Protein AF-A0A6D2KHW7-F1 (afdb_monomer_lite)

pLDDT: mean 84.46, std 19.42, range [21.06, 98.56]

Secondary structure (DSSP, 8-state):
------------------SS--HHHHHHHHT-SSPPPPPPHHHHHHHHHHHHH--TTTHHHHHHHHHHH--GGGHHHHHHHIIIIIITT-GGGHHHHHHHHHHHT-HHHHHHHHHHHHHHHHHHHT-GGGGT-HHHHHHHHHHHHHHHHHTGGGT----TTT--HHHHHHHHHHTT-HHHHHHHHHHHHGGGTT-TTTSTT-HHHHHHHHHHHHHHTSTTB-HHHHHHHHHHHHHHT--GGGSPP--SSTTPPPP-TT-SSB---------S-------------------------HHHHHHHHHHHHHHHHHHHHHHHHHHGGG---HHHHHHHHHHHHHTT---S--HHHHHHHHHHHHHHHHHT-TTT-GGGHHHHHHHHT-TTTHHHHHTSGGGTTHHHHHHHHHHHHHHHHHHTT-SS--HHHHHHHHHHHHHHHHHHHH-HHHHHHTHHHHHTTS-TT-HHHHHHHHT---TT--PPPTT-TT---TTPPPPP--S-TTHHHHHTT-HHHHHHHHH-SS--HHHHHHHHHHTBPPHHHHHHHTSSB-HHHHHHHHHHHHHHHHHHHHT--TTS--HHHHHHHHHHHHHHHS-HHHHHHHHHHHHTT--SSSHHHHHHHHHHHHHHHS---HHHHHHHHHHHHHHHHSSSP--HHHHHHHHHHHTSHHHHTSTTHHHHHHHHHHHHHTTS---GGGS--

Organism: NCBI:txid1685480

Radius of gyration: 33.62 Å; chains: 1; bounding box: 97×67×103 Å

Structure (mmCIF, N/CA/C/O backbone):
data_AF-A0A6D2KHW7-F1
#
_entry.id   AF-A0A6D2KHW7-F1
#
loop_
_atom_site.group_PDB
_atom_site.id
_atom_site.type_symbol
_atom_site.label_atom_id
_atom_site.label_alt_id
_atom_site.label_comp_id
_atom_site.label_asym_id
_atom_site.label_entity_id
_atom_site.label_seq_id
_atom_site.pdbx_PDB_ins_code
_atom_site.Cartn_x
_atom_site.Cartn_y
_atom_site.Cartn_z
_atom_site.occupancy
_atom_site.B_iso_or_equiv
_atom_site.auth_seq_id
_atom_site.auth_comp_id
_atom_site.auth_asym_id
_atom_site.auth_atom_id
_atom_site.pdbx_PDB_model_num
ATOM 1 N N . MET A 1 1 ? 56.264 17.112 45.726 1.00 37.53 1 MET A N 1
ATOM 2 C CA . MET A 1 1 ? 55.046 17.551 45.014 1.00 37.53 1 MET A CA 1
ATOM 3 C C . MET A 1 1 ? 55.480 18.412 43.842 1.00 37.53 1 MET A C 1
ATOM 5 O O . MET A 1 1 ? 55.872 19.549 44.049 1.00 37.53 1 MET A O 1
ATOM 9 N N . ILE A 1 2 ? 55.521 17.825 42.648 1.00 25.89 2 ILE A N 1
ATOM 10 C CA . ILE A 1 2 ? 55.872 18.470 41.374 1.00 25.89 2 ILE A CA 1
ATOM 11 C C . ILE A 1 2 ? 54.820 17.978 40.362 1.00 25.89 2 ILE A C 1
ATOM 13 O O . ILE A 1 2 ? 54.447 16.804 40.450 1.00 25.89 2 ILE A O 1
ATOM 17 N N . PRO A 1 3 ? 54.277 18.844 39.487 1.00 32.19 3 PRO A N 1
ATOM 18 C CA . PRO A 1 3 ? 53.073 18.551 38.730 1.00 32.19 3 PRO A CA 1
ATOM 19 C C . PRO A 1 3 ? 53.338 17.749 37.452 1.00 32.19 3 PRO A C 1
ATOM 21 O O . PRO A 1 3 ? 54.454 17.618 36.956 1.00 32.19 3 PRO A O 1
ATOM 24 N N . SER A 1 4 ? 52.238 17.190 36.969 1.00 25.86 4 SER A N 1
ATOM 25 C CA . SER A 1 4 ? 52.065 16.188 35.929 1.00 25.86 4 SER A CA 1
ATOM 26 C C . SER A 1 4 ? 52.421 16.694 34.524 1.00 25.86 4 SER A C 1
ATOM 28 O O . SER A 1 4 ? 51.697 17.504 33.950 1.00 25.86 4 SER A O 1
ATOM 30 N N . ASN A 1 5 ? 53.468 16.123 33.924 1.00 26.09 5 ASN A N 1
ATOM 31 C CA . ASN A 1 5 ? 53.701 16.156 32.480 1.00 26.09 5 ASN A CA 1
ATOM 32 C C . ASN A 1 5 ? 52.971 14.977 31.821 1.00 26.09 5 ASN A C 1
ATOM 34 O O . ASN A 1 5 ? 53.375 13.823 31.970 1.00 26.09 5 ASN A O 1
ATOM 38 N N . LYS A 1 6 ? 51.899 15.264 31.073 1.00 28.62 6 LYS A N 1
ATOM 39 C CA . LYS A 1 6 ? 51.367 14.341 30.062 1.00 28.62 6 LYS A CA 1
ATOM 40 C C . LYS A 1 6 ? 52.237 14.461 28.814 1.00 28.62 6 LYS A C 1
ATOM 42 O O . LYS A 1 6 ? 52.268 15.500 28.165 1.00 28.62 6 LYS A O 1
ATOM 47 N N . VAL A 1 7 ? 52.952 13.384 28.518 1.00 27.53 7 VAL A N 1
ATOM 48 C CA . VAL A 1 7 ? 53.737 13.197 27.299 1.00 27.53 7 VAL A CA 1
ATOM 49 C C . VAL A 1 7 ? 52.777 13.038 26.118 1.00 27.53 7 VAL A C 1
ATOM 51 O O . VAL A 1 7 ? 51.986 12.096 26.082 1.00 27.53 7 VAL A O 1
ATOM 54 N N . SER A 1 8 ? 52.851 13.961 25.157 1.00 24.69 8 SER A N 1
ATOM 55 C CA . SER A 1 8 ? 52.348 13.752 23.798 1.00 24.69 8 SER A CA 1
ATOM 56 C C . SER A 1 8 ? 53.168 12.653 23.134 1.00 24.69 8 SER A C 1
ATOM 58 O O . SER A 1 8 ? 54.376 12.804 22.964 1.00 24.69 8 SER A O 1
ATOM 60 N N . VAL A 1 9 ? 52.514 11.569 22.724 1.00 27.83 9 VAL A N 1
ATOM 61 C CA . VAL A 1 9 ? 53.089 10.597 21.793 1.00 27.83 9 VAL A CA 1
ATOM 62 C C . VAL A 1 9 ? 52.460 10.859 20.431 1.00 27.83 9 VAL A C 1
ATOM 64 O O . VAL A 1 9 ? 51.304 10.526 20.186 1.00 27.83 9 VAL A O 1
ATOM 67 N N . HIS A 1 10 ? 53.230 11.506 19.557 1.00 27.30 10 HIS A N 1
ATOM 68 C CA . HIS A 1 10 ? 53.025 11.442 18.117 1.00 27.30 10 HIS A CA 1
ATOM 69 C C . HIS A 1 10 ? 53.258 9.997 17.662 1.00 27.30 10 HIS A C 1
ATOM 71 O O . HIS A 1 10 ? 54.398 9.542 17.597 1.00 27.30 10 HIS A O 1
ATOM 77 N N . GLY A 1 11 ? 52.178 9.281 17.352 1.00 25.53 11 GLY A N 1
ATOM 78 C CA . GLY A 1 11 ? 52.232 8.118 16.475 1.00 25.53 11 GLY A CA 1
ATOM 79 C C . GLY A 1 11 ? 52.199 8.614 15.036 1.00 25.53 11 GLY A C 1
ATOM 80 O O . GLY A 1 11 ? 51.216 9.219 14.620 1.00 25.53 11 GLY A O 1
ATOM 81 N N . GLN A 1 12 ? 53.298 8.423 14.310 1.00 25.14 12 GLN A N 1
ATOM 82 C CA . GLN A 1 12 ? 53.399 8.695 12.881 1.00 25.14 12 GLN A CA 1
ATOM 83 C C . GLN A 1 12 ? 52.371 7.843 12.125 1.00 25.14 12 GLN A C 1
ATOM 85 O O . GLN A 1 12 ? 52.559 6.638 11.973 1.00 25.14 12 GLN A O 1
ATOM 90 N N . GLU A 1 13 ? 51.305 8.463 11.621 1.00 28.50 13 GLU A N 1
ATOM 91 C CA . GLU A 1 13 ? 50.563 7.906 10.493 1.00 28.50 13 GLU A CA 1
ATOM 92 C C . GLU A 1 13 ? 51.468 7.998 9.263 1.00 28.50 13 GLU A C 1
ATOM 94 O O . GLU A 1 13 ? 51.847 9.079 8.807 1.00 28.50 13 GLU A O 1
ATOM 99 N N . SER A 1 14 ? 51.867 6.844 8.739 1.00 25.27 14 SER A N 1
ATOM 100 C CA . SER A 1 14 ? 52.474 6.743 7.421 1.00 25.27 14 SER A CA 1
ATOM 101 C C . SER A 1 14 ? 51.485 7.282 6.384 1.00 25.27 14 SER A C 1
ATOM 103 O O . SER A 1 14 ? 50.491 6.626 6.075 1.00 25.27 14 SER A O 1
ATOM 105 N N . CYS A 1 15 ? 51.755 8.478 5.856 1.00 27.20 15 CYS A N 1
ATOM 106 C CA . CYS A 1 15 ? 51.072 9.041 4.694 1.00 27.20 15 CYS A CA 1
ATOM 107 C C . CYS A 1 15 ? 51.232 8.102 3.487 1.00 27.20 15 CYS A C 1
ATOM 109 O O . CYS A 1 15 ? 52.183 8.223 2.714 1.00 27.20 15 CYS A O 1
ATOM 111 N N . GLU A 1 16 ? 50.296 7.171 3.300 1.00 35.25 16 GLU A N 1
ATOM 112 C CA . GLU A 1 16 ? 50.058 6.567 1.992 1.00 35.25 16 GLU A CA 1
ATOM 113 C C . GLU A 1 16 ? 49.517 7.673 1.076 1.00 35.25 16 GLU A C 1
ATOM 115 O O . GLU A 1 16 ? 48.399 8.165 1.240 1.00 35.25 16 GLU A O 1
ATOM 120 N N . VAL A 1 17 ? 50.346 8.125 0.135 1.00 33.19 17 VAL A N 1
ATOM 121 C CA . VAL A 1 17 ? 49.978 9.147 -0.849 1.00 33.19 17 VAL A CA 1
ATOM 122 C C . VAL A 1 17 ? 48.967 8.536 -1.822 1.00 33.19 17 VAL A C 1
ATOM 124 O O . VAL A 1 17 ? 49.339 7.895 -2.805 1.00 33.19 17 VAL A O 1
ATOM 127 N N . PHE A 1 18 ? 47.673 8.716 -1.553 1.00 46.34 18 PHE A N 1
ATOM 128 C CA . PHE A 1 18 ? 46.632 8.403 -2.529 1.00 46.34 18 PHE A CA 1
ATOM 129 C C . PHE A 1 18 ? 46.702 9.418 -3.683 1.00 46.34 18 PHE A C 1
ATOM 131 O O . PHE A 1 18 ? 46.756 10.621 -3.434 1.00 46.34 18 PHE A O 1
ATOM 138 N N . PRO A 1 19 ? 46.660 8.980 -4.954 1.00 59.12 19 PRO A N 1
ATOM 139 C CA . PRO A 1 19 ? 46.759 9.885 -6.101 1.00 59.12 19 PRO A CA 1
ATOM 140 C C . PRO A 1 19 ? 45.530 10.801 -6.289 1.00 59.12 19 PRO A C 1
ATOM 142 O O . PRO A 1 19 ? 45.572 11.690 -7.134 1.00 59.12 19 PRO A O 1
ATOM 145 N N . LEU A 1 20 ? 44.437 10.589 -5.541 1.00 75.75 20 LEU A N 1
ATOM 146 C CA . LEU A 1 20 ? 43.213 11.404 -5.548 1.00 75.75 20 LEU A CA 1
ATOM 147 C C . LEU A 1 20 ? 42.688 11.583 -4.112 1.00 75.75 20 LEU A C 1
ATOM 149 O O . LEU A 1 20 ? 42.692 10.626 -3.335 1.00 75.75 20 LEU A O 1
ATOM 153 N N . ASN A 1 21 ? 42.199 12.782 -3.772 1.00 84.12 21 ASN A N 1
ATOM 154 C CA . ASN A 1 21 ? 41.659 13.092 -2.447 1.00 84.12 21 ASN A CA 1
ATOM 155 C C . ASN A 1 21 ? 40.271 12.459 -2.238 1.00 84.12 21 ASN A C 1
ATOM 157 O O . ASN A 1 21 ? 39.293 12.870 -2.857 1.00 84.12 21 ASN A O 1
ATOM 161 N N . ILE A 1 22 ? 40.177 11.481 -1.334 1.00 87.44 22 ILE A N 1
ATOM 162 C CA . ILE A 1 22 ? 38.930 10.770 -0.994 1.00 87.44 22 ILE A CA 1
ATOM 163 C C . ILE A 1 22 ? 38.166 11.381 0.197 1.00 87.44 22 ILE A C 1
ATOM 165 O O . ILE A 1 22 ? 37.262 10.739 0.733 1.00 87.44 22 ILE A O 1
ATOM 169 N N . GLY A 1 23 ? 38.502 12.603 0.624 1.00 86.56 23 GLY A N 1
ATOM 170 C CA . GLY A 1 23 ? 37.980 13.237 1.842 1.00 86.56 23 GLY A CA 1
ATOM 171 C C . GLY A 1 23 ? 36.452 13.268 1.937 1.00 86.56 23 GLY A C 1
ATOM 172 O O . GLY A 1 23 ? 35.899 12.946 2.984 1.00 86.56 23 GLY A O 1
ATOM 173 N N . THR A 1 24 ? 35.754 13.544 0.834 1.00 90.00 24 THR A N 1
ATOM 174 C CA . THR A 1 24 ? 34.279 13.552 0.787 1.00 90.00 24 THR A CA 1
ATOM 175 C C . THR A 1 24 ? 33.674 12.177 1.071 1.00 90.00 24 THR A C 1
ATOM 177 O O . THR A 1 24 ? 32.666 12.073 1.770 1.00 90.00 24 THR A O 1
ATOM 180 N N . LEU A 1 25 ? 34.307 11.103 0.585 1.00 90.38 25 LEU A N 1
ATOM 181 C CA . LEU A 1 25 ? 33.866 9.734 0.861 1.00 90.38 25 LEU A CA 1
ATOM 182 C C . LEU A 1 25 ? 34.140 9.346 2.319 1.00 90.38 25 LEU A C 1
ATOM 184 O O . LEU A 1 25 ? 33.278 8.749 2.961 1.00 90.38 25 LEU A O 1
ATOM 188 N N . VAL A 1 26 ? 35.306 9.723 2.852 1.00 89.88 26 VAL A N 1
ATOM 189 C CA . VAL A 1 26 ? 35.683 9.463 4.251 1.00 89.88 26 VAL A CA 1
ATOM 190 C C . VAL A 1 26 ? 34.732 10.184 5.209 1.00 89.88 26 VAL A C 1
ATOM 192 O O . VAL A 1 26 ? 34.124 9.541 6.063 1.00 89.88 26 VAL A O 1
ATOM 195 N N . ALA A 1 27 ? 34.493 11.479 4.991 1.00 87.69 27 ALA A N 1
ATOM 196 C CA . ALA A 1 27 ? 33.569 12.275 5.796 1.00 87.69 27 ALA A CA 1
ATOM 197 C C . ALA A 1 27 ? 32.135 11.715 5.767 1.00 87.69 27 ALA A C 1
ATOM 199 O O . ALA A 1 27 ? 31.413 11.780 6.761 1.00 87.69 27 ALA A O 1
ATOM 200 N N . ALA A 1 28 ? 31.701 11.139 4.641 1.00 87.88 28 ALA A N 1
ATOM 201 C CA . ALA A 1 28 ? 30.390 10.504 4.546 1.00 87.88 28 ALA A CA 1
ATOM 202 C C . ALA A 1 28 ? 30.291 9.200 5.356 1.00 87.88 28 ALA A C 1
ATOM 204 O O . ALA A 1 28 ? 29.215 8.884 5.864 1.00 87.88 28 ALA A O 1
ATOM 205 N N . VAL A 1 29 ? 31.387 8.446 5.496 1.00 85.81 29 VAL A N 1
ATOM 206 C CA . VAL A 1 29 ? 31.433 7.250 6.354 1.00 85.81 29 VAL A CA 1
ATOM 207 C C . VAL A 1 29 ? 31.380 7.639 7.830 1.00 85.81 29 VAL A C 1
ATOM 209 O O . VAL A 1 29 ? 30.630 7.022 8.581 1.00 85.81 29 VAL A O 1
ATOM 212 N N . GLU A 1 30 ? 32.110 8.682 8.229 1.00 84.19 30 GLU A N 1
ATOM 213 C CA . GLU A 1 30 ? 32.157 9.171 9.617 1.00 84.19 30 GLU A CA 1
ATOM 214 C C . GLU A 1 30 ? 30.809 9.717 10.112 1.00 84.19 30 GLU A C 1
ATOM 216 O O . GLU A 1 30 ? 30.501 9.631 11.298 1.00 84.19 30 GLU A O 1
ATOM 221 N N . ARG A 1 31 ? 29.970 10.236 9.207 1.00 81.19 31 ARG A N 1
ATOM 222 C CA . ARG A 1 31 ? 28.632 10.762 9.532 1.00 81.19 31 ARG A CA 1
ATOM 223 C C . ARG A 1 31 ? 27.541 9.688 9.662 1.00 81.19 31 ARG A C 1
ATOM 225 O O . ARG A 1 31 ? 26.402 10.036 9.967 1.00 81.19 31 ARG A O 1
ATOM 232 N N . LYS A 1 32 ? 27.824 8.405 9.399 1.00 79.12 32 LYS A N 1
ATOM 233 C CA . LYS A 1 32 ? 26.805 7.340 9.485 1.00 79.12 32 LYS A CA 1
ATOM 234 C C . LYS A 1 32 ? 26.452 7.032 10.948 1.00 79.12 32 LYS A C 1
ATOM 236 O O . LYS A 1 32 ? 27.313 6.621 11.714 1.00 79.12 32 LYS A O 1
ATOM 241 N N . GLU A 1 33 ? 25.163 7.120 11.296 1.00 67.06 33 GLU A N 1
ATOM 242 C CA . GLU A 1 33 ? 24.637 6.815 12.645 1.00 67.06 33 GLU A CA 1
ATOM 243 C C . GLU A 1 33 ? 24.894 5.364 13.096 1.00 67.06 33 GLU A C 1
ATOM 245 O O . GLU A 1 33 ? 25.035 5.101 14.286 1.00 67.06 33 GLU A O 1
ATOM 250 N N . ASN A 1 34 ? 24.984 4.424 12.149 1.00 74.88 34 ASN A N 1
ATOM 251 C CA . ASN A 1 34 ? 25.288 3.017 12.404 1.00 74.88 34 ASN A CA 1
ATOM 252 C C . ASN A 1 34 ? 26.633 2.647 11.756 1.00 74.88 34 ASN A C 1
ATOM 254 O O . ASN A 1 34 ? 26.670 2.420 10.538 1.00 74.88 34 ASN A O 1
ATOM 258 N N . PRO A 1 35 ? 27.736 2.591 12.523 1.00 79.50 35 PRO A N 1
ATOM 259 C CA . PRO A 1 35 ? 29.050 2.283 11.979 1.00 79.50 35 PRO A CA 1
ATOM 260 C C . PRO A 1 35 ? 29.132 0.821 11.533 1.00 79.50 35 PRO A C 1
ATOM 262 O O . PRO A 1 35 ? 28.607 -0.088 12.178 1.00 79.50 35 PRO A O 1
ATOM 265 N N . ILE A 1 36 ? 29.812 0.592 10.410 1.00 86.00 36 ILE A N 1
ATOM 266 C CA . ILE A 1 36 ? 30.049 -0.757 9.894 1.00 86.00 36 ILE A CA 1
ATOM 267 C C . ILE A 1 36 ? 31.040 -1.465 10.837 1.00 86.00 36 ILE A C 1
ATOM 269 O O . ILE A 1 36 ? 32.122 -0.920 11.063 1.00 86.00 36 ILE A O 1
ATOM 273 N N . PRO A 1 37 ? 30.725 -2.665 11.366 1.00 86.25 37 PRO A N 1
ATOM 274 C CA . PRO A 1 37 ? 31.637 -3.401 12.238 1.00 86.25 37 PRO A CA 1
ATOM 275 C C . PRO A 1 37 ? 32.977 -3.670 11.547 1.00 86.25 37 PRO A C 1
ATOM 277 O O . PRO A 1 37 ? 33.020 -4.330 10.508 1.00 86.25 37 PRO A O 1
ATOM 280 N N . ALA A 1 38 ? 34.067 -3.164 12.121 1.00 89.69 38 ALA A N 1
ATOM 281 C CA . ALA A 1 38 ? 35.414 -3.373 11.604 1.00 89.69 38 ALA A CA 1
ATOM 282 C C . ALA A 1 38 ? 36.047 -4.646 12.202 1.00 89.69 38 ALA A C 1
ATOM 284 O O . ALA A 1 38 ? 35.820 -4.940 13.381 1.00 89.69 38 ALA A O 1
ATOM 285 N N . PRO A 1 39 ? 36.835 -5.414 11.426 1.00 92.62 39 PRO A N 1
ATOM 286 C CA . PRO A 1 39 ? 37.603 -6.532 11.963 1.00 92.62 39 PRO A CA 1
ATOM 287 C C . PRO A 1 39 ? 38.794 -6.033 12.809 1.00 92.62 39 PRO A C 1
ATOM 289 O O . PRO A 1 39 ? 39.125 -4.845 12.756 1.00 92.62 39 PRO A O 1
ATOM 292 N N . PRO A 1 40 ? 39.460 -6.906 13.590 1.00 93.00 40 PRO A N 1
ATOM 293 C CA . PRO A 1 40 ? 40.666 -6.545 14.346 1.00 93.00 40 PRO A CA 1
ATOM 294 C C . PRO A 1 40 ? 41.752 -5.915 13.458 1.00 93.00 40 PRO A C 1
ATOM 296 O O . PRO A 1 40 ? 41.857 -6.281 12.287 1.00 93.00 40 PRO A O 1
ATOM 299 N N . SER A 1 41 ? 42.575 -5.007 14.002 1.00 91.75 41 SER A N 1
ATOM 300 C CA . SER A 1 41 ? 43.600 -4.273 13.226 1.00 91.75 41 SER A CA 1
ATOM 301 C C . SER A 1 41 ? 44.519 -5.207 12.436 1.00 91.75 41 SER A C 1
ATOM 303 O O . SER A 1 41 ? 44.738 -4.991 11.253 1.00 91.75 41 SER A O 1
ATOM 305 N N . GLU A 1 42 ? 44.944 -6.313 13.048 1.00 91.75 42 GLU A N 1
ATOM 306 C CA . GLU A 1 42 ? 45.779 -7.340 12.412 1.00 91.75 42 GLU A CA 1
ATOM 307 C C . GLU A 1 42 ? 45.139 -7.912 11.136 1.00 91.75 42 GLU A C 1
ATOM 309 O O . GLU A 1 42 ? 45.809 -8.141 10.129 1.00 91.75 42 GLU A O 1
ATOM 314 N N . VAL A 1 43 ? 43.816 -8.111 11.155 1.00 91.44 43 VAL A N 1
ATOM 315 C CA . VAL A 1 43 ? 43.054 -8.572 9.991 1.00 91.44 43 VAL A CA 1
ATOM 316 C C . VAL A 1 43 ? 42.946 -7.452 8.958 1.00 91.44 43 VAL A C 1
ATOM 318 O O . VAL A 1 43 ? 43.108 -7.717 7.771 1.00 91.44 43 VAL A O 1
ATOM 321 N N . GLN A 1 44 ? 42.722 -6.202 9.374 1.00 92.38 44 GLN A N 1
ATOM 322 C CA . GLN A 1 44 ? 42.691 -5.059 8.451 1.00 92.38 44 GLN A CA 1
ATOM 323 C C . GLN A 1 44 ? 44.024 -4.893 7.707 1.00 92.38 44 GLN A C 1
ATOM 325 O O . GLN A 1 44 ? 44.021 -4.751 6.481 1.00 92.38 44 GLN A O 1
ATOM 330 N N . ASP A 1 45 ? 45.146 -4.986 8.422 1.00 91.25 45 ASP A N 1
ATOM 331 C CA . ASP A 1 45 ? 46.498 -4.878 7.867 1.00 91.25 45 ASP A CA 1
ATOM 332 C C . ASP A 1 45 ? 46.790 -6.025 6.898 1.00 91.25 45 ASP A C 1
ATOM 334 O O . ASP A 1 45 ? 47.268 -5.801 5.782 1.00 91.25 45 ASP A O 1
ATOM 338 N N . LYS A 1 46 ? 46.407 -7.254 7.268 1.00 92.94 46 LYS A N 1
ATOM 339 C CA . LYS A 1 46 ? 46.540 -8.429 6.398 1.00 92.94 46 LYS A CA 1
ATOM 340 C C . LYS A 1 46 ? 45.715 -8.290 5.116 1.00 92.94 46 LYS A C 1
ATOM 342 O O . LYS A 1 46 ? 46.217 -8.564 4.027 1.00 92.94 46 LYS A O 1
ATOM 347 N N . ILE A 1 47 ? 44.476 -7.807 5.212 1.00 93.94 47 ILE A N 1
ATOM 348 C CA . ILE A 1 47 ? 43.624 -7.541 4.045 1.00 93.94 47 ILE A CA 1
ATOM 349 C C . ILE A 1 47 ? 44.202 -6.425 3.168 1.00 93.94 47 ILE A C 1
ATOM 351 O O . ILE A 1 47 ? 44.225 -6.563 1.942 1.00 93.94 47 ILE A O 1
ATOM 355 N N . SER A 1 48 ? 44.712 -5.348 3.768 1.00 90.69 48 SER A N 1
ATOM 356 C CA . SER A 1 48 ? 45.378 -4.272 3.027 1.00 90.69 48 SER A CA 1
ATOM 357 C C . SER A 1 48 ? 46.612 -4.795 2.284 1.00 90.69 48 SER A C 1
ATOM 359 O O . SER A 1 48 ? 46.794 -4.507 1.099 1.00 90.69 48 SER A O 1
ATOM 361 N N . PHE A 1 49 ? 47.410 -5.649 2.934 1.00 91.81 49 PHE A N 1
ATOM 362 C CA . PHE A 1 49 ? 48.567 -6.309 2.331 1.00 91.81 49 PHE A CA 1
ATOM 363 C C . PHE A 1 49 ? 48.179 -7.221 1.159 1.00 91.81 49 PHE A C 1
ATOM 365 O O . PHE A 1 49 ? 48.839 -7.191 0.118 1.00 91.81 49 PHE A O 1
ATOM 372 N N . ILE A 1 50 ? 47.097 -7.996 1.291 1.00 92.88 50 ILE A N 1
ATOM 373 C CA . ILE A 1 50 ? 46.567 -8.833 0.204 1.00 92.88 50 ILE A CA 1
ATOM 374 C C . ILE A 1 50 ? 46.182 -7.966 -0.996 1.00 92.88 50 ILE A C 1
ATOM 376 O O . ILE A 1 50 ? 46.635 -8.237 -2.107 1.00 92.88 50 ILE A O 1
ATOM 380 N N . MET A 1 51 ? 45.404 -6.903 -0.776 1.00 92.69 51 MET A N 1
ATOM 381 C CA . MET A 1 51 ? 44.937 -6.031 -1.858 1.00 92.69 51 MET A CA 1
ATOM 382 C C . MET A 1 51 ? 46.069 -5.230 -2.516 1.00 92.69 51 MET A C 1
ATOM 384 O O . MET A 1 51 ? 45.991 -4.964 -3.711 1.00 92.69 51 MET A O 1
ATOM 388 N N . ASN A 1 52 ? 47.129 -4.895 -1.775 1.00 90.38 52 ASN A N 1
ATOM 389 C CA . ASN A 1 52 ? 48.329 -4.244 -2.314 1.00 90.38 52 ASN A CA 1
ATOM 390 C C . ASN A 1 52 ? 49.181 -5.176 -3.191 1.00 90.38 52 ASN A C 1
ATOM 392 O O . ASN A 1 52 ? 49.810 -4.720 -4.141 1.00 90.38 52 ASN A O 1
ATOM 396 N N . ASN A 1 53 ? 49.222 -6.473 -2.872 1.00 91.44 53 ASN A N 1
ATOM 397 C CA . ASN A 1 53 ? 50.121 -7.437 -3.517 1.00 91.44 53 ASN A CA 1
ATOM 398 C C . ASN A 1 53 ? 49.413 -8.397 -4.480 1.00 91.44 53 ASN A C 1
ATOM 400 O O . ASN A 1 53 ? 50.046 -9.316 -5.012 1.00 91.44 53 ASN A O 1
ATOM 404 N N . VAL A 1 54 ? 48.106 -8.231 -4.694 1.00 92.94 54 VAL A N 1
ATOM 405 C CA . VAL A 1 54 ? 47.364 -9.052 -5.650 1.00 92.94 54 VAL A CA 1
ATOM 406 C C . VAL A 1 54 ? 47.839 -8.749 -7.072 1.00 92.94 54 VAL A C 1
ATOM 408 O O . VAL A 1 54 ? 48.011 -7.602 -7.474 1.00 92.94 54 VAL A O 1
ATOM 411 N N . SER A 1 55 ? 48.066 -9.802 -7.848 1.00 93.06 55 SER A N 1
ATOM 412 C CA . SER A 1 55 ? 48.471 -9.761 -9.251 1.00 93.06 55 SER A CA 1
ATOM 413 C C . SER A 1 55 ? 47.860 -10.952 -9.986 1.00 93.06 55 SER A C 1
ATOM 415 O O . SER A 1 55 ? 47.413 -11.914 -9.363 1.00 93.06 55 SER A O 1
ATOM 417 N N . ALA A 1 56 ? 47.867 -10.934 -11.320 1.00 89.75 56 ALA A N 1
ATOM 418 C CA . ALA A 1 56 ? 47.333 -12.049 -12.104 1.00 89.75 56 ALA A CA 1
ATOM 419 C C . ALA A 1 56 ? 48.047 -13.389 -11.816 1.00 89.75 56 ALA A C 1
ATOM 421 O O . ALA A 1 56 ? 47.423 -14.439 -11.925 1.00 89.75 56 ALA A O 1
ATOM 422 N N . ALA A 1 57 ? 49.325 -13.354 -11.417 1.00 90.88 57 ALA A N 1
ATOM 423 C CA . ALA A 1 57 ? 50.136 -14.546 -11.166 1.00 90.88 57 ALA A CA 1
ATOM 424 C C . ALA A 1 57 ? 49.894 -15.187 -9.789 1.00 90.88 57 ALA A C 1
ATOM 426 O O . ALA A 1 57 ? 50.117 -16.382 -9.626 1.00 90.88 57 ALA A O 1
ATOM 427 N N . ASN A 1 58 ? 49.453 -14.413 -8.792 1.00 94.25 58 ASN A N 1
ATOM 428 C CA . ASN A 1 58 ? 49.299 -14.888 -7.409 1.00 94.25 58 ASN A CA 1
ATOM 429 C C . ASN A 1 58 ? 47.848 -14.840 -6.899 1.00 94.25 58 ASN A C 1
ATOM 431 O O . ASN A 1 58 ? 47.609 -15.093 -5.717 1.00 94.25 58 ASN A O 1
ATOM 435 N N . ILE A 1 59 ? 46.887 -14.546 -7.780 1.00 94.50 59 ILE A N 1
ATOM 436 C CA . ILE A 1 59 ? 45.486 -14.303 -7.422 1.00 94.50 59 ILE A CA 1
ATOM 437 C C . ILE A 1 59 ? 44.841 -15.480 -6.683 1.00 94.50 59 ILE A C 1
ATOM 439 O O . ILE A 1 59 ? 44.097 -15.263 -5.737 1.00 94.50 59 ILE A O 1
ATOM 443 N N . GLU A 1 60 ? 45.171 -16.719 -7.058 1.00 92.56 60 GLU A N 1
ATOM 444 C CA . GLU A 1 60 ? 44.606 -17.929 -6.443 1.00 92.56 60 GLU A CA 1
ATOM 445 C C . GLU A 1 60 ? 45.156 -18.181 -5.037 1.00 92.56 60 GLU A C 1
ATOM 447 O O . GLU A 1 60 ? 44.441 -18.654 -4.162 1.00 92.56 60 GLU A O 1
ATOM 452 N N . SER A 1 61 ? 46.422 -17.836 -4.796 1.00 94.00 61 SER A N 1
ATOM 453 C CA . SER A 1 61 ? 47.011 -17.907 -3.456 1.00 94.00 61 SER A CA 1
ATOM 454 C C . SER A 1 61 ? 46.422 -16.822 -2.549 1.00 94.00 61 SER A C 1
ATOM 456 O O . SER A 1 61 ? 46.025 -17.088 -1.415 1.00 94.00 61 SER A O 1
ATOM 458 N N . LYS A 1 62 ? 46.289 -15.600 -3.081 1.00 92.56 62 LYS A N 1
ATOM 459 C CA . LYS A 1 62 ? 45.756 -14.444 -2.351 1.00 92.56 62 LYS A CA 1
ATOM 460 C C . LYS A 1 62 ? 44.263 -14.548 -2.051 1.00 92.56 62 LYS A C 1
ATOM 462 O O . LYS A 1 62 ? 43.823 -14.044 -1.023 1.00 92.56 62 LYS A O 1
ATOM 467 N N . GLU A 1 63 ? 43.499 -15.210 -2.914 1.00 93.94 63 GLU A N 1
ATOM 468 C CA . GLU A 1 63 ? 42.094 -15.536 -2.666 1.00 93.94 63 GLU A CA 1
ATOM 469 C C . GLU A 1 63 ? 41.939 -16.472 -1.462 1.00 93.94 63 GLU A C 1
ATOM 471 O O . GLU A 1 63 ? 41.170 -16.159 -0.557 1.00 93.94 63 GLU A O 1
ATOM 476 N N . LYS A 1 64 ? 42.722 -17.556 -1.384 1.00 92.75 64 LYS A N 1
ATOM 477 C CA . LYS A 1 64 ? 42.683 -18.472 -0.231 1.00 92.75 64 LYS A CA 1
ATOM 478 C C . LYS A 1 64 ? 43.044 -17.764 1.070 1.00 92.75 64 LYS A C 1
ATOM 480 O O . LYS A 1 64 ? 42.314 -17.866 2.053 1.00 92.75 64 LYS A O 1
ATOM 485 N N . GLU A 1 65 ? 44.125 -16.980 1.048 1.00 93.69 65 GLU A N 1
ATOM 486 C CA . GLU A 1 65 ? 44.559 -16.185 2.202 1.00 93.69 65 GLU A CA 1
ATOM 487 C C . GLU A 1 65 ? 43.459 -15.212 2.663 1.00 93.69 65 GLU A C 1
ATOM 489 O O . GLU A 1 65 ? 43.247 -15.025 3.863 1.00 93.69 65 GLU A O 1
ATOM 494 N N . PHE A 1 66 ? 42.727 -14.615 1.718 1.00 95.12 66 PHE A N 1
ATOM 495 C CA . PHE A 1 66 ? 41.590 -13.741 1.995 1.00 95.12 66 PHE A CA 1
ATOM 496 C C . PHE A 1 66 ? 40.421 -14.498 2.636 1.00 95.12 66 PHE A C 1
ATOM 498 O O . PHE A 1 66 ? 39.916 -14.067 3.675 1.00 95.12 66 PHE A O 1
ATOM 505 N N . THR A 1 67 ? 40.017 -15.626 2.047 1.00 92.19 67 THR A N 1
ATOM 506 C CA . THR A 1 67 ? 38.876 -16.435 2.500 1.00 92.19 67 THR A CA 1
ATOM 507 C C . THR A 1 67 ? 39.108 -17.020 3.899 1.00 92.19 67 THR A C 1
ATOM 509 O O . THR A 1 67 ? 38.170 -17.105 4.690 1.00 92.19 67 THR A O 1
ATOM 512 N N . GLU A 1 68 ? 40.356 -17.348 4.248 1.00 92.75 68 GLU A N 1
ATOM 513 C CA . GLU A 1 68 ? 40.742 -17.786 5.598 1.00 92.75 68 GLU A CA 1
ATOM 514 C C . GLU A 1 68 ? 40.781 -16.637 6.619 1.00 92.75 68 GLU A C 1
ATOM 516 O O . GLU A 1 68 ? 40.539 -16.854 7.806 1.00 92.75 68 GLU A O 1
ATOM 521 N N . SER A 1 69 ? 41.090 -15.413 6.177 1.00 90.44 69 SER A N 1
ATOM 522 C CA . SER A 1 69 ? 41.325 -14.276 7.079 1.00 90.44 69 SER A CA 1
ATOM 523 C C . SER A 1 69 ? 40.074 -13.446 7.371 1.00 90.44 69 SER A C 1
ATOM 525 O O . SER A 1 69 ? 39.966 -12.876 8.457 1.00 90.44 69 SER A O 1
ATOM 527 N N . LEU A 1 70 ? 39.135 -13.340 6.422 1.00 92.88 70 LEU A N 1
ATOM 528 C CA . LEU A 1 70 ? 37.955 -12.483 6.554 1.00 92.88 70 LEU A CA 1
ATOM 529 C C . LEU A 1 70 ? 36.666 -13.296 6.679 1.00 92.88 70 LEU A C 1
ATOM 531 O O . LEU A 1 70 ? 36.173 -13.884 5.716 1.00 92.88 70 LEU A O 1
ATOM 535 N N . SER A 1 71 ? 36.050 -13.245 7.858 1.00 91.62 71 SER A N 1
ATOM 536 C CA . SER A 1 71 ? 34.743 -13.860 8.074 1.00 91.62 71 SER A CA 1
ATOM 537 C C . SER A 1 71 ? 33.606 -13.064 7.418 1.00 91.62 71 SER A C 1
ATOM 539 O O . SER A 1 71 ? 33.674 -11.846 7.237 1.00 91.62 71 SER A O 1
ATOM 541 N N . ILE A 1 72 ? 32.515 -13.767 7.094 1.00 90.44 72 ILE A N 1
ATOM 542 C CA . ILE A 1 72 ? 31.355 -13.233 6.353 1.00 90.44 72 ILE A CA 1
ATOM 543 C C . ILE A 1 72 ? 30.760 -11.977 7.015 1.00 90.44 72 ILE A C 1
ATOM 545 O O . ILE A 1 72 ? 30.306 -11.070 6.319 1.00 90.44 72 ILE A O 1
ATOM 549 N N . GLN A 1 73 ? 30.795 -11.883 8.350 1.00 92.38 73 GLN A N 1
ATOM 550 C CA . GLN A 1 73 ? 30.270 -10.731 9.097 1.00 92.38 73 GLN A CA 1
ATOM 551 C C . GLN A 1 73 ? 30.996 -9.408 8.788 1.00 92.38 73 GLN A C 1
ATOM 553 O O . GLN A 1 73 ? 30.420 -8.341 8.982 1.00 92.38 73 GLN A O 1
ATOM 558 N N . TYR A 1 74 ? 32.231 -9.468 8.277 1.00 95.19 74 TYR A N 1
ATOM 559 C CA . TYR A 1 74 ? 33.048 -8.299 7.937 1.00 95.19 74 TYR A CA 1
ATOM 560 C C . TYR A 1 74 ? 33.054 -7.967 6.436 1.00 95.19 74 TYR A C 1
ATOM 562 O O . TYR A 1 74 ? 33.746 -7.041 6.009 1.00 95.19 74 TYR A O 1
ATOM 570 N N . TYR A 1 75 ? 32.264 -8.667 5.614 1.00 96.12 75 TYR A N 1
ATOM 571 C CA . TYR A 1 75 ? 32.122 -8.339 4.190 1.00 96.12 75 TYR A CA 1
ATOM 572 C C . TYR A 1 75 ? 31.639 -6.906 3.922 1.00 96.12 75 TYR A C 1
ATOM 574 O O . TYR A 1 75 ? 32.193 -6.288 3.011 1.00 96.12 75 TYR A O 1
ATOM 582 N N . PRO A 1 76 ? 30.698 -6.326 4.698 1.00 95.75 76 PRO A N 1
ATOM 583 C CA . PRO A 1 76 ? 30.321 -4.925 4.517 1.00 95.75 76 PRO A CA 1
ATOM 584 C C . PRO A 1 76 ? 31.499 -3.960 4.728 1.00 95.75 76 PRO A C 1
ATOM 586 O O . PRO A 1 76 ? 31.650 -2.995 3.979 1.00 95.75 76 PRO A O 1
ATOM 589 N N . TRP A 1 77 ? 32.372 -4.236 5.708 1.00 95.75 77 TRP A N 1
ATOM 590 C CA . TRP A 1 77 ? 33.566 -3.422 5.971 1.00 95.75 77 TRP A CA 1
ATOM 591 C C . TRP A 1 77 ? 34.556 -3.504 4.812 1.00 95.75 77 TRP A C 1
ATOM 593 O O . TRP A 1 77 ? 35.002 -2.476 4.302 1.00 95.75 77 TRP A O 1
ATOM 603 N N . PHE A 1 78 ? 34.849 -4.719 4.344 1.00 96.75 78 PHE A N 1
ATOM 604 C CA . PHE A 1 78 ? 35.760 -4.915 3.220 1.00 96.75 78 PHE A CA 1
ATOM 605 C C . PHE A 1 78 ? 35.223 -4.286 1.934 1.00 96.75 78 PHE A C 1
ATOM 607 O O . PHE A 1 78 ? 35.977 -3.643 1.205 1.00 96.75 78 PHE A O 1
ATOM 614 N N . ALA A 1 79 ? 33.920 -4.424 1.672 1.00 96.88 79 ALA A N 1
ATOM 615 C CA . ALA A 1 79 ? 33.281 -3.804 0.522 1.00 96.88 79 ALA A CA 1
ATOM 616 C C . ALA A 1 79 ? 33.423 -2.279 0.557 1.00 96.88 79 ALA A C 1
ATOM 618 O O . ALA A 1 79 ? 33.816 -1.683 -0.447 1.00 96.88 79 ALA A O 1
ATOM 619 N N . GLN A 1 80 ? 33.189 -1.657 1.717 1.00 95.25 80 GLN A N 1
ATOM 620 C CA . GLN A 1 80 ? 33.411 -0.224 1.889 1.00 95.25 80 GLN A CA 1
ATOM 621 C C . GLN A 1 80 ? 34.889 0.148 1.697 1.00 95.25 80 GLN A C 1
ATOM 623 O O . GLN A 1 80 ? 35.175 1.089 0.963 1.00 95.25 80 GLN A O 1
ATOM 628 N N . TYR A 1 81 ? 35.827 -0.594 2.294 1.00 94.50 81 TYR A N 1
ATOM 629 C CA . TYR A 1 81 ? 37.269 -0.354 2.158 1.00 94.50 81 TYR A CA 1
ATOM 630 C C . TYR A 1 81 ? 37.732 -0.422 0.696 1.00 94.50 81 TYR A C 1
ATOM 632 O O . TYR A 1 81 ? 38.322 0.536 0.193 1.00 94.50 81 TYR A O 1
ATOM 640 N N . VAL A 1 82 ? 37.440 -1.521 -0.008 1.00 95.88 82 VAL A N 1
ATOM 641 C CA . VAL A 1 82 ? 37.892 -1.720 -1.392 1.00 95.88 82 VAL A CA 1
ATOM 642 C C . VAL A 1 82 ? 37.241 -0.712 -2.324 1.00 95.88 82 VAL A C 1
ATOM 644 O O . VAL A 1 82 ? 37.939 -0.101 -3.131 1.00 95.88 82 VAL A O 1
ATOM 647 N N . VAL A 1 83 ? 35.929 -0.489 -2.220 1.00 96.81 83 VAL A N 1
ATOM 648 C CA . VAL A 1 83 ? 35.248 0.454 -3.115 1.00 96.81 83 VAL A CA 1
ATOM 649 C C . VAL A 1 83 ? 35.746 1.886 -2.884 1.00 96.81 83 VAL A C 1
ATOM 651 O O . VAL A 1 83 ? 36.061 2.599 -3.839 1.00 96.81 83 VAL A O 1
ATOM 654 N N . MET A 1 84 ? 35.857 2.299 -1.621 1.00 94.19 84 MET A N 1
ATOM 655 C CA . MET A 1 84 ? 36.206 3.671 -1.263 1.00 94.19 84 MET A CA 1
ATOM 656 C C . MET A 1 84 ? 37.688 3.983 -1.466 1.00 94.19 84 MET A C 1
ATOM 658 O O . MET A 1 84 ? 37.992 5.030 -2.025 1.00 94.19 84 MET A O 1
ATOM 662 N N . LYS A 1 85 ? 38.610 3.117 -1.020 1.00 90.75 85 LYS A N 1
ATOM 663 C CA . LYS A 1 85 ? 40.057 3.411 -1.035 1.00 90.75 85 LYS A CA 1
ATOM 664 C C . LYS A 1 85 ? 40.774 2.919 -2.288 1.00 90.75 85 LYS A C 1
ATOM 666 O O . LYS A 1 85 ? 41.763 3.530 -2.677 1.00 90.75 85 LYS A O 1
ATOM 671 N N . ARG A 1 86 ? 40.294 1.833 -2.907 1.00 93.62 86 ARG A N 1
ATOM 672 C CA . ARG A 1 86 ? 40.946 1.198 -4.066 1.00 93.62 86 ARG A CA 1
ATOM 673 C C . ARG A 1 86 ? 40.215 1.507 -5.357 1.00 93.62 86 ARG A C 1
ATOM 675 O O . ARG A 1 86 ? 40.740 2.175 -6.230 1.00 93.62 86 ARG A O 1
ATOM 682 N N . VAL A 1 87 ? 38.966 1.080 -5.495 1.00 95.88 87 VAL A N 1
ATOM 683 C CA . VAL A 1 87 ? 38.216 1.212 -6.754 1.00 95.88 87 VAL A CA 1
ATOM 684 C C . VAL A 1 87 ? 38.079 2.670 -7.194 1.00 95.88 87 VAL A C 1
ATOM 686 O O . VAL A 1 87 ? 38.193 2.955 -8.390 1.00 95.88 87 VAL A O 1
ATOM 689 N N . SER A 1 88 ? 37.834 3.585 -6.256 1.00 94.56 88 SER A N 1
ATOM 690 C CA . SER A 1 88 ? 37.660 5.008 -6.560 1.00 94.56 88 SER A CA 1
ATOM 691 C C . SER A 1 88 ? 38.953 5.678 -7.060 1.00 94.56 88 SER A C 1
ATOM 693 O O . SER A 1 88 ? 38.874 6.618 -7.849 1.00 94.56 88 SER A O 1
ATOM 695 N N . THR A 1 89 ? 40.135 5.173 -6.689 1.00 92.69 89 THR A N 1
ATOM 696 C CA . THR A 1 89 ? 41.452 5.776 -6.975 1.00 92.69 89 THR A CA 1
ATOM 697 C C . THR A 1 89 ? 42.235 5.015 -8.057 1.00 92.69 89 THR A C 1
ATOM 699 O O . THR A 1 89 ? 42.885 5.614 -8.914 1.00 92.69 89 THR A O 1
ATOM 702 N N . GLU A 1 90 ? 42.117 3.689 -8.091 1.00 91.69 90 GLU A N 1
ATOM 703 C CA . GLU A 1 90 ? 42.960 2.750 -8.834 1.00 91.69 90 GLU A CA 1
ATOM 704 C C . GLU A 1 90 ? 42.252 2.160 -10.077 1.00 91.69 90 GLU A C 1
ATOM 706 O O . GLU A 1 90 ? 42.127 0.945 -10.252 1.00 91.69 90 GLU A O 1
ATOM 711 N N . ARG A 1 91 ? 41.797 3.014 -11.010 1.00 91.19 91 ARG A N 1
ATOM 712 C CA . ARG A 1 91 ? 41.020 2.581 -12.202 1.00 91.19 91 ARG A CA 1
ATOM 713 C C . ARG A 1 91 ? 41.666 1.450 -13.012 1.00 91.19 91 ARG A C 1
ATOM 715 O O . ARG A 1 91 ? 40.968 0.577 -13.532 1.00 91.19 91 ARG A O 1
ATOM 722 N N . LYS A 1 92 ? 42.996 1.467 -13.150 1.00 91.75 92 LYS A N 1
ATOM 723 C CA . LYS A 1 92 ? 43.753 0.479 -13.942 1.00 91.75 92 LYS A CA 1
ATOM 724 C C . LYS A 1 92 ? 43.615 -0.945 -13.387 1.00 91.75 92 LYS A C 1
ATOM 726 O O . LYS A 1 92 ? 43.643 -1.895 -14.162 1.00 91.75 92 LYS A O 1
ATOM 731 N N . PHE A 1 93 ? 43.392 -1.088 -12.081 1.00 93.19 93 PHE A N 1
ATOM 732 C CA . PHE A 1 93 ? 43.309 -2.378 -11.399 1.00 93.19 93 PHE A CA 1
ATOM 733 C C . PHE A 1 93 ? 41.884 -2.944 -11.314 1.00 93.19 93 PHE A C 1
ATOM 735 O O . PHE A 1 93 ? 41.697 -4.057 -10.833 1.00 93.19 93 PHE A O 1
ATOM 742 N N . HIS A 1 94 ? 40.867 -2.262 -11.860 1.00 95.31 94 HIS A N 1
ATOM 743 C CA . HIS A 1 94 ? 39.483 -2.763 -11.843 1.00 95.31 94 HIS A CA 1
ATOM 744 C C . HIS A 1 94 ? 39.343 -4.175 -12.424 1.00 95.31 94 HIS A C 1
ATOM 746 O O . HIS A 1 94 ? 38.651 -5.002 -11.851 1.00 95.31 94 HIS A O 1
ATOM 752 N N . ALA A 1 95 ? 39.995 -4.479 -13.551 1.00 93.88 95 ALA A N 1
ATOM 753 C CA . ALA A 1 95 ? 39.915 -5.824 -14.133 1.00 93.88 95 ALA A CA 1
ATOM 754 C C . ALA A 1 95 ? 40.516 -6.893 -13.200 1.00 93.88 95 ALA A C 1
ATOM 756 O O . ALA A 1 95 ? 39.974 -7.990 -13.086 1.00 93.88 95 ALA A O 1
ATOM 757 N N . LEU A 1 96 ? 41.594 -6.547 -12.491 1.00 94.88 96 LEU A N 1
ATOM 758 C CA . LEU A 1 96 ? 42.246 -7.424 -11.527 1.00 94.88 96 LEU A CA 1
ATOM 759 C C . LEU A 1 96 ? 41.361 -7.671 -10.299 1.00 94.88 96 LEU A C 1
ATOM 761 O O . LEU A 1 96 ? 41.176 -8.821 -9.913 1.00 94.88 96 LEU A O 1
ATOM 765 N N . TYR A 1 97 ? 40.758 -6.623 -9.729 1.00 96.38 97 TYR A N 1
ATOM 766 C CA . TYR A 1 97 ? 39.846 -6.767 -8.588 1.00 96.38 97 TYR A CA 1
ATOM 767 C C . TYR A 1 97 ? 38.594 -7.572 -8.941 1.00 96.38 97 TYR A C 1
ATOM 769 O O . TYR A 1 97 ? 38.096 -8.335 -8.122 1.00 96.38 97 TYR A O 1
ATOM 777 N N . LEU A 1 98 ? 38.090 -7.432 -10.167 1.00 94.81 98 LEU A N 1
ATOM 778 C CA . LEU A 1 98 ? 36.970 -8.234 -10.654 1.00 94.81 98 LEU A CA 1
ATOM 779 C C . LEU A 1 98 ? 37.328 -9.714 -10.752 1.00 94.81 98 LEU A C 1
ATOM 781 O O . LEU A 1 98 ? 36.571 -10.546 -10.262 1.00 94.81 98 LEU A O 1
ATOM 785 N N . ASN A 1 99 ? 38.495 -10.028 -11.319 1.00 94.81 99 ASN A N 1
ATOM 786 C CA . ASN A 1 99 ? 39.001 -11.397 -11.370 1.00 94.81 99 ASN A CA 1
ATOM 787 C C . ASN A 1 99 ? 39.211 -11.964 -9.953 1.00 94.81 99 ASN A C 1
ATOM 789 O O . ASN A 1 99 ? 38.871 -13.110 -9.685 1.00 94.81 99 ASN A O 1
ATOM 793 N N . PHE A 1 100 ? 39.688 -11.140 -9.015 1.00 96.06 100 PHE A N 1
ATOM 794 C CA . PHE A 1 100 ? 39.833 -11.536 -7.614 1.00 96.06 100 PHE A CA 1
ATOM 795 C C . PHE A 1 100 ? 38.476 -11.896 -6.991 1.00 96.06 100 PHE A C 1
ATOM 797 O O . PHE A 1 100 ? 38.335 -12.967 -6.410 1.00 96.06 100 PHE A O 1
ATOM 804 N N . LEU A 1 101 ? 37.448 -11.059 -7.179 1.00 95.44 101 LEU A N 1
ATOM 805 C CA . LEU A 1 101 ? 36.089 -11.343 -6.700 1.00 95.44 101 LEU A CA 1
ATOM 806 C C . LEU A 1 101 ? 35.475 -12.591 -7.357 1.00 95.44 101 LEU A C 1
ATOM 808 O O . LEU A 1 101 ? 34.771 -13.343 -6.683 1.00 95.44 101 LEU A O 1
ATOM 812 N N . ASP A 1 102 ? 35.749 -12.823 -8.645 1.00 93.75 102 ASP A N 1
ATOM 813 C CA . ASP A 1 102 ? 35.291 -14.020 -9.361 1.00 93.75 102 ASP A CA 1
ATOM 814 C C . ASP A 1 102 ? 35.951 -15.293 -8.804 1.00 93.75 102 ASP A C 1
ATOM 816 O O . ASP A 1 102 ? 35.289 -16.324 -8.701 1.00 93.75 102 ASP A O 1
ATOM 820 N N . LYS A 1 103 ? 37.224 -15.215 -8.387 1.00 93.62 103 LYS A N 1
ATOM 821 C CA . LYS A 1 103 ? 37.940 -16.320 -7.728 1.00 93.62 103 LYS A CA 1
ATOM 822 C C . LYS A 1 103 ? 37.423 -16.589 -6.312 1.00 93.62 103 LYS A C 1
ATOM 824 O O . LYS A 1 103 ? 37.214 -17.750 -5.983 1.00 93.62 103 LYS A O 1
ATOM 829 N N . VAL A 1 104 ? 37.141 -15.545 -5.522 1.00 94.12 104 VAL A N 1
ATOM 830 C CA . VAL A 1 104 ? 36.521 -15.682 -4.183 1.00 94.12 104 VAL A CA 1
ATOM 831 C C . VAL A 1 104 ? 35.122 -16.314 -4.281 1.00 94.12 104 VAL A C 1
ATOM 833 O O . VAL A 1 104 ? 34.678 -17.008 -3.370 1.00 94.12 104 VAL A O 1
ATOM 836 N N . ASN A 1 105 ? 34.400 -16.065 -5.382 1.00 92.56 105 ASN A N 1
ATOM 837 C CA . ASN A 1 105 ? 33.121 -16.702 -5.722 1.00 92.56 105 ASN A CA 1
ATOM 838 C C . ASN A 1 105 ? 32.060 -16.665 -4.594 1.00 92.56 105 ASN A C 1
ATOM 840 O O . ASN A 1 105 ? 31.296 -17.608 -4.373 1.00 92.56 105 ASN A O 1
ATOM 844 N N . SER A 1 106 ? 31.989 -15.546 -3.867 1.00 94.00 106 SER A N 1
ATOM 845 C CA . SER A 1 106 ? 31.077 -15.366 -2.732 1.00 94.00 106 SER A CA 1
ATOM 846 C C . SER A 1 106 ? 29.918 -14.431 -3.085 1.00 94.00 106 SER A C 1
ATOM 848 O O . SER A 1 106 ? 30.088 -13.223 -3.266 1.00 94.00 106 SER A O 1
ATOM 850 N N . ARG A 1 107 ? 28.694 -14.978 -3.160 1.00 92.75 107 ARG A N 1
ATOM 851 C CA . ARG A 1 107 ? 27.474 -14.193 -3.452 1.00 92.75 107 ARG A CA 1
ATOM 852 C C . ARG A 1 107 ? 27.179 -13.107 -2.404 1.00 92.75 107 ARG A C 1
ATOM 854 O O . ARG A 1 107 ? 26.831 -11.999 -2.820 1.00 92.75 107 ARG A O 1
ATOM 861 N N . PRO A 1 108 ? 27.289 -13.366 -1.080 1.00 93.88 108 PRO A N 1
ATOM 862 C CA . PRO A 1 108 ? 27.105 -12.325 -0.069 1.00 93.88 108 PRO A CA 1
ATOM 863 C C . PRO A 1 108 ? 28.101 -11.177 -0.241 1.00 93.88 108 PRO A C 1
ATOM 865 O O . PRO A 1 108 ? 27.692 -10.022 -0.254 1.00 93.88 108 PRO A O 1
ATOM 868 N N . LEU A 1 109 ? 29.379 -11.491 -0.477 1.00 95.75 109 LEU A N 1
ATOM 869 C CA . LEU A 1 109 ? 30.415 -10.488 -0.714 1.00 95.75 109 LEU A CA 1
ATOM 870 C C . LEU A 1 109 ? 30.101 -9.625 -1.940 1.00 95.75 109 LEU A C 1
ATOM 872 O O . LEU A 1 109 ? 30.170 -8.401 -1.876 1.00 95.75 109 LEU A O 1
ATOM 876 N N . TYR A 1 110 ? 29.702 -10.254 -3.048 1.00 95.81 110 TYR A N 1
ATOM 877 C CA . TYR A 1 110 ? 29.357 -9.536 -4.274 1.00 95.81 110 TYR A CA 1
ATOM 878 C C . TYR A 1 110 ? 28.199 -8.553 -4.063 1.00 95.81 110 TYR A C 1
ATOM 880 O O . TYR A 1 110 ? 28.227 -7.424 -4.556 1.00 95.81 110 TYR A O 1
ATOM 888 N N . LYS A 1 111 ? 27.188 -8.960 -3.286 1.00 95.12 111 LYS A N 1
ATOM 889 C CA . LYS A 1 111 ? 26.062 -8.096 -2.918 1.00 95.12 111 LYS A CA 1
ATOM 890 C C . LYS A 1 111 ? 26.530 -6.867 -2.131 1.00 95.12 111 LYS A C 1
ATOM 892 O O . LYS A 1 111 ? 26.081 -5.767 -2.451 1.00 95.12 111 LYS A O 1
ATOM 897 N N . GLU A 1 112 ? 27.427 -7.046 -1.160 1.00 97.12 112 GLU A N 1
ATOM 898 C CA . GLU A 1 112 ? 28.002 -5.938 -0.383 1.00 97.12 112 GLU A CA 1
ATOM 899 C C . GLU A 1 112 ? 28.856 -5.008 -1.260 1.00 97.12 112 GLU A C 1
ATOM 901 O O . GLU A 1 112 ? 28.714 -3.792 -1.175 1.00 97.12 112 GLU A O 1
ATOM 906 N N . ILE A 1 113 ? 29.666 -5.547 -2.183 1.00 97.81 113 ILE A N 1
ATOM 907 C CA . ILE A 1 113 ? 30.467 -4.754 -3.138 1.00 97.81 113 ILE A CA 1
ATOM 908 C C . ILE A 1 113 ? 29.580 -3.872 -4.020 1.00 97.81 113 ILE A C 1
ATOM 910 O O . ILE A 1 113 ? 29.859 -2.682 -4.198 1.00 97.81 113 ILE A O 1
ATOM 914 N N . VAL A 1 114 ? 28.497 -4.430 -4.569 1.00 97.06 114 VAL A N 1
ATOM 915 C CA . VAL A 1 114 ? 27.550 -3.668 -5.398 1.00 97.06 114 VAL A CA 1
ATOM 916 C C . VAL A 1 114 ? 26.853 -2.589 -4.567 1.00 97.06 114 VAL A C 1
ATOM 918 O O . VAL A 1 114 ? 26.719 -1.459 -5.037 1.00 97.06 114 VAL A O 1
ATOM 921 N N . GLN A 1 115 ? 26.445 -2.896 -3.331 1.00 96.12 115 GLN A N 1
ATOM 922 C CA . GLN A 1 115 ? 25.808 -1.914 -2.451 1.00 96.12 115 GLN A CA 1
ATOM 923 C C . GLN A 1 115 ? 26.766 -0.775 -2.081 1.00 96.12 115 GLN A C 1
ATOM 925 O O . GLN A 1 115 ? 26.422 0.389 -2.275 1.00 96.12 115 GLN A O 1
ATOM 930 N N . ALA A 1 116 ? 27.988 -1.094 -1.646 1.00 96.38 116 ALA A N 1
ATOM 931 C CA . ALA A 1 116 ? 29.013 -0.099 -1.344 1.00 96.38 116 ALA A CA 1
ATOM 932 C C . ALA A 1 116 ? 29.336 0.770 -2.571 1.00 96.38 116 ALA A C 1
ATOM 934 O O . ALA A 1 116 ? 29.519 1.979 -2.443 1.00 96.38 116 ALA A O 1
ATOM 935 N N . THR A 1 117 ? 29.344 0.190 -3.777 1.00 98.00 117 THR A N 1
ATOM 936 C CA . THR A 1 117 ? 29.522 0.948 -5.029 1.00 98.00 117 THR A CA 1
ATOM 937 C C . THR A 1 117 ? 28.418 1.984 -5.222 1.00 98.00 117 THR A C 1
ATOM 939 O O . THR A 1 117 ? 28.719 3.147 -5.485 1.00 98.00 117 THR A O 1
ATOM 942 N N . TYR A 1 118 ? 27.148 1.598 -5.057 1.00 97.62 118 TYR A N 1
ATOM 943 C CA . TYR A 1 118 ? 26.031 2.541 -5.151 1.00 97.62 118 TYR A CA 1
ATOM 944 C C . TYR A 1 118 ? 26.116 3.649 -4.103 1.00 97.62 118 TYR A C 1
ATOM 946 O O . TYR A 1 118 ? 25.933 4.817 -4.447 1.00 97.62 118 TYR A O 1
ATOM 954 N N . ASP A 1 119 ? 26.418 3.298 -2.855 1.00 95.25 119 ASP A N 1
ATOM 955 C CA . ASP A 1 119 ? 26.511 4.257 -1.757 1.00 95.25 119 ASP A CA 1
ATOM 956 C C . ASP A 1 119 ? 27.609 5.302 -2.021 1.00 95.25 119 ASP A C 1
ATOM 958 O O . ASP A 1 119 ? 27.350 6.500 -1.929 1.00 95.25 119 ASP A O 1
ATOM 962 N N . ASN A 1 120 ? 28.809 4.873 -2.435 1.00 96.31 120 ASN A N 1
ATOM 963 C CA . ASN A 1 120 ? 29.916 5.789 -2.741 1.00 96.31 120 ASN A CA 1
ATOM 964 C C . ASN A 1 120 ? 29.615 6.671 -3.969 1.00 96.31 120 ASN A C 1
ATOM 966 O O . ASN A 1 120 ? 29.931 7.861 -3.957 1.00 96.31 120 ASN A O 1
ATOM 970 N N . CYS A 1 121 ? 28.953 6.135 -5.004 1.00 97.62 121 CYS A N 1
ATOM 971 C CA . CYS A 1 121 ? 28.471 6.954 -6.123 1.00 97.62 121 CYS A CA 1
ATOM 972 C C . CYS A 1 121 ? 27.502 8.042 -5.640 1.00 97.62 121 CYS A C 1
ATOM 974 O O . CYS A 1 121 ? 27.657 9.201 -6.010 1.00 97.62 121 CYS A O 1
ATOM 976 N N . LYS A 1 122 ? 26.518 7.689 -4.801 1.00 96.38 122 LYS A N 1
ATOM 977 C CA . LYS A 1 122 ? 25.513 8.633 -4.284 1.00 96.38 122 LYS A CA 1
ATOM 978 C C . LYS A 1 122 ? 26.131 9.748 -3.444 1.00 96.38 122 LYS A C 1
ATOM 980 O O . LYS A 1 122 ? 25.689 10.885 -3.562 1.00 96.38 122 LYS A O 1
ATOM 985 N N . VAL A 1 123 ? 27.158 9.438 -2.649 1.00 95.25 123 VAL A N 1
ATOM 986 C CA . VAL A 1 123 ? 27.900 10.446 -1.874 1.00 95.25 123 VAL A CA 1
ATOM 987 C C . VAL A 1 123 ? 28.498 11.512 -2.795 1.00 95.25 123 VAL A C 1
ATOM 989 O O . VAL A 1 123 ? 28.282 12.696 -2.563 1.00 95.25 123 VAL A O 1
ATOM 992 N N . LEU A 1 124 ? 29.190 11.113 -3.867 1.00 95.38 124 LEU A N 1
ATOM 993 C CA . LEU A 1 124 ? 29.786 12.074 -4.805 1.00 95.38 124 LEU A CA 1
ATOM 994 C C . LEU A 1 124 ? 28.740 12.789 -5.668 1.00 95.38 124 LEU A C 1
ATOM 996 O O . LEU A 1 124 ? 28.890 13.972 -5.948 1.00 95.38 124 LEU A O 1
ATOM 1000 N N . LEU A 1 125 ? 27.664 12.102 -6.065 1.00 94.31 125 LEU A N 1
ATOM 1001 C CA . LEU A 1 125 ? 26.558 12.712 -6.814 1.00 94.31 125 LEU A CA 1
ATOM 1002 C C . LEU A 1 125 ? 25.807 13.779 -5.999 1.00 94.31 125 LEU A C 1
ATOM 1004 O O . LEU A 1 125 ? 25.221 14.682 -6.589 1.00 94.31 125 LEU A O 1
ATOM 1008 N N . GLY A 1 126 ? 25.815 13.670 -4.668 1.00 92.06 126 GLY A N 1
ATOM 1009 C CA . GLY A 1 126 ? 25.240 14.653 -3.748 1.00 92.06 126 GLY A CA 1
ATOM 1010 C C . GLY A 1 126 ? 26.232 15.696 -3.225 1.00 92.06 126 GLY A C 1
ATOM 1011 O O . GLY A 1 126 ? 25.838 16.524 -2.409 1.00 92.06 126 GLY A O 1
ATOM 1012 N N . SER A 1 127 ? 27.502 15.654 -3.643 1.00 92.94 127 SER A N 1
ATOM 1013 C CA . SER A 1 127 ? 28.527 16.595 -3.182 1.00 92.94 127 SER A CA 1
ATOM 1014 C C . SER A 1 127 ? 28.360 17.963 -3.840 1.00 92.94 127 SER A C 1
ATOM 1016 O O . SER A 1 127 ? 28.252 18.067 -5.060 1.00 92.94 127 SER A O 1
ATOM 1018 N N . GLU A 1 128 ? 28.424 19.035 -3.053 1.00 88.62 128 GLU A N 1
ATOM 1019 C CA . GLU A 1 128 ? 28.427 20.413 -3.568 1.00 88.62 128 GLU A CA 1
ATOM 1020 C C . GLU A 1 128 ? 29.698 20.727 -4.376 1.00 88.62 128 GLU A C 1
ATOM 1022 O O . GLU A 1 128 ? 29.693 21.576 -5.270 1.00 88.62 128 GLU A O 1
ATOM 1027 N N . LEU A 1 129 ? 30.788 19.999 -4.109 1.00 90.38 129 LEU A N 1
ATOM 1028 C CA . LEU A 1 129 ? 32.069 20.167 -4.789 1.00 90.38 129 LEU A CA 1
ATOM 1029 C C . LEU A 1 129 ? 32.092 19.513 -6.177 1.00 90.38 129 LEU A C 1
ATOM 1031 O O . LEU A 1 129 ? 32.998 19.802 -6.959 1.00 90.38 129 LEU A O 1
ATOM 1035 N N . ILE A 1 130 ? 31.097 18.692 -6.538 1.00 91.56 130 ILE A N 1
ATOM 1036 C CA . ILE A 1 130 ? 31.109 17.932 -7.798 1.00 91.56 130 ILE A CA 1
ATOM 1037 C C . ILE A 1 130 ? 31.091 18.834 -9.045 1.00 91.56 130 ILE A C 1
ATOM 1039 O O . ILE A 1 130 ? 31.571 18.442 -10.113 1.00 91.56 130 ILE A O 1
ATOM 1043 N N . LYS A 1 131 ? 30.572 20.065 -8.907 1.00 88.50 131 LYS A N 1
ATOM 1044 C CA . LYS A 1 131 ? 30.513 21.086 -9.969 1.00 88.50 131 LYS A CA 1
ATOM 1045 C C . LYS A 1 131 ? 31.889 21.716 -10.236 1.00 88.50 131 LYS A C 1
ATOM 1047 O O . LYS A 1 131 ? 32.207 22.020 -11.384 1.00 88.50 131 LYS A O 1
ATOM 1052 N N . SER A 1 132 ? 32.721 21.886 -9.204 1.00 88.25 132 SER A N 1
ATOM 1053 C CA . SER A 1 132 ? 33.999 22.616 -9.271 1.00 88.25 132 SER A CA 1
ATOM 1054 C C . SER A 1 132 ? 35.231 21.700 -9.243 1.00 88.25 132 SER A C 1
ATOM 1056 O O . SER A 1 132 ? 36.178 21.909 -10.005 1.00 88.25 132 SER A O 1
ATOM 1058 N N . SER A 1 133 ? 35.215 20.639 -8.437 1.00 92.69 133 SER A N 1
ATOM 1059 C CA . SER A 1 133 ? 36.349 19.735 -8.226 1.00 92.69 133 SER A CA 1
ATOM 1060 C C . SER A 1 133 ? 36.541 18.766 -9.396 1.00 92.69 133 SER A C 1
ATOM 1062 O O . SER A 1 133 ? 35.667 17.969 -9.745 1.00 92.69 133 SER A O 1
ATOM 1064 N N . SER A 1 134 ? 37.703 18.816 -10.050 1.00 90.69 134 SER A N 1
ATOM 1065 C CA . SER A 1 134 ? 38.104 17.817 -11.057 1.00 90.69 134 SER A CA 1
ATOM 1066 C C . SER A 1 134 ? 38.462 16.464 -10.431 1.00 90.69 134 SER A C 1
ATOM 1068 O O . SER A 1 134 ? 38.296 15.423 -11.077 1.00 90.69 134 SER A O 1
ATOM 1070 N N . GLU A 1 135 ? 38.912 16.465 -9.176 1.00 91.25 135 GLU A N 1
ATOM 1071 C CA . GLU A 1 135 ? 39.270 15.265 -8.418 1.00 91.25 135 GLU A CA 1
ATOM 1072 C C . GLU A 1 135 ? 38.025 14.438 -8.083 1.00 91.25 135 GLU A C 1
ATOM 1074 O O . GLU A 1 135 ? 37.981 13.253 -8.414 1.00 91.25 135 GLU A O 1
ATOM 1079 N N . GLU A 1 136 ? 36.964 15.060 -7.551 1.00 93.56 136 GLU A N 1
ATOM 1080 C CA . GLU A 1 136 ? 35.703 14.355 -7.260 1.00 93.56 136 GLU A CA 1
ATOM 1081 C C . GLU A 1 136 ? 35.055 13.791 -8.524 1.00 93.56 136 GLU A C 1
ATOM 1083 O O . GLU A 1 136 ? 34.589 12.650 -8.537 1.00 93.56 136 GLU A O 1
ATOM 1088 N N . ARG A 1 137 ? 35.093 14.547 -9.627 1.00 95.06 137 ARG A N 1
ATOM 1089 C CA . ARG A 1 137 ? 34.627 14.058 -10.932 1.00 95.06 137 ARG A CA 1
ATOM 1090 C C . ARG A 1 137 ? 35.443 12.861 -11.417 1.00 95.06 137 ARG A C 1
ATOM 1092 O O . ARG A 1 137 ? 34.892 11.951 -12.035 1.00 95.06 137 ARG A O 1
ATOM 1099 N N . SER A 1 138 ? 36.742 12.824 -11.118 1.00 95.19 138 SER A N 1
ATOM 1100 C CA . SER A 1 138 ? 37.606 11.687 -11.451 1.00 95.19 138 SER A CA 1
ATOM 1101 C C . SER A 1 138 ? 37.285 10.454 -10.603 1.00 95.19 138 SER A C 1
ATOM 1103 O O . SER A 1 138 ? 37.167 9.362 -11.166 1.00 95.19 138 SER A O 1
ATOM 1105 N N . LEU A 1 139 ? 37.056 10.623 -9.296 1.00 96.12 139 LEU A N 1
ATOM 1106 C CA . LEU A 1 139 ? 36.586 9.551 -8.409 1.00 96.12 139 LEU A CA 1
ATOM 1107 C C . LEU A 1 139 ? 35.235 8.994 -8.876 1.00 96.12 139 LEU A C 1
ATOM 1109 O O . LEU A 1 139 ? 35.080 7.781 -9.027 1.00 96.12 139 LEU A O 1
ATOM 1113 N N . LEU A 1 140 ? 34.277 9.877 -9.179 1.00 97.50 140 LEU A N 1
ATOM 1114 C CA . LEU A 1 140 ? 32.951 9.494 -9.659 1.00 97.50 140 LEU A CA 1
ATOM 1115 C C . LEU A 1 140 ? 33.051 8.726 -10.983 1.00 97.50 140 LEU A C 1
ATOM 1117 O O . LEU A 1 140 ? 32.435 7.675 -11.137 1.00 97.50 140 LEU A O 1
ATOM 1121 N N . LYS A 1 141 ? 33.891 9.183 -11.919 1.00 96.62 141 LYS A N 1
ATOM 1122 C CA . LYS A 1 141 ? 34.148 8.488 -13.189 1.00 96.62 141 LYS A CA 1
ATOM 1123 C C . LYS A 1 141 ? 34.744 7.089 -12.979 1.00 96.62 141 LYS A C 1
ATOM 1125 O O . LYS A 1 141 ? 34.360 6.145 -13.677 1.00 96.62 141 LYS A O 1
ATOM 1130 N N . ASN A 1 142 ? 35.661 6.938 -12.022 1.00 97.38 142 ASN A N 1
ATOM 1131 C CA . ASN A 1 142 ? 36.232 5.639 -11.661 1.00 97.38 142 ASN A CA 1
ATOM 1132 C C . ASN A 1 142 ? 35.151 4.712 -11.085 1.00 97.38 142 ASN A C 1
ATOM 1134 O O . ASN A 1 142 ? 35.001 3.583 -11.557 1.00 97.38 142 ASN A O 1
ATOM 1138 N N . LEU A 1 143 ? 34.335 5.203 -10.152 1.00 97.94 143 LEU A N 1
ATOM 1139 C CA . LEU A 1 143 ? 33.217 4.442 -9.592 1.00 97.94 143 LEU A CA 1
ATOM 1140 C C . LEU A 1 143 ? 32.158 4.085 -10.645 1.00 97.94 143 LEU A C 1
ATOM 1142 O O . LEU A 1 143 ? 31.645 2.972 -10.623 1.00 97.94 143 LEU A O 1
ATOM 1146 N N . GLY A 1 144 ? 31.882 4.961 -11.615 1.00 97.50 144 GLY A N 1
ATOM 1147 C CA . GLY A 1 144 ? 30.976 4.675 -12.733 1.00 97.50 144 GLY A CA 1
ATOM 1148 C C . GLY A 1 144 ? 31.472 3.527 -13.612 1.00 97.50 144 GLY A C 1
ATOM 1149 O O . GLY A 1 144 ? 30.734 2.578 -13.876 1.00 97.50 144 GLY A O 1
ATOM 1150 N N . SER A 1 145 ? 32.756 3.555 -13.983 1.00 96.94 145 SER A N 1
ATOM 1151 C CA . SER A 1 145 ? 33.413 2.457 -14.710 1.00 96.94 145 SER A CA 1
ATOM 1152 C C . SER A 1 145 ? 33.323 1.138 -13.937 1.00 96.94 145 SER A C 1
ATOM 1154 O O . SER A 1 145 ? 33.052 0.088 -14.519 1.00 96.94 145 SER A O 1
ATOM 1156 N N . TRP A 1 146 ? 33.541 1.174 -12.622 1.00 98.00 146 TRP A N 1
ATOM 1157 C CA . TRP A 1 146 ? 33.412 -0.010 -11.778 1.00 98.00 146 TRP A CA 1
ATOM 1158 C C . TRP A 1 146 ? 31.972 -0.516 -11.711 1.00 98.00 146 TRP A C 1
ATOM 1160 O O . TRP A 1 146 ? 31.740 -1.694 -11.973 1.00 98.00 146 TRP A O 1
ATOM 1170 N N . LEU A 1 147 ? 31.013 0.375 -11.440 1.00 98.00 147 LEU A N 1
ATOM 1171 C CA . LEU A 1 147 ? 29.587 0.071 -11.349 1.00 98.00 147 LEU A CA 1
ATOM 1172 C C . LEU A 1 147 ? 29.085 -0.626 -12.612 1.00 98.00 147 LEU A C 1
ATOM 1174 O O . LEU A 1 147 ? 28.414 -1.651 -12.507 1.00 98.00 147 LEU A O 1
ATOM 1178 N N . GLY A 1 148 ? 29.455 -0.118 -13.792 1.00 96.62 148 GLY A N 1
ATOM 1179 C CA . GLY A 1 148 ? 29.153 -0.764 -15.069 1.00 96.62 148 GLY A CA 1
ATOM 1180 C C . GLY A 1 148 ? 29.668 -2.204 -15.125 1.00 96.62 148 GLY A C 1
ATOM 1181 O O . GLY A 1 148 ? 28.908 -3.122 -15.438 1.00 96.62 148 GLY A O 1
ATOM 1182 N N . LYS A 1 149 ? 30.927 -2.435 -14.734 1.00 96.06 149 LYS A N 1
ATOM 1183 C CA . LYS A 1 149 ? 31.559 -3.764 -14.782 1.00 96.06 149 LYS A CA 1
ATOM 1184 C C . LYS A 1 149 ? 31.018 -4.753 -13.739 1.00 96.06 149 LYS A C 1
ATOM 1186 O O . LYS A 1 149 ? 30.949 -5.950 -14.025 1.00 96.06 149 LYS A O 1
ATOM 1191 N N . VAL A 1 150 ? 30.638 -4.291 -12.542 1.00 96.00 150 VAL A N 1
ATOM 1192 C CA . VAL A 1 150 ? 30.003 -5.134 -11.501 1.00 96.00 150 VAL A CA 1
ATOM 1193 C C . VAL A 1 150 ? 28.486 -5.274 -11.670 1.00 96.00 150 VAL A C 1
ATOM 1195 O O . VAL A 1 150 ? 27.832 -5.943 -10.879 1.00 96.00 150 VAL A O 1
ATOM 1198 N N . THR A 1 151 ? 27.887 -4.644 -12.681 1.00 95.31 151 THR A N 1
ATOM 1199 C CA . THR A 1 151 ? 26.456 -4.810 -12.971 1.00 95.31 151 THR A CA 1
ATOM 1200 C C . THR A 1 151 ? 26.250 -5.245 -14.417 1.00 95.31 151 THR A C 1
ATOM 1202 O O . THR A 1 151 ? 26.270 -6.442 -14.711 1.00 95.31 151 THR A O 1
ATOM 1205 N N . ILE A 1 152 ? 26.125 -4.281 -15.325 1.00 94.56 152 ILE A N 1
ATOM 1206 C CA . ILE A 1 152 ? 25.836 -4.457 -16.751 1.00 94.56 152 ILE A CA 1
ATOM 1207 C C . ILE A 1 152 ? 26.819 -5.436 -17.405 1.00 94.56 152 ILE A C 1
ATOM 1209 O O . ILE A 1 152 ? 26.394 -6.363 -18.093 1.00 94.56 152 ILE A O 1
ATOM 1213 N N . GLY A 1 153 ? 28.119 -5.285 -17.135 1.00 92.50 153 GLY A N 1
ATOM 1214 C CA . GLY A 1 153 ? 29.177 -6.120 -17.712 1.00 92.50 153 GLY A CA 1
ATOM 1215 C C . GLY A 1 153 ? 29.114 -7.592 -17.295 1.00 92.50 153 GLY A C 1
ATOM 1216 O O . GLY A 1 153 ? 29.636 -8.445 -18.004 1.00 92.50 153 GLY A O 1
ATOM 1217 N N . ARG A 1 154 ? 28.428 -7.908 -16.188 1.00 90.00 154 ARG A N 1
ATOM 1218 C CA . ARG A 1 154 ? 28.119 -9.282 -15.755 1.00 90.00 154 ARG A CA 1
ATOM 1219 C C . ARG A 1 154 ? 26.659 -9.671 -15.991 1.00 90.00 154 ARG A C 1
ATOM 1221 O O . ARG A 1 154 ? 26.171 -10.634 -15.409 1.00 90.00 154 ARG A O 1
ATOM 1228 N N . ASN A 1 155 ? 25.953 -8.938 -16.852 1.00 88.50 155 ASN A N 1
ATOM 1229 C CA . ASN A 1 155 ? 24.537 -9.152 -17.165 1.00 88.50 155 ASN A CA 1
ATOM 1230 C C . ASN A 1 155 ? 23.617 -9.076 -15.933 1.00 88.50 155 ASN A C 1
ATOM 1232 O O . ASN A 1 155 ? 22.545 -9.683 -15.898 1.00 88.50 155 ASN A O 1
ATOM 1236 N N . HIS A 1 156 ? 24.015 -8.302 -14.923 1.00 88.94 156 HIS A N 1
ATOM 1237 C CA . HIS A 1 156 ? 23.158 -7.940 -13.804 1.00 88.94 156 HIS A CA 1
ATOM 1238 C C . HIS A 1 156 ? 22.474 -6.599 -14.061 1.00 88.94 156 HIS A C 1
ATOM 1240 O O . HIS A 1 156 ? 23.042 -5.680 -14.650 1.00 88.94 156 HIS A O 1
ATOM 1246 N N . VAL A 1 157 ? 21.234 -6.489 -13.588 1.00 86.88 157 VAL A N 1
ATOM 1247 C CA . VAL A 1 157 ? 20.414 -5.294 -13.781 1.00 86.88 157 VAL A CA 1
ATOM 1248 C C . VAL A 1 157 ? 21.000 -4.114 -13.009 1.00 86.88 157 VAL A C 1
ATOM 1250 O O . VAL A 1 157 ? 21.154 -4.186 -11.786 1.00 86.88 157 VAL A O 1
ATOM 1253 N N . LEU A 1 158 ? 21.247 -3.002 -13.707 1.00 92.56 158 LEU A N 1
ATOM 1254 C CA . LEU A 1 158 ? 21.485 -1.712 -13.065 1.00 92.56 158 LEU A CA 1
ATOM 1255 C C . LEU A 1 158 ? 20.179 -1.253 -12.398 1.00 92.56 158 LEU A C 1
ATOM 1257 O O . LEU A 1 158 ? 19.167 -1.021 -13.061 1.00 92.56 158 LEU A O 1
ATOM 1261 N N . ARG A 1 159 ? 20.169 -1.160 -11.068 1.00 90.44 159 ARG A N 1
ATOM 1262 C CA . ARG A 1 159 ? 18.961 -0.850 -10.294 1.00 90.44 159 ARG A CA 1
ATOM 1263 C C . ARG A 1 159 ? 18.588 0.628 -10.442 1.00 90.44 159 ARG A C 1
ATOM 1265 O O . ARG A 1 159 ? 19.171 1.470 -9.767 1.00 90.44 159 ARG A O 1
ATOM 1272 N N . ALA A 1 160 ? 17.551 0.921 -11.230 1.00 85.12 160 ALA A N 1
ATOM 1273 C CA . ALA A 1 160 ? 17.049 2.287 -11.450 1.00 85.12 160 ALA A CA 1
ATOM 1274 C C . ALA A 1 160 ? 16.675 3.030 -10.150 1.00 85.12 160 ALA A C 1
ATOM 1276 O O . ALA A 1 160 ? 16.865 4.234 -10.050 1.00 85.12 160 ALA A O 1
ATOM 1277 N N . ARG A 1 161 ? 16.209 2.306 -9.119 1.00 87.56 161 ARG A N 1
ATOM 1278 C CA . ARG A 1 161 ? 15.933 2.875 -7.784 1.00 87.56 161 ARG A CA 1
ATOM 1279 C C . ARG A 1 161 ? 17.178 3.426 -7.074 1.00 87.56 161 ARG A C 1
ATOM 1281 O O . ARG A 1 161 ? 17.045 4.199 -6.135 1.00 87.56 161 ARG A O 1
ATOM 1288 N N . GLU A 1 162 ? 18.363 2.936 -7.438 1.00 91.88 162 GLU A N 1
ATOM 1289 C CA . GLU A 1 162 ? 19.630 3.385 -6.866 1.00 91.88 162 GLU A CA 1
ATOM 1290 C C . GLU A 1 162 ? 20.216 4.498 -7.733 1.00 91.88 162 GLU A C 1
ATOM 1292 O O . GLU A 1 162 ? 20.515 5.570 -7.215 1.00 91.88 162 GLU A O 1
ATOM 1297 N N . ILE A 1 163 ? 20.371 4.232 -9.037 1.00 93.69 163 ILE A N 1
ATOM 1298 C CA . ILE A 1 163 ? 20.871 5.168 -10.051 1.00 93.69 163 ILE A CA 1
ATOM 1299 C C . ILE A 1 163 ? 20.154 4.862 -11.373 1.00 93.69 163 ILE A C 1
ATOM 1301 O O . ILE A 1 163 ? 20.358 3.795 -11.955 1.00 93.69 163 ILE A O 1
ATOM 1305 N N . ASP A 1 164 ? 19.340 5.803 -11.856 1.00 94.50 164 ASP A N 1
ATOM 1306 C CA . ASP A 1 164 ? 18.758 5.793 -13.203 1.00 94.50 164 ASP A CA 1
ATOM 1307 C C . ASP A 1 164 ? 19.524 6.787 -14.094 1.00 94.50 164 ASP A C 1
ATOM 1309 O O . ASP A 1 164 ? 19.354 7.997 -13.924 1.00 94.50 164 ASP A O 1
ATOM 1313 N N . PRO A 1 165 ? 20.360 6.318 -15.045 1.00 95.88 165 PRO A N 1
ATOM 1314 C CA . PRO A 1 165 ? 21.141 7.196 -15.912 1.00 95.88 165 PRO A CA 1
ATOM 1315 C C . PRO A 1 165 ? 20.292 8.216 -16.673 1.00 95.88 165 PRO A C 1
ATOM 1317 O O . PRO A 1 165 ? 20.732 9.345 -16.863 1.00 95.88 165 PRO A O 1
ATOM 1320 N N . LYS A 1 166 ? 19.073 7.847 -17.091 1.00 94.75 166 LYS A N 1
ATOM 1321 C CA . LYS A 1 166 ? 18.216 8.735 -17.881 1.00 94.75 166 LYS A CA 1
ATOM 1322 C C . LYS A 1 166 ? 17.717 9.901 -17.035 1.00 94.75 166 LYS A C 1
ATOM 1324 O O . LYS A 1 166 ? 17.903 11.049 -17.425 1.00 94.75 166 LYS A O 1
ATOM 1329 N N . SER A 1 167 ? 17.118 9.612 -15.880 1.00 94.88 167 SER A N 1
ATOM 1330 C CA . SER A 1 167 ? 16.688 10.650 -14.935 1.00 94.88 167 SER A CA 1
ATOM 1331 C C . SER A 1 167 ? 17.861 11.499 -14.457 1.00 94.88 167 SER A C 1
ATOM 1333 O O . SER A 1 167 ? 17.749 12.718 -14.436 1.00 94.88 167 SER A O 1
ATOM 1335 N N . LEU A 1 168 ? 19.009 10.876 -14.174 1.00 96.38 168 LEU A N 1
ATOM 1336 C CA . LEU A 1 168 ? 20.197 11.587 -13.710 1.00 96.38 168 LEU A CA 1
ATOM 1337 C C . LEU A 1 168 ? 20.702 12.608 -14.742 1.00 96.38 168 LEU A C 1
ATOM 1339 O O . LEU A 1 168 ? 21.055 13.718 -14.364 1.00 96.38 168 LEU A O 1
ATOM 1343 N N . ILE A 1 169 ? 20.707 12.265 -16.036 1.00 97.75 169 ILE A N 1
ATOM 1344 C CA . ILE A 1 169 ? 21.099 13.190 -17.114 1.00 97.75 169 ILE A CA 1
ATOM 1345 C C . ILE A 1 169 ? 20.097 14.348 -17.253 1.00 97.75 169 ILE A C 1
ATOM 1347 O O . ILE A 1 169 ? 20.514 15.489 -17.445 1.00 97.75 169 ILE A O 1
ATOM 1351 N N . LEU A 1 170 ? 18.792 14.073 -17.145 1.00 95.94 170 LEU A N 1
ATOM 1352 C CA . LEU A 1 170 ? 17.754 15.109 -17.225 1.00 95.94 170 LEU A CA 1
ATOM 1353 C C . LEU A 1 170 ? 17.874 16.115 -16.071 1.00 95.94 170 LEU A C 1
ATOM 1355 O O . LEU A 1 170 ? 17.884 17.319 -16.316 1.00 95.94 170 LEU A O 1
ATOM 1359 N N . ASP A 1 171 ? 18.041 15.627 -14.842 1.00 93.38 171 ASP A N 1
ATOM 1360 C CA . ASP A 1 171 ? 18.207 16.478 -13.659 1.00 93.38 171 ASP A CA 1
ATOM 1361 C C . ASP A 1 171 ? 19.524 17.273 -13.723 1.00 93.38 171 ASP A C 1
ATOM 1363 O O . ASP A 1 171 ? 19.593 18.429 -13.302 1.00 93.38 171 ASP A O 1
ATOM 1367 N N . ALA A 1 172 ? 20.582 16.667 -14.271 1.00 95.50 172 ALA A N 1
ATOM 1368 C CA . ALA A 1 172 ? 21.874 17.320 -14.450 1.00 95.50 172 ALA A CA 1
ATOM 1369 C C . ALA A 1 172 ? 21.827 18.463 -15.464 1.00 95.50 172 ALA A C 1
ATOM 1371 O O . ALA A 1 172 ? 22.499 19.472 -15.265 1.00 95.50 172 ALA A O 1
ATOM 1372 N N . TYR A 1 173 ? 21.032 18.318 -16.528 1.00 95.81 173 TYR A N 1
ATOM 1373 C CA . TYR A 1 173 ? 20.812 19.384 -17.501 1.00 95.81 173 TYR A CA 1
ATOM 1374 C C . TYR A 1 173 ? 20.161 20.611 -16.850 1.00 95.81 173 TYR A C 1
ATOM 1376 O O . TYR A 1 173 ? 20.600 21.735 -17.084 1.00 95.81 173 TYR A O 1
ATOM 1384 N N . GLU A 1 174 ? 19.153 20.404 -15.999 1.00 93.62 174 GLU A N 1
ATOM 1385 C CA . GLU A 1 174 ? 18.450 21.501 -15.322 1.00 93.62 174 GLU A CA 1
ATOM 1386 C C . GLU A 1 174 ? 19.355 22.235 -14.320 1.00 93.62 174 GLU A C 1
ATOM 1388 O O . GLU A 1 174 ? 19.305 23.460 -14.242 1.00 93.62 174 GLU A O 1
ATOM 1393 N N . LYS A 1 175 ? 20.227 21.501 -13.615 1.00 91.56 175 LYS A N 1
ATOM 1394 C CA . LYS A 1 175 ? 21.090 22.014 -12.529 1.00 91.56 175 LYS A CA 1
ATOM 1395 C C . LYS A 1 175 ? 22.512 22.418 -12.955 1.00 91.56 175 LYS A C 1
ATOM 1397 O O . LYS A 1 175 ? 23.353 22.713 -12.108 1.00 91.56 175 LYS A O 1
ATOM 1402 N N . GLY A 1 176 ? 22.837 22.341 -14.247 1.00 93.25 176 GLY A N 1
ATOM 1403 C CA . GLY A 1 176 ? 24.191 22.628 -14.741 1.00 93.25 176 GLY A CA 1
ATOM 1404 C C . GLY A 1 176 ? 25.269 21.691 -14.170 1.00 93.25 176 GLY A C 1
ATOM 1405 O O . GLY A 1 176 ? 26.323 22.149 -13.722 1.00 93.25 176 GLY A O 1
ATOM 1406 N N . LEU A 1 177 ? 24.975 20.387 -14.107 1.00 95.31 177 LEU A N 1
ATOM 1407 C CA . LEU A 1 177 ? 25.863 19.339 -13.583 1.00 95.31 177 LEU A CA 1
ATOM 1408 C C . LEU A 1 177 ? 26.315 18.337 -14.661 1.00 95.31 177 LEU A C 1
ATOM 1410 O O . LEU A 1 177 ? 26.902 17.298 -14.334 1.00 95.31 177 LEU A O 1
ATOM 1414 N N . LEU A 1 178 ? 26.066 18.601 -15.949 1.00 96.31 178 LEU A N 1
ATOM 1415 C CA . LEU A 1 178 ? 26.406 17.660 -17.024 1.00 96.31 178 LEU A CA 1
ATOM 1416 C C . LEU A 1 178 ? 27.905 17.350 -17.065 1.00 96.31 178 LEU A C 1
ATOM 1418 O O . LEU A 1 178 ? 28.277 16.212 -17.353 1.00 96.31 178 LEU A O 1
ATOM 1422 N N . ILE A 1 179 ? 28.755 18.309 -16.684 1.00 94.75 179 ILE A N 1
ATOM 1423 C CA . ILE A 1 179 ? 30.214 18.180 -16.598 1.00 94.75 179 ILE A CA 1
ATOM 1424 C C . ILE A 1 179 ? 30.685 17.036 -15.689 1.00 94.75 179 ILE A C 1
ATOM 1426 O O . ILE A 1 179 ? 31.799 16.538 -15.858 1.00 94.75 179 ILE A O 1
ATOM 1430 N N . ALA A 1 180 ? 29.861 16.616 -14.729 1.00 95.75 180 ALA A N 1
ATOM 1431 C CA . ALA A 1 180 ? 30.114 15.450 -13.887 1.00 95.75 180 ALA A CA 1
ATOM 1432 C C . ALA A 1 180 ? 29.307 14.228 -14.350 1.00 95.75 180 ALA A C 1
ATOM 1434 O O . ALA A 1 180 ? 29.821 13.106 -14.384 1.00 95.75 180 ALA A O 1
ATOM 1435 N N . ILE A 1 181 ? 28.048 14.445 -14.734 1.00 97.62 181 ILE A N 1
ATOM 1436 C CA . ILE A 1 181 ? 27.081 13.370 -14.964 1.00 97.62 181 ILE A CA 1
ATOM 1437 C C . ILE A 1 181 ? 27.257 12.678 -16.316 1.00 97.62 181 ILE A C 1
ATOM 1439 O O . ILE A 1 181 ? 27.129 11.454 -16.378 1.00 97.62 181 ILE A O 1
ATOM 1443 N N . ILE A 1 182 ? 27.600 13.397 -17.387 1.00 97.56 182 ILE A N 1
ATOM 1444 C CA . ILE A 1 182 ? 27.866 12.773 -18.693 1.00 97.56 182 ILE A CA 1
ATOM 1445 C C . ILE A 1 182 ? 29.092 11.847 -18.608 1.00 97.56 182 ILE A C 1
ATOM 1447 O O . ILE A 1 182 ? 28.953 10.665 -18.936 1.00 97.56 182 ILE A O 1
ATOM 1451 N N . PRO A 1 183 ? 30.263 12.280 -18.091 1.00 96.88 183 PRO A N 1
ATOM 1452 C CA . PRO A 1 183 ? 31.408 11.380 -17.932 1.00 96.88 183 PRO A CA 1
ATOM 1453 C C . PRO A 1 183 ? 31.110 10.178 -17.029 1.00 96.88 183 PRO A C 1
ATOM 1455 O O . PRO A 1 183 ? 31.572 9.070 -17.289 1.00 96.88 183 PRO A O 1
ATOM 1458 N N . PHE A 1 184 ? 30.325 10.366 -15.966 1.00 98.00 184 PHE A N 1
ATOM 1459 C CA . PHE A 1 184 ? 29.924 9.274 -15.081 1.00 98.00 184 PHE A CA 1
ATOM 1460 C C . PHE A 1 184 ? 29.030 8.246 -15.789 1.00 98.00 184 PHE A C 1
ATOM 1462 O O . PHE A 1 184 ? 29.341 7.054 -15.806 1.00 98.00 184 PHE A O 1
ATOM 1469 N N . THR A 1 185 ? 27.926 8.701 -16.384 1.00 97.50 185 THR A N 1
ATOM 1470 C CA . THR A 1 185 ? 26.923 7.824 -17.007 1.00 97.50 185 THR A CA 1
ATOM 1471 C C . THR A 1 185 ? 27.483 7.092 -18.217 1.00 97.50 185 THR A C 1
ATOM 1473 O O . THR A 1 185 ? 27.275 5.886 -18.338 1.00 97.50 185 THR A O 1
ATOM 1476 N N . THR A 1 186 ? 28.276 7.763 -19.054 1.00 97.06 186 THR A N 1
ATOM 1477 C CA . THR A 1 186 ? 28.987 7.114 -20.167 1.00 97.06 186 THR A CA 1
ATOM 1478 C C . THR A 1 186 ? 29.909 5.997 -19.670 1.00 97.06 186 THR A C 1
ATOM 1480 O O . THR A 1 186 ? 29.865 4.897 -20.214 1.00 97.06 186 THR A O 1
ATOM 1483 N N . LYS A 1 187 ? 30.662 6.196 -18.574 1.00 96.69 187 LYS A N 1
ATOM 1484 C CA . LYS A 1 187 ? 31.491 5.127 -17.982 1.00 96.69 187 LYS A CA 1
ATOM 1485 C C . LYS A 1 187 ? 30.705 3.956 -17.408 1.00 96.69 187 LYS A C 1
ATOM 1487 O O . LYS A 1 187 ? 31.177 2.826 -17.523 1.00 96.69 187 LYS A O 1
ATOM 1492 N N . VAL A 1 188 ? 29.527 4.185 -16.829 1.00 97.12 188 VAL A N 1
ATOM 1493 C CA . VAL A 1 188 ? 28.638 3.084 -16.414 1.00 97.12 188 VAL A CA 1
ATOM 1494 C C . VAL A 1 188 ? 28.196 2.273 -17.635 1.00 97.12 188 VAL A C 1
ATOM 1496 O O . VAL A 1 188 ? 28.230 1.041 -17.620 1.00 97.12 188 VAL A O 1
ATOM 1499 N N . LEU A 1 189 ? 27.817 2.967 -18.707 1.00 96.31 189 LEU A N 1
ATOM 1500 C CA . LEU A 1 189 ? 27.232 2.371 -19.905 1.00 96.31 189 LEU A CA 1
ATOM 1501 C C . LEU A 1 189 ? 28.264 1.768 -20.869 1.00 96.31 189 LEU A C 1
ATOM 1503 O O . LEU A 1 189 ? 27.878 1.002 -21.743 1.00 96.31 189 LEU A O 1
ATOM 1507 N N . GLU A 1 190 ? 29.568 2.025 -20.714 1.00 94.62 190 GLU A N 1
ATOM 1508 C CA . GLU A 1 190 ? 30.615 1.359 -21.519 1.00 94.62 190 GLU A CA 1
ATOM 1509 C C . GLU A 1 190 ? 30.507 -0.173 -21.444 1.00 94.62 190 GLU A C 1
ATOM 1511 O O . GLU A 1 190 ? 30.740 -0.873 -22.427 1.00 94.62 190 GLU A O 1
ATOM 1516 N N . SER A 1 191 ? 30.066 -0.705 -20.299 1.00 94.31 191 SER A N 1
ATOM 1517 C CA . SER A 1 191 ? 29.870 -2.149 -20.112 1.00 94.31 191 SER A CA 1
ATOM 1518 C C . SER A 1 191 ? 28.678 -2.721 -20.896 1.00 94.31 191 SER A C 1
ATOM 1520 O O . SER A 1 191 ? 28.518 -3.939 -20.948 1.00 94.31 191 SER A O 1
ATOM 1522 N N . CYS A 1 192 ? 27.852 -1.881 -21.535 1.00 93.12 192 CYS A N 1
ATOM 1523 C CA . CYS A 1 192 ? 26.798 -2.336 -22.444 1.00 93.12 192 CYS A CA 1
ATOM 1524 C C . CYS A 1 192 ? 27.372 -3.065 -23.664 1.00 93.12 192 CYS A C 1
ATOM 1526 O O . CYS A 1 192 ? 26.712 -3.968 -24.167 1.00 93.12 192 CYS A O 1
ATOM 1528 N N . GLN A 1 193 ? 28.590 -2.727 -24.108 1.00 91.31 193 GLN A N 1
ATOM 1529 C CA . GLN A 1 193 ? 29.229 -3.381 -25.257 1.00 91.31 193 GLN A CA 1
ATOM 1530 C C . GLN A 1 193 ? 29.450 -4.883 -25.026 1.00 91.31 193 GLN A C 1
ATOM 1532 O O . GLN A 1 193 ? 29.290 -5.675 -25.947 1.00 91.31 193 GLN A O 1
ATOM 1537 N N . SER A 1 194 ? 29.807 -5.276 -23.801 1.00 86.69 194 SER A N 1
ATOM 1538 C CA . SER A 1 194 ? 30.046 -6.676 -23.431 1.00 86.69 194 SER A CA 1
ATOM 1539 C C . SER A 1 194 ? 28.809 -7.367 -22.846 1.00 86.69 194 SER A C 1
ATOM 1541 O O . SER A 1 194 ? 28.895 -8.519 -22.424 1.00 86.69 194 SER A O 1
ATOM 1543 N N . SER A 1 195 ? 27.672 -6.670 -22.756 1.00 90.50 195 SER A N 1
ATOM 1544 C CA . SER A 1 195 ? 26.446 -7.215 -22.178 1.00 90.50 195 SER A CA 1
ATOM 1545 C C . SER A 1 195 ? 25.572 -7.869 -23.238 1.00 90.50 195 SER A C 1
ATOM 1547 O O . SER A 1 195 ? 25.254 -7.266 -24.253 1.00 90.50 195 SER A O 1
ATOM 1549 N N . ILE A 1 196 ? 25.066 -9.061 -22.935 1.00 86.50 196 ILE A N 1
ATOM 1550 C CA . ILE A 1 196 ? 24.130 -9.794 -23.797 1.00 86.50 196 ILE A CA 1
ATOM 1551 C C . ILE A 1 196 ? 22.778 -9.067 -23.877 1.00 86.50 196 ILE A C 1
ATOM 1553 O O . ILE A 1 196 ? 22.080 -9.129 -24.883 1.00 86.50 196 ILE A O 1
ATOM 1557 N N . VAL A 1 197 ? 22.386 -8.388 -22.794 1.00 81.56 197 VAL A N 1
ATOM 1558 C CA . VAL A 1 197 ? 21.050 -7.789 -22.654 1.00 81.56 197 VAL A CA 1
ATOM 1559 C C . VAL A 1 197 ? 21.046 -6.318 -23.054 1.00 81.56 197 VAL A C 1
ATOM 1561 O O . VAL A 1 197 ? 20.069 -5.852 -23.637 1.00 81.56 197 VAL A O 1
ATOM 1564 N N . TYR A 1 198 ? 22.108 -5.580 -22.725 1.00 89.12 198 TYR A N 1
ATOM 1565 C CA . TYR A 1 198 ? 22.134 -4.117 -22.816 1.00 89.12 198 TYR A CA 1
ATOM 1566 C C . TYR A 1 198 ? 22.871 -3.568 -24.046 1.00 89.12 198 TYR A C 1
ATOM 1568 O O . TYR A 1 198 ? 22.943 -2.349 -24.210 1.00 89.12 198 TYR A O 1
ATOM 1576 N N . GLN A 1 199 ? 23.400 -4.419 -24.922 1.00 90.56 199 GLN A N 1
ATOM 1577 C CA . GLN A 1 199 ? 24.041 -3.968 -26.155 1.00 90.56 199 GLN A CA 1
ATOM 1578 C C . GLN A 1 199 ? 23.025 -3.286 -27.100 1.00 90.56 199 GLN A C 1
ATOM 1580 O O . GLN A 1 199 ? 21.877 -3.736 -27.199 1.00 90.56 199 GLN A O 1
ATOM 1585 N N . PRO A 1 200 ? 23.390 -2.194 -27.801 1.00 89.06 200 PRO A N 1
ATOM 1586 C CA . PRO A 1 200 ? 22.563 -1.637 -28.873 1.00 89.06 200 PRO A CA 1
ATOM 1587 C C . PRO A 1 200 ? 22.186 -2.706 -29.921 1.00 89.06 200 PRO A C 1
ATOM 1589 O O . PRO A 1 200 ? 23.026 -3.547 -30.241 1.00 89.06 200 PRO A O 1
ATOM 1592 N N . PRO A 1 201 ? 20.954 -2.696 -30.470 1.00 90.38 201 PRO A N 1
ATOM 1593 C CA . PRO A 1 201 ? 19.919 -1.665 -30.351 1.00 90.38 201 PRO A CA 1
ATOM 1594 C C . PRO A 1 201 ? 18.910 -1.898 -29.200 1.00 90.38 201 PRO A C 1
ATOM 1596 O O . PRO A 1 201 ? 17.710 -1.685 -29.375 1.00 90.38 201 PRO A O 1
ATOM 1599 N N . ASN A 1 202 ? 19.353 -2.324 -28.008 1.00 89.25 202 ASN A N 1
ATOM 1600 C CA . ASN A 1 202 ? 18.476 -2.452 -26.836 1.00 89.25 202 ASN A CA 1
ATOM 1601 C C . ASN A 1 202 ? 17.685 -1.146 -26.548 1.00 89.25 202 ASN A C 1
ATOM 1603 O O . ASN A 1 202 ? 18.311 -0.094 -26.419 1.00 89.25 202 ASN A O 1
ATOM 1607 N N . PRO A 1 203 ? 16.346 -1.181 -26.361 1.00 88.38 203 PRO A N 1
ATOM 1608 C CA . PRO A 1 203 ? 15.530 0.026 -26.178 1.00 88.38 203 PRO A CA 1
ATOM 1609 C C . PRO A 1 203 ? 15.911 0.914 -24.986 1.00 88.38 203 PRO A C 1
ATOM 1611 O O . PRO A 1 203 ? 15.825 2.138 -25.083 1.00 88.38 203 PRO A O 1
ATOM 1614 N N . TRP A 1 204 ? 16.338 0.324 -23.864 1.00 92.50 204 TRP A N 1
ATOM 1615 C CA . TRP A 1 204 ? 16.791 1.085 -22.695 1.00 92.50 204 TRP A CA 1
ATOM 1616 C C . TRP A 1 204 ? 18.080 1.844 -23.021 1.00 92.50 204 TRP A C 1
ATOM 1618 O O . TRP A 1 204 ? 18.152 3.053 -22.804 1.00 92.50 204 TRP A O 1
ATOM 1628 N N . THR A 1 205 ? 19.044 1.165 -23.646 1.00 93.50 205 THR A N 1
ATOM 1629 C CA . THR A 1 205 ? 20.306 1.769 -24.096 1.00 93.50 205 THR A CA 1
ATOM 1630 C C . THR A 1 205 ? 20.061 2.825 -25.173 1.00 93.50 205 THR A C 1
ATOM 1632 O O . THR A 1 205 ? 20.544 3.948 -25.053 1.00 93.50 205 THR A O 1
ATOM 1635 N N . MET A 1 206 ? 19.238 2.521 -26.180 1.00 94.81 206 MET A N 1
ATOM 1636 C CA . MET A 1 206 ? 18.900 3.446 -27.267 1.00 94.81 206 MET A CA 1
ATOM 1637 C C . MET A 1 206 ? 18.156 4.687 -26.769 1.00 94.81 206 MET A C 1
ATOM 1639 O O . MET A 1 206 ? 18.401 5.775 -27.281 1.00 94.81 206 MET A O 1
ATOM 1643 N N . SER A 1 207 ? 17.302 4.572 -25.744 1.00 93.06 207 SER A N 1
ATOM 1644 C CA . SER A 1 207 ? 16.664 5.747 -25.138 1.00 93.06 207 SER A CA 1
ATOM 1645 C C . SER A 1 207 ? 17.676 6.684 -24.475 1.00 93.06 207 SER A C 1
ATOM 1647 O O . SER A 1 207 ? 17.409 7.884 -24.426 1.00 93.06 207 SER A O 1
ATOM 1649 N N . ILE A 1 208 ? 18.774 6.162 -23.922 1.00 96.25 208 ILE A N 1
ATOM 1650 C CA . ILE A 1 208 ? 19.830 6.983 -23.316 1.00 96.25 208 ILE A CA 1
ATOM 1651 C C . ILE A 1 208 ? 20.733 7.563 -24.409 1.00 96.25 208 ILE A C 1
ATOM 1653 O O . ILE A 1 208 ? 21.056 8.745 -24.359 1.00 96.25 208 ILE A O 1
ATOM 1657 N N . LEU A 1 209 ? 21.072 6.779 -25.438 1.00 97.06 209 LEU A N 1
ATOM 1658 C CA . LEU A 1 209 ? 21.823 7.269 -26.599 1.00 97.06 209 LEU A CA 1
ATOM 1659 C C . LEU A 1 209 ? 21.078 8.392 -27.325 1.00 97.06 209 LEU A C 1
ATOM 1661 O O . LEU A 1 209 ? 21.681 9.409 -27.640 1.00 97.06 209 LEU A O 1
ATOM 1665 N N . GLY A 1 210 ? 19.764 8.265 -27.520 1.00 96.62 210 GLY A N 1
ATOM 1666 C CA . GLY A 1 210 ? 18.948 9.331 -28.106 1.00 96.62 210 GLY A CA 1
ATOM 1667 C C . GLY A 1 210 ? 18.947 10.621 -27.276 1.00 96.62 210 GLY A C 1
ATOM 1668 O O . GLY A 1 210 ? 18.989 11.707 -27.851 1.00 96.62 210 GLY A O 1
ATOM 1669 N N . LEU A 1 211 ? 18.980 10.512 -25.941 1.00 97.56 211 LEU A N 1
ATOM 1670 C CA . LEU A 1 211 ? 19.115 11.663 -25.039 1.00 97.56 211 LEU A CA 1
ATOM 1671 C C . LEU A 1 211 ? 20.505 12.301 -25.121 1.00 97.56 211 LEU A C 1
ATOM 1673 O O . LEU A 1 211 ? 20.620 13.521 -25.174 1.00 97.56 211 LEU A O 1
ATOM 1677 N N . LEU A 1 212 ? 21.566 11.497 -25.181 1.00 97.62 212 LEU A N 1
ATOM 1678 C CA . LEU A 1 212 ? 22.922 12.013 -25.378 1.00 97.62 212 LEU A CA 1
ATOM 1679 C C . LEU A 1 212 ? 23.083 12.673 -26.756 1.00 97.62 212 LEU A C 1
ATOM 1681 O O . LEU A 1 212 ? 23.745 13.700 -26.849 1.00 97.62 212 LEU A O 1
ATOM 1685 N N . ALA A 1 213 ? 22.436 12.148 -27.801 1.00 97.12 213 ALA A N 1
ATOM 1686 C CA . ALA A 1 213 ? 22.402 12.767 -29.127 1.00 97.12 213 ALA A CA 1
ATOM 1687 C C . ALA A 1 213 ? 21.613 14.095 -29.137 1.00 97.12 213 ALA A C 1
ATOM 1689 O O . ALA A 1 213 ? 22.018 15.047 -29.806 1.00 97.12 213 ALA A O 1
ATOM 1690 N N . GLU A 1 214 ? 20.523 14.190 -28.363 1.00 96.69 214 GLU A N 1
ATOM 1691 C CA . GLU A 1 214 ? 19.784 15.445 -28.137 1.00 96.69 214 GLU A CA 1
ATOM 1692 C C . GLU A 1 214 ? 20.679 16.496 -27.467 1.00 96.69 214 GLU A C 1
ATOM 1694 O O . GLU A 1 214 ? 20.761 17.619 -27.959 1.00 96.69 214 GLU A O 1
ATOM 1699 N N . ILE A 1 215 ? 21.415 16.120 -26.413 1.00 96.25 215 ILE A N 1
ATOM 1700 C CA . ILE A 1 215 ? 22.368 17.008 -25.723 1.00 96.25 215 ILE A CA 1
ATOM 1701 C C . ILE A 1 215 ? 23.515 17.420 -26.647 1.00 96.25 215 ILE A C 1
ATOM 1703 O O . ILE A 1 215 ? 23.837 18.601 -26.728 1.00 96.25 215 ILE A O 1
ATOM 1707 N N . TYR A 1 216 ? 24.114 16.468 -27.365 1.00 96.19 216 TYR A N 1
ATOM 1708 C CA . TYR A 1 216 ? 25.224 16.714 -28.289 1.00 96.19 216 TYR A CA 1
ATOM 1709 C C . TYR A 1 216 ? 24.865 17.736 -29.378 1.00 96.19 216 TYR A C 1
ATOM 1711 O O . TYR A 1 216 ? 25.712 18.517 -29.801 1.00 96.19 216 TYR A O 1
ATOM 1719 N N . SER A 1 217 ? 23.596 17.762 -29.794 1.00 93.38 217 SER A N 1
ATOM 1720 C CA . SER A 1 217 ? 23.087 18.685 -30.815 1.00 93.38 217 SER A CA 1
ATOM 1721 C C . SER A 1 217 ? 22.798 20.096 -30.282 1.00 93.38 217 SER A C 1
ATOM 1723 O O . SER A 1 217 ? 22.377 20.964 -31.048 1.00 93.38 217 SER A O 1
ATOM 1725 N N . MET A 1 218 ? 22.979 20.348 -28.980 1.00 92.00 218 MET A N 1
ATOM 1726 C CA . MET A 1 218 ? 22.666 21.645 -28.384 1.00 92.00 218 MET A CA 1
ATOM 1727 C C . MET A 1 218 ? 23.716 22.711 -28.710 1.00 92.00 218 MET A C 1
ATOM 1729 O O . MET A 1 218 ? 24.921 22.458 -28.606 1.00 92.00 218 MET A O 1
ATOM 1733 N N . PRO A 1 219 ? 23.286 23.950 -29.010 1.00 88.62 219 PRO A N 1
ATOM 1734 C CA . PRO A 1 219 ? 24.217 25.039 -29.244 1.00 88.62 219 PRO A CA 1
ATOM 1735 C C . PRO A 1 219 ? 25.026 25.339 -27.977 1.00 88.62 219 PRO A C 1
ATOM 1737 O O . PRO A 1 219 ? 24.508 25.315 -26.857 1.00 88.62 219 PRO A O 1
ATOM 1740 N N . GLN A 1 220 ? 26.302 25.675 -28.183 1.00 89.00 220 GLN A N 1
ATOM 1741 C CA . GLN A 1 220 ? 27.243 26.118 -27.147 1.00 89.00 220 GLN A CA 1
ATOM 1742 C C . GLN A 1 220 ? 27.605 25.066 -26.082 1.00 89.00 220 GLN A C 1
ATOM 1744 O O . GLN A 1 220 ? 28.223 25.434 -25.079 1.00 89.00 220 GLN A O 1
ATOM 1749 N N . LEU A 1 221 ? 27.268 23.781 -26.265 1.00 94.62 221 LEU A N 1
ATOM 1750 C CA . LEU A 1 221 ? 27.754 22.712 -25.385 1.00 94.62 221 LEU A CA 1
ATOM 1751 C C . LEU A 1 221 ? 29.291 22.703 -25.394 1.00 94.62 221 LEU A C 1
ATOM 1753 O O . LEU A 1 221 ? 29.912 22.806 -26.454 1.00 94.62 221 LEU A O 1
ATOM 1757 N N . LYS A 1 222 ? 29.932 22.624 -24.223 1.00 92.81 222 LYS A N 1
ATOM 1758 C CA . LYS A 1 222 ? 31.399 22.648 -24.168 1.00 92.81 222 LYS A CA 1
ATOM 1759 C C . LYS A 1 222 ? 32.013 21.406 -24.815 1.00 92.81 222 LYS A C 1
ATOM 1761 O O . LYS A 1 222 ? 31.527 20.286 -24.659 1.00 92.81 222 LYS A O 1
ATOM 1766 N N . MET A 1 223 ? 33.155 21.610 -25.476 1.00 90.56 223 MET A N 1
ATOM 1767 C CA . MET A 1 223 ? 33.833 20.570 -26.259 1.00 90.56 223 MET A CA 1
ATOM 1768 C C . MET A 1 223 ? 34.218 19.328 -25.451 1.00 90.56 223 MET A C 1
ATOM 1770 O O . MET A 1 223 ? 34.207 18.233 -25.997 1.00 90.56 223 MET A O 1
ATOM 1774 N N . ASN A 1 224 ? 34.535 19.461 -24.160 1.00 91.25 224 ASN A N 1
ATOM 1775 C CA . ASN A 1 224 ? 34.848 18.304 -23.319 1.00 91.25 224 ASN A CA 1
ATOM 1776 C C . ASN A 1 224 ? 33.650 17.347 -23.195 1.00 91.25 224 ASN A C 1
ATOM 1778 O O . ASN A 1 224 ? 33.832 16.138 -23.286 1.00 91.25 224 ASN A O 1
ATOM 1782 N N . LEU A 1 225 ? 32.432 17.883 -23.058 1.00 95.44 225 LEU A N 1
ATOM 1783 C CA . LEU A 1 225 ? 31.209 17.082 -22.993 1.00 95.44 225 LEU A CA 1
ATOM 1784 C C . LEU A 1 225 ? 30.870 16.450 -24.343 1.00 95.44 225 LEU A C 1
ATOM 1786 O O . LEU A 1 225 ? 30.504 15.279 -24.393 1.00 95.44 225 LEU A O 1
ATOM 1790 N N . MET A 1 226 ? 31.039 17.204 -25.433 1.00 93.69 226 MET A N 1
ATOM 1791 C CA . MET A 1 226 ? 30.879 16.671 -26.790 1.00 93.69 226 MET A CA 1
ATOM 1792 C C . MET A 1 226 ? 31.839 15.506 -27.045 1.00 93.69 226 MET A C 1
ATOM 1794 O O . MET A 1 226 ? 31.412 14.447 -27.498 1.00 93.69 226 MET A O 1
ATOM 1798 N N . PHE A 1 227 ? 33.112 15.674 -26.681 1.00 93.94 227 PHE A N 1
ATOM 1799 C CA . PHE A 1 227 ? 34.141 14.651 -26.836 1.00 93.94 227 PHE A CA 1
ATOM 1800 C C . PHE A 1 227 ? 33.838 13.392 -26.014 1.00 93.94 227 PHE A C 1
ATOM 1802 O O . PHE A 1 227 ? 33.955 12.283 -26.531 1.00 93.94 227 PHE A O 1
ATOM 1809 N N . ASP A 1 228 ? 33.405 13.538 -24.756 1.00 93.25 228 ASP A N 1
ATOM 1810 C CA . ASP A 1 228 ? 33.024 12.391 -23.923 1.00 93.25 228 ASP A CA 1
ATOM 1811 C C . ASP A 1 228 ? 31.849 11.601 -24.536 1.00 93.25 228 ASP A C 1
ATOM 1813 O O . ASP A 1 228 ? 31.872 10.366 -24.530 1.00 93.25 228 ASP A O 1
ATOM 1817 N N . ILE A 1 229 ? 30.855 12.288 -25.119 1.00 97.00 229 ILE A N 1
ATOM 1818 C CA . ILE A 1 229 ? 29.742 11.643 -25.837 1.00 97.00 229 ILE A CA 1
ATOM 1819 C C . ILE A 1 229 ? 30.251 10.924 -27.095 1.00 97.00 229 ILE A C 1
ATOM 1821 O O . ILE A 1 229 ? 29.942 9.749 -27.289 1.00 97.00 229 ILE A O 1
ATOM 1825 N N . GLU A 1 230 ? 31.051 11.581 -27.936 1.00 94.75 230 GLU A N 1
ATOM 1826 C CA . GLU A 1 230 ? 31.580 10.986 -29.173 1.00 94.75 230 GLU A CA 1
ATOM 1827 C C . GLU A 1 230 ? 32.415 9.732 -28.905 1.00 94.75 230 GLU A C 1
ATOM 1829 O O . GLU A 1 230 ? 32.218 8.691 -29.540 1.00 94.75 230 GLU A O 1
ATOM 1834 N N . VAL A 1 231 ? 33.329 9.809 -27.932 1.00 93.94 231 VAL A N 1
ATOM 1835 C CA . VAL A 1 231 ? 34.166 8.673 -27.530 1.00 93.94 231 VAL A CA 1
ATOM 1836 C C . VAL A 1 231 ? 33.299 7.526 -27.022 1.00 93.94 231 VAL A C 1
ATOM 1838 O O . VAL A 1 231 ? 33.558 6.372 -27.357 1.00 93.94 231 VAL A O 1
ATOM 1841 N N . PHE A 1 232 ? 32.248 7.818 -26.256 1.00 96.12 232 PHE A N 1
ATOM 1842 C CA . PHE A 1 232 ? 31.326 6.797 -25.772 1.00 96.12 232 PHE A CA 1
ATOM 1843 C C . PHE A 1 232 ? 30.560 6.098 -26.907 1.00 96.12 232 PHE A C 1
ATOM 1845 O O . PHE A 1 232 ? 30.510 4.867 -26.938 1.00 96.12 232 PHE A O 1
ATOM 1852 N N . PHE A 1 233 ? 30.025 6.852 -27.871 1.00 96.19 233 PHE A N 1
ATOM 1853 C CA . PHE A 1 233 ? 29.352 6.288 -29.048 1.00 96.19 233 PHE A CA 1
ATOM 1854 C C . PHE A 1 233 ? 30.294 5.396 -29.862 1.00 96.19 233 PHE A C 1
ATOM 1856 O O . PHE A 1 233 ? 29.941 4.264 -30.209 1.00 96.19 233 PHE A O 1
ATOM 1863 N N . LYS A 1 234 ? 31.537 5.853 -30.063 1.00 93.81 234 LYS A N 1
ATOM 1864 C CA . LYS A 1 234 ? 32.590 5.065 -30.713 1.00 93.81 234 LYS A CA 1
ATOM 1865 C C . LYS A 1 234 ? 32.901 3.778 -29.945 1.00 93.81 234 LYS A C 1
ATOM 1867 O O . LYS A 1 234 ? 33.010 2.724 -30.567 1.00 93.81 234 LYS A O 1
ATOM 1872 N N . ASN A 1 235 ? 32.994 3.839 -28.614 1.00 91.62 235 ASN A N 1
ATOM 1873 C CA . ASN A 1 235 ? 33.239 2.664 -27.771 1.00 91.62 235 ASN A CA 1
ATOM 1874 C C . ASN A 1 235 ? 32.103 1.635 -27.862 1.00 91.62 235 ASN A C 1
ATOM 1876 O O . ASN A 1 235 ? 32.366 0.440 -27.793 1.00 91.62 235 ASN A O 1
ATOM 1880 N N . LEU A 1 236 ? 30.856 2.069 -28.063 1.00 91.31 236 LEU A N 1
ATOM 1881 C CA . LEU A 1 236 ? 29.715 1.170 -28.271 1.00 91.31 236 LEU A CA 1
ATOM 1882 C C . LEU A 1 236 ? 29.563 0.664 -29.714 1.00 91.31 236 LEU A C 1
ATOM 1884 O O . LEU A 1 236 ? 28.707 -0.183 -29.962 1.00 91.31 236 LEU A O 1
ATOM 1888 N N . GLY A 1 237 ? 30.367 1.161 -30.659 1.00 90.81 237 GLY A N 1
ATOM 1889 C CA . GLY A 1 237 ? 30.236 0.830 -32.079 1.00 90.81 237 GLY A CA 1
ATOM 1890 C C . GLY A 1 237 ? 28.982 1.423 -32.732 1.00 90.81 237 GLY A C 1
ATOM 1891 O O . GLY A 1 237 ? 28.460 0.843 -33.681 1.00 90.81 237 GLY A O 1
ATOM 1892 N N . VAL A 1 238 ? 28.478 2.552 -32.220 1.00 92.38 238 VAL A N 1
ATOM 1893 C CA . VAL A 1 238 ? 27.284 3.237 -32.736 1.00 92.38 238 VAL A CA 1
ATOM 1894 C C . VAL A 1 238 ? 27.686 4.578 -33.343 1.00 92.38 238 VAL A C 1
ATOM 1896 O O . VAL A 1 238 ? 28.345 5.382 -32.690 1.00 92.38 238 VAL A O 1
ATOM 1899 N N . ASP A 1 239 ? 27.260 4.848 -34.577 1.00 91.44 239 ASP A N 1
ATOM 1900 C CA . ASP A 1 239 ? 27.422 6.173 -35.183 1.00 91.44 239 ASP A CA 1
ATOM 1901 C C . ASP A 1 239 ? 26.362 7.136 -34.632 1.00 91.44 239 ASP A C 1
ATOM 1903 O O . ASP A 1 239 ? 25.158 6.899 -34.772 1.00 91.44 239 ASP A O 1
ATOM 1907 N N . ILE A 1 240 ? 26.809 8.236 -34.020 1.00 92.75 240 ILE A N 1
ATOM 1908 C CA . ILE A 1 240 ? 25.936 9.269 -33.451 1.00 92.75 240 ILE A CA 1
ATOM 1909 C C . ILE A 1 240 ? 24.993 9.875 -34.493 1.00 92.75 240 ILE A C 1
ATOM 1911 O O . ILE A 1 240 ? 23.854 10.195 -34.166 1.00 92.75 240 ILE A O 1
ATOM 1915 N N . LYS A 1 241 ? 25.415 9.952 -35.762 1.00 90.38 241 LYS A N 1
ATOM 1916 C CA . LYS A 1 241 ? 24.603 10.505 -36.858 1.00 90.38 241 LYS A CA 1
ATOM 1917 C C . LYS A 1 241 ? 23.394 9.634 -37.195 1.00 90.38 241 LYS A C 1
ATOM 1919 O O . LYS A 1 241 ? 22.400 10.140 -37.708 1.00 90.38 241 LYS A O 1
ATOM 1924 N N . HIS A 1 242 ? 23.468 8.333 -36.913 1.00 89.69 242 HIS A N 1
ATOM 1925 C CA . HIS A 1 242 ? 22.379 7.387 -37.162 1.00 89.69 242 HIS A CA 1
ATOM 1926 C C . HIS A 1 242 ? 21.405 7.269 -35.984 1.00 89.69 242 HIS A C 1
ATOM 1928 O O . HIS A 1 242 ? 20.343 6.659 -36.119 1.00 89.69 242 HIS A O 1
ATOM 1934 N N . VAL A 1 243 ? 21.733 7.851 -34.828 1.00 92.44 243 VAL A N 1
ATOM 1935 C CA . VAL A 1 243 ? 20.845 7.856 -33.666 1.00 92.44 243 VAL A CA 1
ATOM 1936 C C . VAL A 1 243 ? 19.944 9.080 -33.727 1.00 92.44 243 VAL A C 1
ATOM 1938 O O . VAL A 1 243 ? 20.401 10.215 -33.640 1.00 92.44 243 VAL A O 1
ATOM 1941 N N . LYS A 1 244 ? 18.632 8.848 -33.841 1.00 91.19 244 LYS A N 1
ATOM 1942 C CA . LYS A 1 244 ? 17.637 9.921 -33.799 1.00 91.19 244 LYS A CA 1
ATOM 1943 C C . LYS A 1 244 ? 17.634 10.580 -32.406 1.00 91.19 244 LYS A C 1
ATOM 1945 O O . LYS A 1 244 ? 17.371 9.870 -31.429 1.00 91.19 244 LYS A O 1
ATOM 1950 N N . PRO A 1 245 ? 17.858 11.905 -32.303 1.00 93.94 245 PRO A N 1
ATOM 1951 C CA . PRO A 1 245 ? 17.743 12.624 -31.039 1.00 93.94 245 PRO A CA 1
ATOM 1952 C C . PRO A 1 245 ? 16.351 12.481 -30.422 1.00 93.94 245 PRO A C 1
ATOM 1954 O O . PRO A 1 245 ? 15.338 12.438 -31.131 1.00 93.94 245 PRO A O 1
ATOM 1957 N N . THR A 1 246 ? 16.295 12.410 -29.095 1.00 94.25 246 THR A N 1
ATOM 1958 C CA . THR A 1 246 ? 15.024 12.456 -28.363 1.00 94.25 246 THR A CA 1
ATOM 1959 C C . THR A 1 246 ? 14.476 13.883 -28.301 1.00 94.25 246 THR A C 1
ATOM 1961 O O . THR A 1 246 ? 15.052 14.818 -28.852 1.00 94.25 246 THR A O 1
ATOM 1964 N N . SER A 1 247 ? 13.322 14.044 -27.655 1.00 92.56 247 SER A N 1
ATOM 1965 C CA . SER A 1 247 ? 12.719 15.345 -27.351 1.00 92.56 247 SER A CA 1
ATOM 1966 C C . SER A 1 247 ? 12.459 15.499 -25.848 1.00 92.56 247 SER A C 1
ATOM 1968 O O . SER A 1 247 ? 11.441 16.069 -25.452 1.00 92.56 247 SER A O 1
ATOM 1970 N N . PHE A 1 248 ? 13.303 14.898 -25.003 1.00 89.56 248 PHE A N 1
ATOM 1971 C CA . PHE A 1 248 ? 13.093 14.858 -23.550 1.00 89.56 248 PHE A CA 1
ATOM 1972 C C . PHE A 1 248 ? 13.496 16.160 -22.849 1.00 89.56 248 PHE A C 1
ATOM 1974 O O . PHE A 1 248 ? 13.044 16.400 -21.726 1.00 89.56 248 PHE A O 1
ATOM 1981 N N . LEU A 1 249 ? 14.321 16.988 -23.497 1.00 90.62 249 LEU A N 1
ATOM 1982 C CA . LEU A 1 249 ? 14.753 18.290 -22.985 1.00 90.62 249 LEU A CA 1
ATOM 1983 C C . LEU A 1 249 ? 13.833 19.428 -23.445 1.00 90.62 249 LEU A C 1
ATOM 1985 O O . LEU A 1 249 ? 13.907 20.538 -22.919 1.00 90.62 249 LEU A O 1
ATOM 1989 N N . LYS A 1 250 ? 12.911 19.159 -24.380 1.00 87.62 250 LYS A N 1
ATOM 1990 C CA . LYS A 1 250 ? 11.913 20.135 -24.832 1.00 87.62 250 LYS A CA 1
ATOM 1991 C C . LYS A 1 250 ? 11.040 20.595 -23.656 1.00 87.62 250 LYS A C 1
ATOM 1993 O O . LYS A 1 250 ? 10.360 19.789 -23.030 1.00 87.62 250 LYS A O 1
ATOM 1998 N N . GLY A 1 251 ? 11.040 21.902 -23.392 1.00 81.75 251 GLY A N 1
ATOM 1999 C CA . GLY A 1 251 ? 10.278 22.521 -22.300 1.00 81.75 251 GLY A CA 1
ATOM 2000 C C . GLY A 1 251 ? 10.990 22.548 -20.942 1.00 81.75 251 GLY A C 1
ATOM 2001 O O . GLY A 1 251 ? 10.420 23.074 -19.993 1.00 81.75 251 GLY A O 1
ATOM 2002 N N . ARG A 1 252 ? 12.224 22.030 -20.838 1.00 88.75 252 ARG A N 1
ATOM 2003 C CA . ARG A 1 252 ? 13.046 22.126 -19.621 1.00 88.75 252 ARG A CA 1
ATOM 2004 C C . ARG A 1 252 ? 13.970 23.337 -19.677 1.00 88.75 252 ARG A C 1
ATOM 2006 O O . ARG A 1 252 ? 14.648 23.567 -20.680 1.00 88.75 252 ARG A O 1
ATOM 2013 N N . THR A 1 253 ? 14.030 24.085 -18.582 1.00 87.25 253 THR A N 1
ATOM 2014 C CA . THR A 1 253 ? 14.912 25.247 -18.423 1.00 87.25 253 THR A CA 1
ATOM 2015 C C . THR A 1 253 ? 16.184 24.849 -17.687 1.00 87.25 253 THR A C 1
ATOM 2017 O O . THR A 1 253 ? 16.110 24.285 -16.599 1.00 87.25 253 THR A O 1
ATOM 2020 N N . ARG A 1 254 ? 17.346 25.159 -18.271 1.00 89.31 254 ARG A N 1
ATOM 2021 C CA . ARG A 1 254 ? 18.653 24.951 -17.633 1.00 89.31 254 ARG A CA 1
ATOM 2022 C C . ARG A 1 254 ? 19.078 26.168 -16.818 1.00 89.31 254 ARG A C 1
ATOM 2024 O O . ARG A 1 254 ? 18.803 27.297 -17.224 1.00 89.31 254 ARG A O 1
ATOM 2031 N N . GLU A 1 255 ? 19.807 25.939 -15.732 1.00 86.12 255 GLU A N 1
ATOM 2032 C CA . GLU A 1 255 ? 20.550 26.979 -15.015 1.00 86.12 255 GLU A CA 1
ATOM 2033 C C . GLU A 1 255 ? 21.552 27.652 -15.968 1.00 86.12 255 GLU A C 1
ATOM 2035 O O . GLU A 1 255 ? 22.291 26.969 -16.678 1.00 86.12 255 GLU A O 1
ATOM 2040 N N . VAL A 1 256 ? 21.553 28.985 -16.036 1.00 83.06 256 VAL A N 1
ATOM 2041 C CA . VAL A 1 256 ? 22.445 29.754 -16.926 1.00 83.06 256 VAL A CA 1
ATOM 2042 C C . VAL A 1 256 ? 23.622 30.333 -16.140 1.00 83.06 256 VAL A C 1
ATOM 2044 O O . VAL A 1 256 ? 24.765 30.270 -16.594 1.00 83.06 256 VAL A O 1
ATOM 2047 N N . ASP A 1 257 ? 23.360 30.829 -14.933 1.00 78.50 257 ASP A N 1
ATOM 2048 C CA . ASP A 1 257 ? 24.368 31.450 -14.080 1.00 78.50 257 ASP A CA 1
ATOM 2049 C C . ASP A 1 257 ? 25.337 30.408 -13.512 1.00 78.50 257 ASP A C 1
ATOM 2051 O O . ASP A 1 257 ? 24.940 29.389 -12.957 1.00 78.50 257 ASP A O 1
ATOM 2055 N N . GLY A 1 258 ? 26.642 30.638 -13.678 1.00 77.62 258 GLY A N 1
ATOM 2056 C CA . GLY A 1 258 ? 27.671 29.723 -13.172 1.00 77.62 258 GLY A CA 1
ATOM 2057 C C . GLY A 1 258 ? 27.625 28.312 -13.775 1.00 77.62 258 GLY A C 1
ATOM 2058 O O . GLY A 1 258 ? 28.205 27.390 -13.196 1.00 77.62 258 GLY A O 1
ATOM 2059 N N . ASN A 1 259 ? 26.949 28.116 -14.914 1.00 88.50 259 ASN A N 1
ATOM 2060 C CA . ASN A 1 259 ? 26.838 26.815 -15.565 1.00 88.50 259 ASN A CA 1
ATOM 2061 C C . ASN A 1 259 ? 28.179 26.417 -16.232 1.00 88.50 259 ASN A C 1
ATOM 2063 O O . ASN A 1 259 ? 28.639 27.086 -17.163 1.00 88.50 259 ASN A O 1
ATOM 2067 N N . PRO A 1 260 ? 28.830 25.321 -15.795 1.00 88.25 260 PRO A N 1
ATOM 2068 C CA . PRO A 1 260 ? 30.103 24.881 -16.344 1.00 88.25 260 PRO A CA 1
ATOM 2069 C C . PRO A 1 260 ? 29.958 24.045 -17.625 1.00 88.25 260 PRO A C 1
ATOM 2071 O O . PRO A 1 260 ? 30.990 23.705 -18.201 1.00 88.25 260 PRO A O 1
ATOM 2074 N N . ASP A 1 261 ? 28.747 23.724 -18.077 1.00 92.06 261 ASP A N 1
ATOM 2075 C CA . ASP A 1 261 ? 28.453 22.789 -19.171 1.00 92.06 261 ASP A CA 1
ATOM 2076 C C . ASP A 1 261 ? 28.385 23.469 -20.546 1.00 92.06 261 ASP A C 1
ATOM 2078 O O . ASP A 1 261 ? 28.702 22.850 -21.564 1.00 92.06 261 ASP A O 1
ATOM 2082 N N . PHE A 1 262 ? 28.008 24.751 -20.581 1.00 92.38 262 PHE A N 1
ATOM 2083 C CA . PHE A 1 262 ? 27.836 25.539 -21.805 1.00 92.38 262 PHE A CA 1
ATOM 2084 C C . PHE A 1 262 ? 28.796 26.736 -21.847 1.00 92.38 262 PHE A C 1
ATOM 2086 O O . PHE A 1 262 ? 29.319 27.186 -20.827 1.00 92.38 262 PHE A O 1
ATOM 2093 N N . SER A 1 263 ? 29.098 27.219 -23.051 1.00 86.56 263 SER A N 1
ATOM 2094 C CA . SER A 1 263 ? 29.992 28.362 -23.261 1.00 86.56 263 SER A CA 1
ATOM 2095 C C . SER A 1 263 ? 29.226 29.682 -23.166 1.00 86.56 263 SER A C 1
ATOM 2097 O O . SER A 1 263 ? 28.283 29.899 -23.921 1.00 86.56 263 SER A O 1
ATOM 2099 N N . ASN A 1 264 ? 29.683 30.593 -22.305 1.00 65.88 264 ASN A N 1
ATOM 2100 C CA . ASN A 1 264 ? 29.138 31.946 -22.186 1.00 65.88 264 ASN A CA 1
ATOM 2101 C C . ASN A 1 264 ? 29.745 32.850 -23.268 1.00 65.88 264 ASN A C 1
ATOM 2103 O O . ASN A 1 264 ? 30.739 33.530 -23.023 1.00 65.88 264 ASN A O 1
ATOM 2107 N N . LYS A 1 265 ? 29.189 32.836 -24.483 1.00 52.09 265 LYS A N 1
ATOM 2108 C CA . LYS A 1 265 ? 29.398 33.921 -25.455 1.00 52.09 265 LYS A CA 1
ATOM 2109 C C . LYS A 1 265 ? 28.048 34.569 -25.769 1.00 52.09 265 LYS A C 1
ATOM 2111 O O . LYS A 1 265 ? 27.186 33.930 -26.364 1.00 52.09 265 LYS A O 1
ATOM 2116 N N . ASP A 1 266 ? 27.920 35.801 -25.276 1.00 37.97 266 ASP A N 1
ATOM 2117 C CA . ASP A 1 266 ? 26.965 36.878 -25.564 1.00 37.97 266 ASP A CA 1
ATOM 2118 C C . ASP A 1 266 ? 25.493 36.509 -25.817 1.00 37.97 266 ASP A C 1
ATOM 2120 O O . ASP A 1 266 ? 25.030 36.400 -26.949 1.00 37.97 266 ASP A O 1
ATOM 2124 N N . PHE A 1 267 ? 24.709 36.493 -24.734 1.00 40.06 267 PHE A N 1
ATOM 2125 C CA . PHE A 1 267 ? 23.307 36.923 -24.778 1.00 40.06 267 PHE A CA 1
ATOM 2126 C C . PHE A 1 267 ? 23.265 38.463 -24.809 1.00 40.06 267 PHE A C 1
ATOM 2128 O O . PHE A 1 267 ? 23.002 39.119 -23.803 1.00 40.06 267 PHE A O 1
ATOM 2135 N N . GLY A 1 268 ? 23.583 39.054 -25.961 1.00 33.06 268 GLY A N 1
ATOM 2136 C CA . GLY A 1 268 ? 23.424 40.487 -26.213 1.00 33.06 268 GLY A CA 1
ATOM 2137 C C . GLY A 1 268 ? 22.066 40.797 -26.847 1.00 33.06 268 GLY A C 1
ATOM 2138 O O . GLY A 1 268 ? 21.891 40.569 -28.034 1.00 33.06 268 GLY A O 1
ATOM 2139 N N . VAL A 1 269 ? 21.138 41.319 -26.036 1.00 35.34 269 VAL A N 1
ATOM 2140 C CA . VAL A 1 269 ? 19.984 42.184 -26.380 1.00 35.34 269 VAL A CA 1
ATOM 2141 C C . VAL A 1 269 ? 19.109 41.781 -27.584 1.00 35.34 269 VAL A C 1
ATOM 2143 O O . VAL A 1 269 ? 19.403 42.134 -28.717 1.00 35.34 269 VAL A O 1
ATOM 2146 N N . ALA A 1 270 ? 17.935 41.199 -27.303 1.00 31.05 270 ALA A N 1
ATOM 2147 C CA . ALA A 1 270 ? 16.680 41.504 -28.012 1.00 31.05 270 ALA A CA 1
ATOM 2148 C C . ALA A 1 270 ? 15.471 40.902 -27.265 1.00 31.05 270 ALA A C 1
ATOM 2150 O O . ALA A 1 270 ? 14.937 39.858 -27.635 1.00 31.05 270 ALA A O 1
ATOM 2151 N N . GLN A 1 271 ? 15.014 41.576 -26.207 1.00 35.56 271 GLN A N 1
ATOM 2152 C CA . GLN A 1 271 ? 13.584 41.594 -25.899 1.00 35.56 271 GLN A CA 1
ATOM 2153 C C . GLN A 1 271 ? 12.997 42.849 -26.547 1.00 35.56 271 GLN A C 1
ATOM 2155 O O . GLN A 1 271 ? 13.439 43.956 -26.257 1.00 35.56 271 GLN A O 1
ATOM 2160 N N . GLY A 1 272 ? 12.000 42.649 -27.408 1.00 34.78 272 GLY A N 1
ATOM 2161 C CA . GLY A 1 272 ? 11.163 43.709 -27.963 1.00 34.78 272 GLY A CA 1
ATOM 2162 C C . GLY A 1 272 ? 11.541 44.128 -29.380 1.00 34.78 272 GLY A C 1
ATOM 2163 O O . GLY A 1 272 ? 12.439 44.941 -29.559 1.00 34.78 272 GLY A O 1
ATOM 2164 N N . SER A 1 273 ? 10.825 43.582 -30.368 1.00 27.80 273 SER A N 1
ATOM 2165 C CA . SER A 1 273 ? 10.314 44.224 -31.601 1.00 27.80 273 SER A CA 1
ATOM 2166 C C . SER A 1 273 ? 10.035 43.147 -32.655 1.00 27.80 273 SER A C 1
ATOM 2168 O O . SER A 1 273 ? 10.823 42.224 -32.825 1.00 27.80 273 SER A O 1
ATOM 2170 N N . GLN A 1 274 ? 8.887 43.254 -33.326 1.00 34.47 274 GLN A N 1
ATOM 2171 C CA . GLN A 1 274 ? 8.401 42.379 -34.405 1.00 34.47 274 GLN A CA 1
ATOM 2172 C C . GLN A 1 274 ? 9.432 42.139 -35.526 1.00 34.47 274 GLN A C 1
ATOM 2174 O O . GLN A 1 274 ? 10.345 42.944 -35.706 1.00 34.47 274 GLN A O 1
ATOM 2179 N N . PRO A 1 275 ? 9.163 41.168 -36.417 1.00 29.20 275 PRO A N 1
ATOM 2180 C CA . PRO A 1 275 ? 9.391 41.441 -37.832 1.00 29.20 275 PRO A CA 1
ATOM 2181 C C . PRO A 1 275 ? 8.151 41.196 -38.697 1.00 29.20 275 PRO A C 1
ATOM 2183 O O . PRO A 1 275 ? 7.565 40.113 -38.723 1.00 29.20 275 PRO A O 1
ATOM 2186 N N . HIS A 1 276 ? 7.808 42.252 -39.434 1.00 21.48 276 HIS A N 1
ATOM 2187 C CA . HIS A 1 276 ? 7.081 42.217 -40.695 1.00 21.48 276 HIS A CA 1
ATOM 2188 C C . HIS A 1 276 ? 7.917 41.558 -41.811 1.00 21.48 276 HIS A C 1
ATOM 2190 O O . HIS A 1 276 ? 9.132 41.409 -41.713 1.00 21.48 276 HIS A O 1
ATOM 2196 N N . MET A 1 277 ? 7.187 41.169 -42.855 1.00 24.41 277 MET A N 1
ATOM 2197 C CA . MET A 1 277 ? 7.544 40.381 -44.037 1.00 24.41 277 MET A CA 1
ATOM 2198 C C . MET A 1 277 ? 8.519 41.022 -45.045 1.00 24.41 277 MET A C 1
ATOM 2200 O O . MET A 1 277 ? 8.672 42.240 -45.056 1.00 24.41 277 MET A O 1
ATOM 2204 N N . ILE A 1 278 ? 8.994 40.161 -45.970 1.00 23.50 278 ILE A N 1
ATOM 2205 C CA . ILE A 1 278 ? 9.148 40.272 -47.455 1.00 23.50 278 ILE A CA 1
ATOM 2206 C C . ILE A 1 278 ? 10.481 39.588 -47.847 1.00 23.50 278 ILE A C 1
ATOM 2208 O O . ILE A 1 278 ? 11.532 40.000 -47.371 1.00 23.50 278 ILE A O 1
ATOM 2212 N N . ASN A 1 279 ? 10.434 38.366 -48.414 1.00 23.58 279 ASN A N 1
ATOM 2213 C CA . ASN A 1 279 ? 10.492 38.024 -49.862 1.00 23.58 279 ASN A CA 1
ATOM 2214 C C . ASN A 1 279 ? 11.894 38.321 -50.464 1.00 23.58 279 ASN A C 1
ATOM 2216 O O . ASN A 1 279 ? 12.449 39.375 -50.201 1.00 23.58 279 ASN A O 1
ATOM 2220 N N . GLU A 1 280 ? 12.556 37.466 -51.253 1.00 25.94 280 GLU A N 1
ATOM 2221 C CA . GLU A 1 280 ? 12.044 36.588 -52.314 1.00 25.94 280 GLU A CA 1
ATOM 2222 C C . GLU A 1 280 ? 13.172 35.720 -52.940 1.00 25.94 280 GLU A C 1
ATOM 2224 O O . GLU A 1 280 ? 14.325 36.147 -52.942 1.00 25.94 280 GLU A O 1
ATOM 2229 N N . LEU A 1 281 ? 12.760 34.589 -53.553 1.00 23.14 281 LEU A N 1
ATOM 2230 C CA . LEU A 1 281 ? 13.281 33.953 -54.796 1.00 23.14 281 LEU A CA 1
ATOM 2231 C C . LEU A 1 281 ? 14.586 33.136 -54.676 1.00 23.14 281 LEU A C 1
ATOM 2233 O O . LEU A 1 281 ? 15.570 33.602 -54.126 1.00 23.14 281 LEU A O 1
ATOM 2237 N N . GLU A 1 282 ? 14.711 31.890 -55.145 1.00 22.44 282 GLU A N 1
ATOM 2238 C CA . GLU A 1 282 ? 13.967 31.022 -56.085 1.00 22.44 282 GLU A CA 1
ATOM 2239 C C . GLU A 1 282 ? 14.309 29.564 -55.698 1.00 22.44 282 GLU A C 1
ATOM 2241 O O . GLU A 1 282 ? 15.452 29.251 -55.379 1.00 22.44 282 GLU A O 1
ATOM 2246 N N . SER A 1 283 ? 13.346 28.682 -55.423 1.00 22.39 283 SER A N 1
ATOM 2247 C CA . SER A 1 283 ? 12.634 27.808 -56.368 1.00 22.39 283 SER A CA 1
ATOM 2248 C C . SER A 1 283 ? 13.528 26.891 -57.212 1.00 22.39 283 SER A C 1
ATOM 2250 O O . SER A 1 283 ? 14.095 27.317 -58.208 1.00 22.39 283 SER A O 1
ATOM 2252 N N . GLU A 1 284 ? 13.469 25.591 -56.929 1.00 21.06 284 GLU A N 1
ATOM 2253 C CA . GLU A 1 284 ? 13.161 24.643 -57.997 1.00 21.06 284 GLU A CA 1
ATOM 2254 C C . GLU A 1 284 ? 12.232 23.543 -57.468 1.00 21.06 284 GLU A C 1
ATOM 2256 O O . GLU A 1 284 ? 12.474 22.879 -56.460 1.00 21.06 284 GLU A O 1
ATOM 2261 N N . TYR A 1 285 ? 11.086 23.472 -58.136 1.00 22.22 285 TYR A N 1
ATOM 2262 C CA . TYR A 1 285 ? 9.949 22.593 -57.921 1.00 22.22 285 TYR A CA 1
ATOM 2263 C C . TYR A 1 285 ? 10.294 21.140 -58.240 1.00 22.22 285 TYR A C 1
ATOM 2265 O O . TYR A 1 285 ? 10.806 20.910 -59.325 1.00 22.22 285 TYR A O 1
ATOM 2273 N N . ILE A 1 286 ? 9.831 20.184 -57.417 1.00 23.16 286 ILE A N 1
ATOM 2274 C CA . ILE A 1 286 ? 8.926 19.097 -57.856 1.00 23.16 286 ILE A CA 1
ATOM 2275 C C . ILE A 1 286 ? 7.989 18.726 -56.684 1.00 23.16 286 ILE A C 1
ATOM 2277 O O . ILE A 1 286 ? 8.426 18.366 -55.594 1.00 23.16 286 ILE A O 1
ATOM 2281 N N . SER A 1 287 ? 6.682 18.788 -56.924 1.00 21.72 287 SER A N 1
ATOM 2282 C CA . SER A 1 287 ? 5.593 18.173 -56.142 1.00 21.72 287 SER A CA 1
ATOM 2283 C C . SER A 1 287 ? 4.702 17.409 -57.138 1.00 21.72 287 SER A C 1
ATOM 2285 O O . SER A 1 287 ? 4.828 17.649 -58.338 1.00 21.72 287 SER A O 1
ATOM 2287 N N . PRO A 1 288 ? 3.672 16.654 -56.721 1.00 40.16 288 PRO A N 1
ATOM 2288 C CA . PRO A 1 288 ? 3.560 15.700 -55.610 1.00 40.16 288 PRO A CA 1
ATOM 2289 C C . PRO A 1 288 ? 2.964 14.361 -56.119 1.00 40.16 288 PRO A C 1
ATOM 2291 O O . PRO A 1 288 ? 2.328 14.352 -57.163 1.00 40.16 288 PRO A O 1
ATOM 2294 N N . HIS A 1 289 ? 3.031 13.246 -55.378 1.00 23.95 289 HIS A N 1
ATOM 2295 C CA . HIS A 1 289 ? 1.973 12.220 -55.481 1.00 23.95 289 HIS A CA 1
ATOM 2296 C C . HIS A 1 289 ? 1.811 11.382 -54.200 1.00 23.95 289 HIS A C 1
ATOM 2298 O O . HIS A 1 289 ? 2.714 10.678 -53.758 1.00 23.95 289 HIS A O 1
ATOM 2304 N N . ASN A 1 290 ? 0.589 11.466 -53.667 1.00 26.09 290 ASN A N 1
ATOM 2305 C CA . ASN A 1 290 ? -0.125 10.523 -52.807 1.00 26.09 290 ASN A CA 1
ATOM 2306 C C . ASN A 1 290 ? 0.451 10.204 -51.422 1.00 26.09 290 ASN A C 1
ATOM 2308 O O . ASN A 1 290 ? 0.943 9.109 -51.155 1.00 26.09 290 ASN A O 1
ATOM 2312 N N . ARG A 1 291 ? 0.162 11.091 -50.467 1.00 25.44 291 ARG A N 1
ATOM 2313 C CA . ARG A 1 291 ? -0.260 10.639 -49.138 1.00 25.44 291 ARG A CA 1
ATOM 2314 C C . ARG A 1 291 ? -1.714 11.049 -48.969 1.00 25.44 291 ARG A C 1
ATOM 2316 O O . ARG A 1 291 ? -2.004 12.224 -48.792 1.00 25.44 291 ARG A O 1
ATOM 2323 N N . ALA A 1 292 ? -2.607 10.075 -49.119 1.00 24.09 292 ALA A N 1
ATOM 2324 C CA . ALA A 1 292 ? -4.018 10.253 -48.837 1.00 24.09 292 ALA A CA 1
ATOM 2325 C C . ALA A 1 292 ? -4.171 10.854 -47.434 1.00 24.09 292 ALA A C 1
ATOM 2327 O O . ALA A 1 292 ? -3.722 10.272 -46.442 1.00 24.09 292 ALA A O 1
ATOM 2328 N N . GLU A 1 293 ? -4.781 12.031 -47.383 1.00 26.50 293 GLU A N 1
ATOM 2329 C CA . GLU A 1 293 ? -5.358 12.586 -46.174 1.00 26.50 293 GLU A CA 1
ATOM 2330 C C . GLU A 1 293 ? -6.416 11.603 -45.670 1.00 26.50 293 GLU A C 1
ATOM 2332 O O . GLU A 1 293 ? -7.487 11.446 -46.250 1.00 26.50 293 GLU A O 1
ATOM 2337 N N . LEU A 1 294 ? -6.102 10.914 -44.579 1.00 26.33 294 LEU A N 1
ATOM 2338 C CA . LEU A 1 294 ? -7.111 10.361 -43.692 1.00 26.33 294 LEU A CA 1
ATOM 2339 C C . LEU A 1 294 ? -7.323 11.398 -42.597 1.00 26.33 294 LEU A C 1
ATOM 2341 O O . LEU A 1 294 ? -6.693 11.373 -41.542 1.00 26.33 294 LEU A O 1
ATOM 2345 N N . THR A 1 295 ? -8.216 12.338 -42.884 1.00 32.78 295 THR A N 1
ATOM 2346 C CA . THR A 1 295 ? -8.942 13.100 -41.872 1.00 32.78 295 THR A CA 1
ATOM 2347 C C . THR A 1 295 ? -9.782 12.109 -41.061 1.00 32.78 295 THR A C 1
ATOM 2349 O O . THR A 1 295 ? -10.922 11.795 -41.392 1.00 32.78 295 THR A O 1
ATOM 2352 N N . THR A 1 296 ? -9.209 11.531 -40.004 1.00 30.23 296 THR A N 1
ATOM 2353 C CA . THR A 1 296 ? -9.931 10.596 -39.134 1.00 30.23 296 THR A CA 1
ATOM 2354 C C . THR A 1 296 ? -10.374 11.281 -37.852 1.00 30.23 296 THR A C 1
ATOM 2356 O O . THR A 1 296 ? -9.622 11.461 -36.897 1.00 30.23 296 THR A O 1
ATOM 2359 N N . ASN A 1 297 ? -11.660 11.631 -37.866 1.00 33.47 297 ASN A N 1
ATOM 2360 C CA . ASN A 1 297 ? -12.543 11.896 -36.734 1.00 33.47 297 ASN A CA 1
ATOM 2361 C C . ASN A 1 297 ? -12.016 11.349 -35.391 1.00 33.47 297 ASN A C 1
ATOM 2363 O O . ASN A 1 297 ? -11.795 10.144 -35.243 1.00 33.47 297 ASN A O 1
ATOM 2367 N N . ALA A 1 298 ? -11.904 12.214 -34.379 1.00 39.47 298 ALA A N 1
ATOM 2368 C CA . ALA A 1 298 ? -11.479 11.857 -33.019 1.00 39.47 298 ALA A CA 1
ATOM 2369 C C . ALA A 1 298 ? -12.308 10.707 -32.391 1.00 39.47 298 ALA A C 1
ATOM 2371 O O . ALA A 1 298 ? -11.791 9.927 -31.594 1.00 39.47 298 ALA A O 1
ATOM 2372 N N . ALA A 1 299 ? -13.561 10.522 -32.826 1.00 38.88 299 ALA A N 1
ATOM 2373 C CA . ALA A 1 299 ? -14.431 9.417 -32.411 1.00 38.88 299 ALA A CA 1
ATOM 2374 C C . ALA A 1 299 ? -14.011 8.023 -32.945 1.00 38.88 299 ALA A C 1
ATOM 2376 O O . ALA A 1 299 ? -14.406 7.002 -32.383 1.00 38.88 299 ALA A O 1
ATOM 2377 N N . GLY A 1 300 ? -13.220 7.948 -34.024 1.00 42.09 300 GLY A N 1
ATOM 2378 C CA . GLY A 1 300 ? -12.756 6.679 -34.607 1.00 42.09 300 GLY A CA 1
ATOM 2379 C C . GLY A 1 300 ? -11.567 6.054 -33.867 1.00 42.09 300 GLY A C 1
ATOM 2380 O O . GLY A 1 300 ? -11.462 4.827 -33.774 1.00 42.09 300 GLY A O 1
ATOM 2381 N N . HIS A 1 301 ? -10.698 6.889 -33.289 1.00 52.66 301 HIS A N 1
ATOM 2382 C CA . HIS A 1 301 ? -9.506 6.444 -32.560 1.00 52.66 301 HIS A CA 1
ATOM 2383 C C . HIS A 1 301 ? -9.854 5.824 -31.196 1.00 52.66 301 HIS A C 1
ATOM 2385 O O . HIS A 1 301 ? -9.322 4.766 -30.859 1.00 52.66 301 HIS A O 1
ATOM 2391 N N . SER A 1 302 ? -10.806 6.403 -30.451 1.00 54.31 302 SER A N 1
ATOM 2392 C CA . SER A 1 302 ? -11.282 5.831 -29.178 1.00 54.31 302 SER A CA 1
ATOM 2393 C C . SER A 1 302 ? -11.988 4.484 -29.377 1.00 54.31 302 SER A C 1
ATOM 2395 O O . SER A 1 302 ? -11.745 3.530 -28.637 1.00 54.31 302 SER A O 1
ATOM 2397 N N . LYS A 1 303 ? -12.791 4.356 -30.443 1.00 60.31 303 LYS A N 1
ATOM 2398 C CA . LYS A 1 303 ? -13.475 3.104 -30.798 1.00 60.31 303 LYS A CA 1
ATOM 2399 C C . LYS A 1 303 ? -12.488 1.986 -31.160 1.00 60.31 303 LYS A C 1
ATOM 2401 O O . LYS A 1 303 ? -12.698 0.842 -30.762 1.00 60.31 303 LYS A O 1
ATOM 2406 N N . SER A 1 304 ? -11.395 2.323 -31.848 1.00 71.44 304 SER A N 1
ATOM 2407 C CA . SER A 1 304 ? -10.338 1.367 -32.212 1.00 71.44 304 SER A CA 1
ATOM 2408 C C . SER A 1 304 ? -9.534 0.902 -30.990 1.00 71.44 304 SER A C 1
ATOM 2410 O O . SER A 1 304 ? -9.267 -0.291 -30.847 1.00 71.44 304 SER A O 1
ATOM 2412 N N . LEU A 1 305 ? -9.213 1.810 -30.059 1.00 80.38 305 LEU A N 1
ATOM 2413 C CA . LEU A 1 305 ? -8.537 1.458 -28.806 1.00 80.38 305 LEU A CA 1
ATOM 2414 C C . LEU A 1 305 ? -9.402 0.536 -27.936 1.00 80.38 305 LEU A C 1
ATOM 2416 O O . LEU A 1 305 ? -8.929 -0.508 -27.494 1.00 80.38 305 LEU A O 1
ATOM 2420 N N . SER A 1 306 ? -10.681 0.870 -27.749 1.00 81.25 306 SER A N 1
ATOM 2421 C CA . SER A 1 306 ? -11.622 0.055 -26.969 1.00 81.25 306 SER A CA 1
ATOM 2422 C C . SER A 1 306 ? -11.769 -1.370 -27.533 1.00 81.25 306 SER A C 1
ATOM 2424 O O . SER A 1 306 ? -11.804 -2.351 -26.781 1.00 81.25 306 SER A O 1
ATOM 2426 N N . GLN A 1 307 ? -11.763 -1.519 -28.864 1.00 85.06 307 GLN A N 1
ATOM 2427 C CA . GLN A 1 307 ? -11.754 -2.828 -29.527 1.00 85.06 307 GLN A CA 1
ATOM 2428 C C . GLN A 1 307 ? -10.466 -3.610 -29.252 1.00 85.06 307 GLN A C 1
ATOM 2430 O O . GLN A 1 307 ? -10.544 -4.777 -28.861 1.00 85.06 307 GLN A O 1
ATOM 2435 N N . ILE A 1 308 ? -9.298 -2.973 -29.394 1.00 88.62 308 ILE A N 1
ATOM 2436 C CA . ILE A 1 308 ? -7.999 -3.589 -29.084 1.00 88.62 308 ILE A CA 1
ATOM 2437 C C . ILE A 1 308 ? -7.976 -4.056 -27.625 1.00 88.62 308 ILE A C 1
ATOM 2439 O O . ILE A 1 308 ? -7.662 -5.212 -27.348 1.00 88.62 308 ILE A O 1
ATOM 2443 N N . MET A 1 309 ? -8.383 -3.193 -26.692 1.00 88.94 309 MET A N 1
ATOM 2444 C CA . MET A 1 309 ? -8.453 -3.523 -25.271 1.00 88.94 309 MET A CA 1
ATOM 2445 C C . MET A 1 309 ? -9.383 -4.705 -25.005 1.00 88.94 309 MET A C 1
ATOM 2447 O O . MET A 1 309 ? -9.005 -5.630 -24.289 1.00 88.94 309 MET A O 1
ATOM 2451 N N . THR A 1 310 ? -10.565 -4.720 -25.622 1.00 91.44 310 THR A N 1
ATOM 2452 C CA . THR A 1 310 ? -11.534 -5.814 -25.473 1.00 91.44 310 THR A CA 1
ATOM 2453 C C . THR A 1 310 ? -10.970 -7.144 -25.973 1.00 91.44 310 THR A C 1
ATOM 2455 O O . THR A 1 310 ? -11.107 -8.164 -25.293 1.00 91.44 310 THR A O 1
ATOM 2458 N N . VAL A 1 311 ? -10.316 -7.153 -27.139 1.00 93.81 311 VAL A N 1
ATOM 2459 C CA . VAL A 1 311 ? -9.690 -8.362 -27.698 1.00 93.81 311 VAL A CA 1
ATOM 2460 C C . VAL A 1 311 ? -8.559 -8.848 -26.794 1.00 93.81 311 VAL A C 1
ATOM 2462 O O . VAL A 1 311 ? -8.524 -10.033 -26.461 1.00 93.81 311 VAL A O 1
ATOM 2465 N N . THR A 1 312 ? -7.687 -7.951 -26.326 1.00 93.69 312 THR A N 1
ATOM 2466 C CA . THR A 1 312 ? -6.585 -8.315 -25.425 1.00 93.69 312 THR A CA 1
ATOM 2467 C C . THR A 1 312 ? -7.095 -8.855 -24.090 1.00 93.69 312 THR A C 1
ATOM 2469 O O . THR A 1 312 ? -6.598 -9.879 -23.624 1.00 93.69 312 THR A O 1
ATOM 2472 N N . VAL A 1 313 ? -8.111 -8.224 -23.490 1.00 96.31 313 VAL A N 1
ATOM 2473 C CA . VAL A 1 313 ? -8.736 -8.698 -22.243 1.00 96.31 313 VAL A CA 1
ATOM 2474 C C . VAL A 1 313 ? -9.305 -10.103 -22.429 1.00 96.31 313 VAL A C 1
ATOM 2476 O O . VAL A 1 313 ? -9.010 -10.989 -21.630 1.00 96.31 313 VAL A O 1
ATOM 2479 N N . ARG A 1 314 ? -10.064 -10.344 -23.507 1.00 95.50 314 ARG A N 1
ATOM 2480 C CA . ARG A 1 314 ? -10.610 -11.678 -23.813 1.00 95.50 314 ARG A CA 1
ATOM 2481 C C . ARG A 1 314 ? -9.511 -12.708 -24.057 1.00 95.50 314 ARG A C 1
ATOM 2483 O O . ARG A 1 314 ? -9.625 -13.830 -23.574 1.00 95.50 314 ARG A O 1
ATOM 2490 N N . SER A 1 315 ? -8.451 -12.329 -24.769 1.00 95.25 315 SER A N 1
ATOM 2491 C CA . SER A 1 315 ? -7.303 -13.205 -25.016 1.00 95.25 315 SER A CA 1
ATOM 2492 C C . SER A 1 315 ? -6.611 -13.596 -23.715 1.00 95.25 315 SER A C 1
ATOM 2494 O O . SER A 1 315 ? -6.323 -14.771 -23.523 1.00 95.25 315 SER A O 1
ATOM 2496 N N . LEU A 1 316 ? -6.379 -12.641 -22.810 1.00 96.75 316 LEU A N 1
ATOM 2497 C CA . LEU A 1 316 ? -5.764 -12.911 -21.511 1.00 96.75 316 LEU A CA 1
ATOM 2498 C C . LEU A 1 316 ? -6.671 -13.768 -20.623 1.00 96.75 316 LEU A C 1
ATOM 2500 O O . LEU A 1 316 ? -6.191 -14.713 -20.010 1.00 96.75 316 LEU A O 1
ATOM 2504 N N . LEU A 1 317 ? -7.976 -13.493 -20.581 1.00 95.25 317 LEU A N 1
ATOM 2505 C CA . LEU A 1 317 ? -8.928 -14.326 -19.837 1.00 95.25 317 LEU A CA 1
ATOM 2506 C C . LEU A 1 317 ? -8.939 -15.771 -20.352 1.00 95.25 317 LEU A C 1
ATOM 2508 O O . LEU A 1 317 ? -8.923 -16.707 -19.553 1.00 95.25 317 LEU A O 1
ATOM 2512 N N . LYS A 1 318 ? -8.908 -15.957 -21.677 1.00 95.19 318 LYS A N 1
ATOM 2513 C CA . LYS A 1 318 ? -8.807 -17.284 -22.289 1.00 95.19 318 LYS A CA 1
ATOM 2514 C C . LYS A 1 318 ? -7.481 -17.962 -21.939 1.00 95.19 318 LYS A C 1
ATOM 2516 O O . LYS A 1 318 ? -7.487 -19.081 -21.445 1.00 95.19 318 LYS A O 1
ATOM 2521 N N . ASP A 1 319 ? -6.359 -17.268 -22.113 1.00 94.81 319 ASP A N 1
ATOM 2522 C CA . ASP A 1 319 ? -5.028 -17.814 -21.825 1.00 94.81 319 ASP A CA 1
ATOM 2523 C C . ASP A 1 319 ? -4.856 -18.168 -20.340 1.00 94.81 319 ASP A C 1
ATOM 2525 O O . ASP A 1 319 ? -4.242 -19.174 -19.993 1.00 94.81 319 ASP A O 1
ATOM 2529 N N . ALA A 1 320 ? -5.442 -17.368 -19.446 1.00 93.81 320 ALA A N 1
ATOM 2530 C CA . ALA A 1 320 ? -5.498 -17.652 -18.018 1.00 93.81 320 ALA A CA 1
ATOM 2531 C C . ALA A 1 320 ? -6.323 -18.908 -17.707 1.00 93.81 320 ALA A C 1
ATOM 2533 O O . ALA A 1 320 ? -5.928 -19.693 -16.845 1.00 93.81 320 ALA A O 1
ATOM 2534 N N . SER A 1 321 ? -7.442 -19.110 -18.411 1.00 93.75 321 SER A N 1
ATOM 2535 C CA . SER A 1 321 ? -8.265 -20.317 -18.285 1.00 93.75 321 SER A CA 1
ATOM 2536 C C . SER A 1 321 ? -7.511 -21.563 -18.760 1.00 93.75 321 SER A C 1
ATOM 2538 O O . SER A 1 321 ? -7.471 -22.567 -18.045 1.00 93.75 321 SER A O 1
ATOM 2540 N N . ASP A 1 322 ? -6.842 -21.456 -19.912 1.00 93.38 322 ASP A N 1
ATOM 2541 C CA . ASP A 1 322 ? -6.127 -22.559 -20.556 1.00 93.38 322 ASP A CA 1
ATOM 2542 C C . ASP A 1 322 ? -4.849 -22.940 -19.781 1.00 93.38 322 ASP A C 1
ATOM 2544 O O . ASP A 1 322 ? -4.602 -24.116 -19.510 1.00 93.38 322 ASP A O 1
ATOM 2548 N N . LYS A 1 323 ? -4.032 -21.952 -19.381 1.00 91.12 323 LYS A N 1
ATOM 2549 C CA . LYS A 1 323 ? -2.713 -22.181 -18.754 1.00 91.12 323 LYS A CA 1
ATOM 2550 C C . LYS A 1 323 ? -2.733 -22.217 -17.227 1.00 91.12 323 LYS A C 1
ATOM 2552 O O . LYS A 1 323 ? -1.791 -22.740 -16.628 1.00 91.12 323 LYS A O 1
ATOM 2557 N N . LYS A 1 324 ? -3.756 -21.653 -16.577 1.00 88.75 324 LYS A N 1
ATOM 2558 C CA . LYS A 1 324 ? -3.885 -21.559 -15.110 1.00 88.75 324 LYS A CA 1
ATOM 2559 C C . LYS A 1 324 ? -2.600 -21.031 -14.447 1.00 88.75 324 LYS A C 1
ATOM 2561 O O . LYS A 1 324 ? -2.245 -19.867 -14.612 1.00 88.75 324 LYS A O 1
ATOM 2566 N N . THR A 1 325 ? -1.881 -21.876 -13.706 1.00 84.75 325 THR A N 1
ATOM 2567 C CA . THR A 1 325 ? -0.652 -21.516 -12.977 1.00 84.75 325 THR A CA 1
ATOM 2568 C C . THR A 1 325 ? 0.569 -21.316 -13.878 1.00 84.75 325 THR A C 1
ATOM 2570 O O . THR A 1 325 ? 1.530 -20.688 -13.444 1.00 84.75 325 THR A O 1
ATOM 2573 N N . ALA A 1 326 ? 0.539 -21.804 -15.123 1.00 89.06 326 ALA A N 1
ATOM 2574 C CA . ALA A 1 326 ? 1.619 -21.643 -16.100 1.00 89.06 326 ALA A CA 1
ATOM 2575 C C . ALA A 1 326 ? 1.503 -20.351 -16.933 1.00 89.06 326 ALA A C 1
ATOM 2577 O O . ALA A 1 326 ? 2.304 -20.123 -17.844 1.00 89.06 326 ALA A O 1
ATOM 2578 N N . LEU A 1 327 ? 0.502 -19.506 -16.659 1.00 93.56 327 LEU A N 1
ATOM 2579 C CA . LEU A 1 327 ? 0.334 -18.228 -17.344 1.00 93.56 327 LEU A CA 1
ATOM 2580 C C . LEU A 1 327 ? 1.564 -17.337 -17.117 1.00 93.56 327 LEU A C 1
ATOM 2582 O O . LEU A 1 327 ? 1.913 -17.016 -15.983 1.00 93.56 327 LEU A O 1
ATOM 2586 N N . ASN A 1 328 ? 2.180 -16.877 -18.206 1.00 92.81 328 ASN A N 1
ATOM 2587 C CA . ASN A 1 328 ? 3.221 -15.858 -18.147 1.00 92.81 328 ASN A CA 1
ATOM 2588 C C . ASN A 1 328 ? 2.578 -14.460 -18.241 1.00 92.81 328 ASN A C 1
ATOM 2590 O O . ASN A 1 328 ? 2.080 -14.105 -19.311 1.00 92.81 328 ASN A O 1
ATOM 2594 N N . PRO A 1 329 ? 2.597 -13.641 -17.172 1.00 92.75 329 PRO A N 1
ATOM 2595 C CA . PRO A 1 329 ? 1.949 -12.330 -17.172 1.00 92.75 329 PRO A CA 1
ATOM 2596 C C . PRO A 1 329 ? 2.721 -11.268 -17.976 1.00 92.75 329 PRO A C 1
ATOM 2598 O O . PRO A 1 329 ? 2.156 -10.235 -18.338 1.00 92.75 329 PRO A O 1
ATOM 2601 N N . LEU A 1 330 ? 4.009 -11.495 -18.263 1.00 93.00 330 LEU A N 1
ATOM 2602 C CA . LEU A 1 330 ? 4.918 -10.473 -18.786 1.00 93.00 330 LEU A CA 1
ATOM 2603 C C . LEU A 1 330 ? 4.534 -9.914 -20.172 1.00 93.00 330 LEU A C 1
ATOM 2605 O O . LEU A 1 330 ? 4.634 -8.696 -20.340 1.00 93.00 330 LEU A O 1
ATOM 2609 N N . PRO A 1 331 ? 4.093 -10.719 -21.162 1.00 94.62 331 PRO A N 1
ATOM 2610 C CA . PRO A 1 331 ? 3.687 -10.193 -22.466 1.00 94.62 331 PRO A CA 1
ATOM 2611 C C . PRO A 1 331 ? 2.501 -9.230 -22.356 1.00 94.62 331 PRO A C 1
ATOM 2613 O O . PRO A 1 331 ? 2.539 -8.135 -22.912 1.00 94.62 331 PRO A O 1
ATOM 2616 N N . TYR A 1 332 ? 1.488 -9.602 -21.570 1.00 96.38 332 TYR A N 1
ATOM 2617 C CA . TYR A 1 332 ? 0.299 -8.784 -21.345 1.00 96.38 332 TYR A CA 1
ATOM 2618 C C . TYR A 1 332 ? 0.621 -7.520 -20.553 1.00 96.38 332 TYR A C 1
ATOM 2620 O O . TYR A 1 332 ? 0.158 -6.439 -20.908 1.00 96.38 332 TYR A O 1
ATOM 2628 N N . PHE A 1 333 ? 1.468 -7.634 -19.526 1.00 96.25 333 PHE A N 1
ATOM 2629 C CA . PHE A 1 333 ? 1.967 -6.477 -18.788 1.00 96.25 333 PHE A CA 1
ATOM 2630 C C . PHE A 1 333 ? 2.653 -5.474 -19.720 1.00 96.25 333 PHE A C 1
ATOM 2632 O O . PHE A 1 333 ? 2.271 -4.306 -19.747 1.00 96.25 333 PHE A O 1
ATOM 2639 N N . ARG A 1 334 ? 3.621 -5.940 -20.526 1.00 94.81 334 ARG A N 1
ATOM 2640 C CA . ARG A 1 334 ? 4.358 -5.100 -21.484 1.00 94.81 334 ARG A CA 1
ATOM 2641 C C . ARG A 1 334 ? 3.434 -4.460 -22.512 1.00 94.81 334 ARG A C 1
ATOM 2643 O O . ARG A 1 334 ? 3.618 -3.296 -22.847 1.00 94.81 334 ARG A O 1
ATOM 2650 N N . PHE A 1 335 ? 2.440 -5.202 -22.989 1.00 95.31 335 PHE A N 1
ATOM 2651 C CA . PHE A 1 335 ? 1.435 -4.665 -23.894 1.00 95.31 335 PHE A CA 1
ATOM 2652 C C . PHE A 1 335 ? 0.654 -3.514 -23.246 1.00 95.31 335 PHE A C 1
ATOM 2654 O O . PHE A 1 335 ? 0.648 -2.409 -23.784 1.00 95.31 335 PHE A O 1
ATOM 2661 N N . PHE A 1 336 ? 0.049 -3.737 -22.073 1.00 95.75 336 PHE A N 1
ATOM 2662 C CA . PHE A 1 336 ? -0.771 -2.718 -21.413 1.00 95.75 336 PHE A CA 1
ATOM 2663 C C . PHE A 1 336 ? 0.034 -1.491 -20.989 1.00 95.75 336 PHE A C 1
ATOM 2665 O O . PHE A 1 336 ? -0.444 -0.374 -21.172 1.00 95.75 336 PHE A O 1
ATOM 2672 N N . ILE A 1 337 ? 1.245 -1.672 -20.451 1.00 93.94 337 ILE A N 1
ATOM 2673 C CA . ILE A 1 337 ? 2.058 -0.539 -20.001 1.00 93.94 337 ILE A CA 1
ATOM 2674 C C . ILE A 1 337 ? 2.533 0.317 -21.176 1.00 93.94 337 ILE A C 1
ATOM 2676 O O . ILE A 1 337 ? 2.444 1.538 -21.099 1.00 93.94 337 ILE A O 1
ATOM 2680 N N . ASN A 1 338 ? 2.971 -0.298 -22.280 1.00 91.38 338 ASN A N 1
ATOM 2681 C CA . ASN A 1 338 ? 3.396 0.452 -23.460 1.00 91.38 338 ASN A CA 1
ATOM 2682 C C . ASN A 1 338 ? 2.204 1.164 -24.105 1.00 91.38 338 ASN A C 1
ATOM 2684 O O . ASN A 1 338 ? 2.289 2.358 -24.363 1.00 91.38 338 ASN A O 1
ATOM 2688 N N . LEU A 1 339 ? 1.057 0.486 -24.237 1.00 91.19 339 LEU A N 1
ATOM 2689 C CA . LEU A 1 339 ? -0.162 1.101 -24.767 1.00 91.19 339 LEU A CA 1
ATOM 2690 C C . LEU A 1 339 ? -0.615 2.298 -23.918 1.00 91.19 339 LEU A C 1
ATOM 2692 O O . LEU A 1 339 ? -1.006 3.332 -24.458 1.00 91.19 339 LEU A O 1
ATOM 2696 N N . LEU A 1 340 ? -0.539 2.183 -22.589 1.00 89.94 340 LEU A N 1
ATOM 2697 C CA . LEU A 1 340 ? -0.854 3.271 -21.661 1.00 89.94 340 LEU A CA 1
ATOM 2698 C C . LEU A 1 340 ? 0.112 4.457 -21.816 1.00 89.94 340 LEU A C 1
ATOM 2700 O O . LEU A 1 340 ? -0.316 5.612 -21.740 1.00 89.94 340 LEU A O 1
ATOM 2704 N N . LEU A 1 341 ? 1.408 4.184 -21.996 1.00 87.00 341 LEU A N 1
ATOM 2705 C CA . LEU 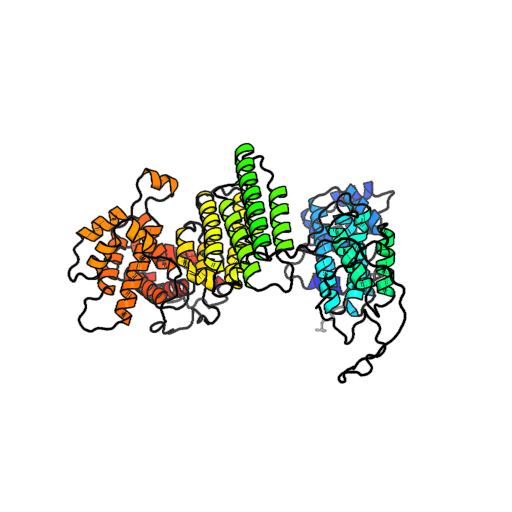A 1 341 ? 2.439 5.208 -22.175 1.00 87.00 341 LEU A CA 1
ATOM 2706 C C . LEU A 1 341 ? 2.305 5.928 -23.521 1.00 87.00 341 LEU A C 1
ATOM 2708 O O . LEU A 1 341 ? 2.383 7.156 -23.548 1.00 87.00 341 LEU A O 1
ATOM 2712 N N . ASP A 1 342 ? 2.022 5.195 -24.595 1.00 84.00 342 ASP A N 1
ATOM 2713 C CA . ASP A 1 342 ? 1.808 5.755 -25.933 1.00 84.00 342 ASP A CA 1
ATOM 2714 C C . ASP A 1 342 ? 0.541 6.621 -25.969 1.00 84.00 342 ASP A C 1
ATOM 2716 O O . ASP A 1 342 ? 0.553 7.749 -26.467 1.00 84.00 342 ASP A O 1
ATOM 2720 N N . SER A 1 343 ? -0.533 6.150 -25.324 1.00 77.06 343 SER A N 1
ATOM 2721 C CA . SER A 1 343 ? -1.790 6.903 -25.189 1.00 77.06 343 SER A CA 1
ATOM 2722 C C . SER A 1 343 ? -1.669 8.124 -24.266 1.00 77.06 343 SER A C 1
ATOM 2724 O O . SER A 1 343 ? -2.564 8.957 -24.213 1.00 77.06 343 SER A O 1
ATOM 2726 N N . SER A 1 344 ? -0.569 8.233 -23.516 1.00 65.81 344 SER A N 1
ATOM 2727 C CA . SER A 1 344 ? -0.298 9.311 -22.561 1.00 65.81 344 SER A CA 1
ATOM 2728 C C . SER A 1 344 ? 0.532 10.465 -23.140 1.00 65.81 344 SER A C 1
ATOM 2730 O O . SER A 1 344 ? 0.918 11.352 -22.370 1.00 65.81 344 SER A O 1
ATOM 2732 N N . SER A 1 345 ? 0.852 10.446 -24.440 1.00 58.56 345 SER A N 1
ATOM 2733 C CA . SER A 1 345 ? 1.698 11.465 -25.074 1.00 58.56 345 SER A CA 1
ATOM 2734 C C . SER A 1 345 ? 1.030 12.859 -25.076 1.00 58.56 345 SER A C 1
ATOM 2736 O O . SER A 1 345 ? -0.166 12.962 -25.351 1.00 58.56 345 SER A O 1
ATOM 2738 N N . PRO A 1 346 ? 1.761 13.944 -24.745 1.00 51.53 346 PRO A N 1
ATOM 2739 C CA . PRO A 1 346 ? 1.205 15.296 -24.719 1.00 51.53 346 PRO A CA 1
ATOM 2740 C C . PRO A 1 346 ? 1.001 15.814 -26.150 1.00 51.53 346 PRO A C 1
ATOM 2742 O O . PRO A 1 346 ? 1.880 16.446 -26.734 1.00 51.53 346 PRO A O 1
ATOM 2745 N N . GLY A 1 347 ? -0.157 15.503 -26.731 1.00 49.66 347 GLY A N 1
ATOM 2746 C CA . GLY A 1 347 ? -0.673 16.140 -27.942 1.00 49.66 347 GLY A CA 1
ATOM 2747 C C . GLY A 1 347 ? -1.638 17.287 -27.602 1.00 49.66 347 GLY A C 1
ATOM 2748 O O . GLY A 1 347 ? -2.210 17.290 -26.514 1.00 49.66 347 GLY A O 1
ATOM 2749 N N . PRO A 1 348 ? -1.862 18.247 -28.516 1.00 41.59 348 PRO A N 1
ATOM 2750 C CA . PRO A 1 348 ? -2.762 19.391 -28.319 1.00 41.59 348 PRO A CA 1
ATOM 2751 C C . PRO A 1 348 ? -4.260 19.017 -28.405 1.00 41.59 348 PRO A C 1
ATOM 2753 O O . PRO A 1 348 ? -5.056 19.773 -28.952 1.00 41.59 348 PRO A O 1
ATOM 2756 N N . MET A 1 349 ? -4.658 17.839 -27.913 1.00 42.66 349 MET A N 1
ATOM 2757 C CA . MET A 1 349 ? -6.040 17.355 -27.986 1.00 42.66 349 MET A CA 1
ATOM 2758 C C . MET A 1 349 ? -6.805 17.586 -26.681 1.00 42.66 349 MET A C 1
ATOM 2760 O O . MET A 1 349 ? -6.289 17.356 -25.591 1.00 42.66 349 MET A O 1
ATOM 2764 N N . GLU A 1 350 ? -8.048 18.035 -26.853 1.00 45.75 350 GLU A N 1
ATOM 2765 C CA . GLU A 1 350 ? -9.037 18.397 -25.839 1.00 45.75 350 GLU A CA 1
ATOM 2766 C C . GLU A 1 350 ? -9.105 17.408 -24.665 1.00 45.75 350 GLU A C 1
ATOM 2768 O O . GLU A 1 350 ? -9.156 16.187 -24.846 1.00 45.75 350 GLU A O 1
ATOM 2773 N N . ASP A 1 351 ? -9.187 17.964 -23.455 1.00 54.25 351 ASP A N 1
ATOM 2774 C CA . ASP A 1 351 ? -9.243 17.272 -22.162 1.00 54.25 351 ASP A CA 1
ATOM 2775 C C . ASP A 1 351 ? -10.166 16.030 -22.126 1.00 54.25 351 ASP A C 1
ATOM 2777 O O . ASP A 1 351 ? -9.873 15.062 -21.429 1.00 54.25 351 ASP A O 1
ATOM 2781 N N . GLY A 1 352 ? -11.247 15.995 -22.916 1.00 56.88 352 GLY A N 1
ATOM 2782 C CA . GLY A 1 352 ? -12.228 14.903 -22.937 1.00 56.88 352 GLY A CA 1
ATOM 2783 C C . GLY A 1 352 ? -11.744 13.558 -23.504 1.00 56.88 352 GLY A C 1
ATOM 2784 O O . GLY A 1 352 ? -12.129 12.509 -22.981 1.00 56.88 352 GLY A O 1
ATOM 2785 N N . ALA A 1 353 ? -10.896 13.545 -24.541 1.00 59.78 353 ALA A N 1
ATOM 2786 C CA . ALA A 1 353 ? -10.472 12.297 -25.196 1.00 59.78 353 ALA A CA 1
ATOM 2787 C C . ALA A 1 353 ? -9.516 11.475 -24.312 1.00 59.78 353 ALA A C 1
ATOM 2789 O O . ALA A 1 353 ? -9.632 10.251 -24.225 1.00 59.78 353 ALA A O 1
ATOM 2790 N N . ASN A 1 354 ? -8.635 12.158 -23.576 1.00 70.06 354 ASN A N 1
ATOM 2791 C CA . ASN A 1 354 ? -7.724 11.534 -22.615 1.00 70.06 354 ASN A CA 1
ATOM 2792 C C . ASN A 1 354 ? -8.469 10.910 -21.420 1.00 70.06 354 ASN A C 1
ATOM 2794 O O . ASN A 1 354 ? -8.007 9.919 -20.849 1.00 70.06 354 ASN A O 1
ATOM 2798 N N . TYR A 1 355 ? -9.642 11.442 -21.056 1.00 81.81 355 TYR A N 1
ATOM 2799 C CA . TYR A 1 355 ? -10.460 10.900 -19.966 1.00 81.81 355 TYR A CA 1
ATOM 2800 C C . TYR A 1 355 ? -11.072 9.549 -20.325 1.00 81.81 355 TYR A C 1
ATOM 2802 O O . TYR A 1 355 ? -11.004 8.615 -19.525 1.00 81.81 355 TYR A O 1
ATOM 2810 N N . GLN A 1 356 ? -11.633 9.428 -21.533 1.00 85.25 356 GLN A N 1
ATOM 2811 C CA . GLN A 1 356 ? -12.246 8.178 -21.980 1.00 85.25 356 GLN A CA 1
ATOM 2812 C C . GLN A 1 356 ? -11.213 7.049 -22.057 1.00 85.25 356 GLN A C 1
ATOM 2814 O O . GLN A 1 356 ? -11.491 5.940 -21.612 1.00 85.25 356 GLN A O 1
ATOM 2819 N N . VAL A 1 357 ? -9.996 7.349 -22.518 1.00 88.44 357 VAL A N 1
ATOM 2820 C CA . VAL A 1 357 ? -8.884 6.387 -22.546 1.00 88.44 357 VAL A CA 1
ATOM 2821 C C . VAL A 1 357 ? -8.592 5.832 -21.149 1.00 88.44 357 VAL A C 1
ATOM 2823 O O . VAL A 1 357 ? -8.529 4.618 -20.966 1.00 88.44 357 VAL A O 1
ATOM 2826 N N . LEU A 1 358 ? -8.449 6.695 -20.137 1.00 90.88 358 LEU A N 1
ATOM 2827 C CA . LEU A 1 358 ? -8.190 6.257 -18.758 1.00 90.88 358 LEU A CA 1
ATOM 2828 C C . LEU A 1 358 ? -9.340 5.412 -18.191 1.00 90.88 358 LEU A C 1
ATOM 2830 O O . LEU A 1 358 ? -9.091 4.439 -17.476 1.00 90.88 358 LEU A O 1
ATOM 2834 N N . ILE A 1 359 ? -10.585 5.755 -18.526 1.00 91.75 359 ILE A N 1
ATOM 2835 C CA . ILE A 1 359 ? -11.769 4.975 -18.146 1.00 91.75 359 ILE A CA 1
ATOM 2836 C C . ILE A 1 359 ? -11.753 3.596 -18.819 1.00 91.75 359 ILE A C 1
ATOM 2838 O O . ILE A 1 359 ? -12.006 2.591 -18.151 1.00 91.75 359 ILE A O 1
ATOM 2842 N N . ASP A 1 360 ? -11.398 3.518 -20.101 1.00 92.38 360 ASP A N 1
ATOM 2843 C CA . ASP A 1 360 ? -11.283 2.253 -20.830 1.00 92.38 360 ASP A CA 1
ATOM 2844 C C . ASP A 1 360 ? -10.209 1.353 -20.196 1.00 92.38 360 ASP A C 1
ATOM 2846 O O . ASP A 1 360 ? -10.475 0.177 -19.923 1.00 92.38 360 ASP A O 1
ATOM 2850 N N . PHE A 1 361 ? -9.045 1.914 -19.836 1.00 95.62 361 PHE A N 1
ATOM 2851 C CA . PHE A 1 361 ? -8.019 1.222 -19.040 1.00 95.62 361 PHE A CA 1
ATOM 2852 C C . PHE A 1 361 ? -8.548 0.733 -17.693 1.00 95.62 361 PHE A C 1
ATOM 2854 O O . PHE A 1 361 ? -8.341 -0.430 -17.345 1.00 95.62 361 PHE A O 1
ATOM 2861 N N . ALA A 1 362 ? -9.278 1.568 -16.953 1.00 96.50 362 ALA A N 1
ATOM 2862 C CA . ALA A 1 362 ? -9.852 1.164 -15.674 1.00 96.50 362 ALA A CA 1
ATOM 2863 C C . ALA A 1 362 ? -10.878 0.026 -15.822 1.00 96.50 362 ALA A C 1
ATOM 2865 O O . ALA A 1 362 ? -10.930 -0.876 -14.984 1.00 96.50 362 ALA A O 1
ATOM 2866 N N . ASN A 1 363 ? -11.673 0.026 -16.894 1.00 96.00 363 ASN A N 1
ATOM 2867 C CA . ASN A 1 363 ? -12.615 -1.051 -17.198 1.00 96.00 363 ASN A CA 1
ATOM 2868 C C . ASN A 1 363 ? -11.894 -2.353 -17.571 1.00 96.00 363 ASN A C 1
ATOM 2870 O O . ASN A 1 363 ? -12.244 -3.413 -17.047 1.00 96.00 363 ASN A O 1
ATOM 2874 N N . ALA A 1 364 ? -10.852 -2.281 -18.404 1.00 96.75 364 ALA A N 1
ATOM 2875 C CA . ALA A 1 364 ? -10.040 -3.447 -18.742 1.00 96.75 364 ALA A CA 1
ATOM 2876 C C . ALA A 1 364 ? -9.333 -4.027 -17.513 1.00 96.75 364 ALA A C 1
ATOM 2878 O O . ALA A 1 364 ? -9.387 -5.233 -17.284 1.00 96.75 364 ALA A O 1
ATOM 2879 N N . PHE A 1 365 ? -8.721 -3.185 -16.677 1.00 97.94 365 PHE A N 1
ATOM 2880 C CA . PHE A 1 365 ? -8.088 -3.647 -15.443 1.00 97.94 365 PHE A CA 1
ATOM 2881 C C . PHE A 1 365 ? -9.110 -4.220 -14.466 1.00 97.94 365 PHE A C 1
ATOM 2883 O O . PHE A 1 365 ? -8.823 -5.225 -13.827 1.00 97.94 365 PHE A O 1
ATOM 2890 N N . HIS A 1 366 ? -10.325 -3.680 -14.393 1.00 98.00 366 HIS A N 1
ATOM 2891 C CA . HIS A 1 366 ? -11.362 -4.289 -13.567 1.00 98.00 366 HIS A CA 1
ATOM 2892 C C . HIS A 1 366 ? -11.744 -5.694 -14.061 1.00 98.00 366 HIS A C 1
ATOM 2894 O O . HIS A 1 366 ? -11.829 -6.618 -13.256 1.00 98.00 366 HIS A O 1
ATOM 2900 N N . ALA A 1 367 ? -11.886 -5.891 -15.375 1.00 97.12 367 ALA A N 1
ATOM 2901 C CA . ALA A 1 367 ? -12.136 -7.215 -15.951 1.00 97.12 367 ALA A CA 1
ATOM 2902 C C . ALA A 1 367 ? -10.983 -8.207 -15.688 1.00 97.12 367 ALA A C 1
ATOM 2904 O O . ALA A 1 367 ? -11.217 -9.404 -15.521 1.00 97.12 367 ALA A O 1
ATOM 2905 N N . LEU A 1 368 ? -9.748 -7.705 -15.610 1.00 97.38 368 LEU A N 1
ATOM 2906 C CA . LEU A 1 368 ? -8.522 -8.473 -15.365 1.00 97.38 368 LEU A CA 1
ATOM 2907 C C . LEU A 1 368 ? -8.107 -8.530 -13.886 1.00 97.38 368 LEU A C 1
ATOM 2909 O O . LEU A 1 368 ? -6.960 -8.865 -13.586 1.00 97.38 368 LEU A O 1
ATOM 2913 N N . GLN A 1 369 ? -9.002 -8.169 -12.964 1.00 97.06 369 GLN A N 1
ATOM 2914 C CA . GLN A 1 369 ? -8.695 -8.112 -11.537 1.00 97.06 369 GLN A CA 1
ATOM 2915 C C . GLN A 1 369 ? -8.188 -9.455 -10.976 1.00 97.06 369 GLN A C 1
ATOM 2917 O O . GLN A 1 369 ? -8.540 -10.517 -11.498 1.00 97.06 369 GLN A O 1
ATOM 2922 N N . PRO A 1 370 ? -7.430 -9.442 -9.864 1.00 96.06 370 PRO A N 1
ATOM 2923 C CA . PRO A 1 370 ? -6.845 -10.653 -9.288 1.00 96.06 370 PRO A CA 1
ATOM 2924 C C . PRO A 1 370 ? -7.856 -11.742 -8.900 1.00 96.06 370 PRO A C 1
ATOM 2926 O O . PRO A 1 370 ? -7.511 -12.918 -8.955 1.00 96.06 370 PRO A O 1
ATOM 2929 N N . LEU A 1 371 ? -9.102 -11.374 -8.569 1.00 94.19 371 LEU A N 1
ATOM 2930 C CA . LEU A 1 371 ? -10.194 -12.335 -8.345 1.00 94.19 371 LEU A CA 1
ATOM 2931 C C . LEU A 1 371 ? -10.483 -13.199 -9.583 1.00 94.19 371 LEU A C 1
ATOM 2933 O O . LEU A 1 371 ? -10.814 -14.370 -9.443 1.00 94.19 371 LEU A O 1
ATOM 2937 N N . ASN A 1 372 ? -10.330 -12.635 -10.784 1.00 95.19 372 ASN A N 1
ATOM 2938 C CA . ASN A 1 372 ? -10.554 -13.343 -12.042 1.00 95.19 372 ASN A CA 1
ATOM 2939 C C . ASN A 1 372 ? -9.278 -14.055 -12.515 1.00 95.19 372 ASN A C 1
ATOM 2941 O O . ASN A 1 372 ? -9.350 -15.143 -13.079 1.00 95.19 372 ASN A O 1
ATOM 2945 N N . ILE A 1 373 ? -8.105 -13.439 -12.305 1.00 95.75 373 ILE A N 1
ATOM 2946 C CA . ILE A 1 373 ? -6.813 -13.965 -12.771 1.00 95.75 373 ILE A CA 1
ATOM 2947 C C . ILE A 1 373 ? -5.744 -13.854 -11.666 1.00 95.75 373 ILE A C 1
ATOM 2949 O O . ILE A 1 373 ? -4.900 -12.951 -11.702 1.00 95.75 373 ILE A O 1
ATOM 2953 N N . PRO A 1 374 ? -5.696 -14.793 -10.700 1.00 93.94 374 PRO A N 1
ATOM 2954 C CA . PRO A 1 374 ? -4.743 -14.730 -9.586 1.00 93.94 374 PRO A CA 1
ATOM 2955 C C . PRO A 1 374 ? -3.270 -14.679 -10.024 1.00 93.94 374 PRO A C 1
ATOM 2957 O O . PRO A 1 374 ? -2.464 -13.959 -9.430 1.00 93.94 374 PRO A O 1
ATOM 2960 N N . ALA A 1 375 ? -2.917 -15.387 -11.105 1.00 93.69 375 ALA A N 1
ATOM 2961 C CA . ALA A 1 375 ? -1.561 -15.415 -11.667 1.00 93.69 375 ALA A CA 1
ATOM 2962 C C . ALA A 1 375 ? -1.099 -14.057 -12.238 1.00 93.69 375 ALA A C 1
ATOM 2964 O O . ALA A 1 375 ? 0.099 -13.822 -12.384 1.00 93.69 375 ALA A O 1
ATOM 2965 N N . PHE A 1 376 ? -2.031 -13.144 -12.528 1.00 96.12 376 PHE A N 1
ATOM 2966 C CA . PHE A 1 376 ? -1.740 -11.801 -13.033 1.00 96.12 376 PHE A CA 1
ATOM 2967 C C . PHE A 1 376 ? -1.661 -10.745 -11.914 1.00 96.12 376 PHE A C 1
ATOM 2969 O O . PHE A 1 376 ? -1.347 -9.593 -12.187 1.00 96.12 376 PHE A O 1
ATOM 2976 N N . SER A 1 377 ? -1.889 -11.121 -10.649 1.00 95.94 377 SER A N 1
ATOM 2977 C CA . SER A 1 377 ? -2.028 -10.199 -9.506 1.00 95.94 377 SER A CA 1
ATOM 2978 C C . SER A 1 377 ? -0.890 -9.183 -9.335 1.00 95.94 377 SER A C 1
ATOM 2980 O O . SER A 1 377 ? -1.157 -8.001 -9.120 1.00 95.94 377 SER A O 1
ATOM 2982 N N . PHE A 1 378 ? 0.371 -9.605 -9.469 1.00 96.31 378 PHE A N 1
ATOM 2983 C CA . PHE A 1 378 ? 1.526 -8.704 -9.347 1.00 96.31 378 PHE A CA 1
ATOM 2984 C C . PHE A 1 378 ? 1.604 -7.689 -10.491 1.00 96.31 378 PHE A C 1
ATOM 2986 O O . PHE A 1 378 ? 1.722 -6.492 -10.242 1.00 96.31 378 PHE A O 1
ATOM 2993 N N . ALA A 1 379 ? 1.495 -8.164 -11.735 1.00 97.56 379 ALA A N 1
ATOM 2994 C CA . ALA A 1 379 ? 1.497 -7.309 -12.921 1.00 97.56 379 ALA A CA 1
ATOM 2995 C C . ALA A 1 379 ? 0.300 -6.348 -12.919 1.00 97.56 379 ALA A C 1
ATOM 2997 O O . ALA A 1 379 ? 0.432 -5.176 -13.261 1.00 97.56 379 ALA A O 1
ATOM 2998 N N . TRP A 1 380 ? -0.860 -6.834 -12.480 1.00 98.44 380 TRP A N 1
ATOM 2999 C CA . TRP A 1 380 ? -2.066 -6.039 -12.322 1.00 98.44 380 TRP A CA 1
ATOM 3000 C C . TRP A 1 380 ? -1.878 -4.908 -11.311 1.00 98.44 380 TRP A C 1
ATOM 3002 O O . TRP A 1 380 ? -2.204 -3.761 -11.614 1.00 98.44 380 TRP A O 1
ATOM 3012 N N . LEU A 1 381 ? -1.310 -5.204 -10.134 1.00 98.31 381 LEU A N 1
ATOM 3013 C CA . LEU A 1 381 ? -1.060 -4.184 -9.116 1.00 98.31 381 LEU A CA 1
ATOM 3014 C C . LEU A 1 381 ? -0.083 -3.124 -9.631 1.00 98.31 381 LEU A C 1
ATOM 3016 O O . LEU A 1 381 ? -0.298 -1.937 -9.396 1.00 98.31 381 LEU A O 1
ATOM 3020 N N . GLU A 1 382 ? 0.957 -3.530 -10.362 1.00 97.69 382 GLU A N 1
ATOM 3021 C CA . GLU A 1 382 ? 1.918 -2.608 -10.974 1.00 97.69 382 GLU A CA 1
ATOM 3022 C C . GLU A 1 382 ? 1.262 -1.697 -12.023 1.00 97.69 382 GLU A C 1
ATOM 3024 O O . GLU A 1 382 ? 1.522 -0.498 -12.021 1.00 97.69 382 GLU A O 1
ATOM 3029 N N . LEU A 1 383 ? 0.357 -2.222 -12.860 1.00 98.19 383 LEU A N 1
ATOM 3030 C CA . LEU A 1 383 ? -0.391 -1.430 -13.848 1.00 98.19 383 LEU A CA 1
ATOM 3031 C C . LEU A 1 383 ? -1.351 -0.437 -13.184 1.00 98.19 383 LEU A C 1
ATOM 3033 O O . LEU A 1 383 ? -1.348 0.749 -13.516 1.00 98.19 383 LEU A O 1
ATOM 3037 N N . VAL A 1 384 ? -2.149 -0.909 -12.222 1.00 98.06 384 VAL A N 1
ATOM 3038 C CA . VAL A 1 384 ? -3.150 -0.085 -11.529 1.00 98.06 384 VAL A CA 1
ATOM 3039 C C . VAL A 1 384 ? -2.501 0.985 -10.657 1.00 98.06 384 VAL A C 1
ATOM 3041 O O . VAL A 1 384 ? -3.061 2.065 -10.535 1.00 98.06 384 VAL A O 1
ATOM 3044 N N . SER A 1 385 ? -1.319 0.737 -10.088 1.00 97.62 385 SER A N 1
ATOM 3045 C CA . SER A 1 385 ? -0.584 1.729 -9.282 1.00 97.62 385 SER A CA 1
ATOM 3046 C C . SER A 1 385 ? 0.423 2.564 -10.079 1.00 97.62 385 SER A C 1
ATOM 3048 O O . SER A 1 385 ? 1.127 3.398 -9.508 1.00 97.62 385 SER A O 1
ATOM 3050 N N . HIS A 1 386 ? 0.505 2.373 -11.398 1.00 96.12 386 HIS A N 1
ATOM 3051 C CA . HIS A 1 386 ? 1.508 3.035 -12.219 1.00 96.12 386 HIS A CA 1
ATOM 3052 C C . HIS A 1 386 ? 1.323 4.563 -12.250 1.00 96.12 386 HIS A C 1
ATOM 3054 O O . HIS A 1 386 ? 0.210 5.072 -12.402 1.00 96.12 386 HIS A O 1
ATOM 3060 N N . ARG A 1 387 ? 2.439 5.310 -12.212 1.00 90.88 387 ARG A N 1
ATOM 3061 C CA . ARG A 1 387 ? 2.472 6.791 -12.211 1.00 90.88 387 ARG A CA 1
ATOM 3062 C C . ARG A 1 387 ? 1.786 7.452 -13.413 1.00 90.88 387 ARG A C 1
ATOM 3064 O O . ARG A 1 387 ? 1.353 8.593 -13.320 1.00 90.88 387 ARG A O 1
ATOM 3071 N N . SER A 1 388 ? 1.681 6.743 -14.538 1.00 89.62 388 SER A N 1
ATOM 3072 C CA . SER A 1 388 ? 0.985 7.235 -15.739 1.00 89.62 388 SER A CA 1
ATOM 3073 C C . SER A 1 388 ? -0.511 6.912 -15.757 1.00 89.62 388 SER A C 1
ATOM 3075 O O . SER A 1 388 ? -1.194 7.369 -16.666 1.00 89.62 388 SER A O 1
ATOM 3077 N N . PHE A 1 389 ? -1.017 6.135 -14.794 1.00 94.62 389 PHE A N 1
ATOM 3078 C CA . PHE A 1 389 ? -2.424 5.740 -14.708 1.00 94.62 389 PHE A CA 1
ATOM 3079 C C . PHE A 1 389 ? -3.091 6.291 -13.447 1.00 94.62 389 PHE A C 1
ATOM 3081 O O . PHE A 1 389 ? -3.947 7.165 -13.560 1.00 94.62 389 PHE A O 1
ATOM 3088 N N . MET A 1 390 ? -2.676 5.837 -12.258 1.00 95.75 390 MET A N 1
ATOM 3089 C CA . MET A 1 390 ? -3.358 6.155 -10.996 1.00 95.75 390 MET A CA 1
ATOM 3090 C C . MET A 1 390 ? -3.463 7.666 -10.740 1.00 95.75 390 MET A C 1
ATOM 3092 O O . MET A 1 390 ? -4.587 8.135 -10.558 1.00 95.75 390 MET A O 1
ATOM 3096 N N . PRO A 1 391 ? -2.370 8.458 -10.797 1.00 93.56 391 PRO A N 1
ATOM 3097 C CA . PRO A 1 391 ? -2.469 9.897 -10.574 1.00 93.56 391 PRO A CA 1
ATOM 3098 C C . PRO A 1 391 ? -3.367 10.598 -11.594 1.00 93.56 391 PRO A C 1
ATOM 3100 O O . PRO A 1 391 ? -4.178 11.444 -11.234 1.00 93.56 391 PRO A O 1
ATOM 3103 N N . LYS A 1 392 ? -3.275 10.215 -12.874 1.00 91.69 392 LYS A N 1
ATOM 3104 C CA . LYS A 1 392 ? -4.076 10.828 -13.942 1.00 91.69 392 LYS A CA 1
ATOM 3105 C C . LYS A 1 392 ? -5.565 10.515 -13.798 1.00 91.69 392 LYS A C 1
ATOM 3107 O O . LYS A 1 392 ? -6.387 11.399 -14.010 1.00 91.69 392 LYS A O 1
ATOM 3112 N N . LEU A 1 393 ? -5.907 9.281 -13.420 1.00 94.19 393 LEU A N 1
ATOM 3113 C CA . LEU A 1 393 ? -7.288 8.870 -13.173 1.00 94.19 393 LEU A CA 1
ATOM 3114 C C . LEU A 1 393 ? -7.867 9.574 -11.933 1.00 94.19 393 LEU A C 1
ATOM 3116 O O . LEU A 1 393 ? -9.004 10.039 -11.961 1.00 94.19 393 LEU A O 1
ATOM 3120 N N . LEU A 1 394 ? -7.095 9.686 -10.849 1.00 9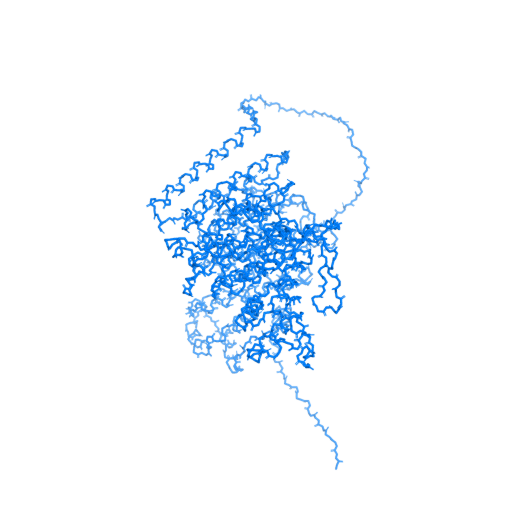4.25 394 LEU A N 1
ATOM 3121 C CA . LEU A 1 394 ? -7.553 10.330 -9.612 1.00 94.25 394 LEU A CA 1
ATOM 3122 C C . LEU A 1 394 ? -7.651 11.856 -9.721 1.00 94.25 394 LEU A C 1
ATOM 3124 O O . LEU A 1 394 ? -8.494 12.451 -9.050 1.00 94.25 394 LEU A O 1
ATOM 3128 N N . SER A 1 395 ? -6.842 12.472 -10.585 1.00 91.06 395 SER A N 1
ATOM 3129 C CA . SER A 1 395 ? -6.855 13.915 -10.852 1.00 91.06 395 SER A CA 1
ATOM 3130 C C . SER A 1 395 ? -7.866 14.339 -11.928 1.00 91.06 395 SER A C 1
ATOM 3132 O O . SER A 1 395 ? -7.861 15.497 -12.338 1.00 91.06 395 SER A O 1
ATOM 3134 N N . LEU A 1 396 ? -8.739 13.438 -12.401 1.00 87.75 396 LEU A N 1
ATOM 3135 C CA . LEU A 1 396 ? -9.799 13.802 -13.344 1.00 87.75 396 LEU A CA 1
ATOM 3136 C C . LEU A 1 396 ? -10.765 14.834 -12.746 1.00 87.75 396 LEU A C 1
ATOM 3138 O O . LEU A 1 396 ? -11.244 14.685 -11.617 1.00 87.75 396 LEU A O 1
ATOM 3142 N N . ASN A 1 397 ? -11.108 15.844 -13.552 1.00 84.00 397 ASN A N 1
ATOM 3143 C CA . ASN A 1 397 ? -11.998 16.936 -13.165 1.00 84.00 397 ASN A CA 1
ATOM 3144 C C . ASN A 1 397 ? -13.329 16.425 -12.595 1.00 84.00 397 ASN A C 1
ATOM 3146 O O . ASN A 1 397 ? -13.969 15.531 -13.155 1.00 84.00 397 ASN A O 1
ATOM 3150 N N . GLY A 1 398 ? -13.751 17.014 -11.473 1.00 82.88 398 GLY A N 1
ATOM 3151 C CA . GLY A 1 398 ? -14.990 16.642 -10.788 1.00 82.88 398 GLY A CA 1
ATOM 3152 C C . GLY A 1 398 ? -14.971 15.240 -10.175 1.00 82.88 398 GLY A C 1
ATOM 3153 O O . GLY A 1 398 ? -16.029 14.634 -10.055 1.00 82.88 398 GLY A O 1
ATOM 3154 N N . GLN A 1 399 ? -13.792 14.700 -9.833 1.00 90.75 399 GLN A N 1
ATOM 3155 C CA . GLN A 1 399 ? -13.641 13.383 -9.190 1.00 90.75 399 GLN A CA 1
ATOM 3156 C C . GLN A 1 399 ? -14.193 12.220 -10.040 1.00 90.75 399 GLN A C 1
ATOM 3158 O O . GLN A 1 399 ? -14.447 11.128 -9.534 1.00 90.75 399 GLN A O 1
ATOM 3163 N N . LYS A 1 400 ? -14.347 12.416 -11.359 1.00 90.62 400 LYS A N 1
ATOM 3164 C CA . LYS A 1 400 ? -14.972 11.439 -12.272 1.00 90.62 400 LYS A CA 1
ATOM 3165 C C . LYS A 1 400 ? -14.241 10.097 -12.337 1.00 90.62 400 LYS A C 1
ATOM 3167 O O . LYS A 1 400 ? -14.866 9.076 -12.608 1.00 90.62 400 LYS A O 1
ATOM 3172 N N . GLY A 1 401 ? -12.931 10.080 -12.092 1.00 94.19 401 GLY A N 1
ATOM 3173 C CA . GLY A 1 401 ? -12.140 8.848 -12.069 1.00 94.19 401 GLY A CA 1
ATOM 3174 C C . GLY A 1 401 ? -12.192 8.086 -10.744 1.00 94.19 401 GLY A C 1
ATOM 3175 O O . GLY A 1 401 ? -11.807 6.917 -10.699 1.00 94.19 401 GLY A O 1
ATOM 3176 N N . TRP A 1 402 ? -12.692 8.706 -9.670 1.00 96.75 402 TRP A N 1
ATOM 3177 C CA . TRP A 1 402 ? -12.683 8.098 -8.341 1.00 96.75 402 TRP A CA 1
ATOM 3178 C C . TRP A 1 402 ? -13.515 6.814 -8.250 1.00 96.75 402 TRP A C 1
ATOM 3180 O O . TRP A 1 402 ? -12.972 5.836 -7.741 1.00 96.75 402 TRP A O 1
ATOM 3190 N N . PRO A 1 403 ? -14.758 6.733 -8.775 1.00 97.25 403 PRO A N 1
ATOM 3191 C CA . PRO A 1 403 ? -15.537 5.491 -8.716 1.00 97.25 403 PRO A CA 1
ATOM 3192 C C . PRO A 1 403 ? -14.828 4.316 -9.405 1.00 97.25 403 PRO A C 1
ATOM 3194 O O . PRO A 1 403 ? -14.840 3.186 -8.920 1.00 97.25 403 PRO A O 1
ATOM 3197 N N . TYR A 1 404 ? -14.135 4.584 -10.516 1.00 97.62 404 TYR A N 1
ATOM 3198 C CA . TYR A 1 404 ? -13.378 3.565 -11.241 1.00 97.62 404 TYR A CA 1
ATOM 3199 C C . TYR A 1 404 ? -12.195 3.051 -10.424 1.00 97.62 404 TYR A C 1
ATOM 3201 O O . TYR A 1 404 ? -12.007 1.838 -10.308 1.00 97.62 404 TYR A O 1
ATOM 3209 N N . PHE A 1 405 ? -11.412 3.956 -9.831 1.00 98.25 405 PHE A N 1
ATOM 3210 C CA . PHE A 1 405 ? -10.271 3.560 -9.011 1.00 98.25 405 PHE A CA 1
ATOM 3211 C C . PHE A 1 405 ? -10.705 2.894 -7.698 1.00 98.25 405 PHE A C 1
ATOM 3213 O O . PHE A 1 405 ? -10.113 1.898 -7.284 1.00 98.25 405 PHE A O 1
ATOM 3220 N N . GLN A 1 406 ? -11.792 3.371 -7.086 1.00 98.00 406 GLN A N 1
ATOM 3221 C CA . GLN A 1 406 ? -12.419 2.742 -5.924 1.00 98.00 406 GLN A CA 1
ATOM 3222 C C . GLN A 1 406 ? -12.799 1.289 -6.218 1.00 98.00 406 GLN A C 1
ATOM 3224 O O . GLN A 1 406 ? -12.457 0.404 -5.432 1.00 98.00 406 GLN A O 1
ATOM 3229 N N . ARG A 1 407 ? -13.430 1.020 -7.367 1.00 97.69 407 ARG A N 1
ATOM 3230 C CA . ARG A 1 407 ? -13.794 -0.340 -7.783 1.00 97.69 407 ARG A CA 1
ATOM 3231 C C . ARG A 1 407 ? -12.572 -1.246 -7.963 1.00 97.69 407 ARG A C 1
ATOM 3233 O O . ARG A 1 407 ? -12.616 -2.408 -7.563 1.00 97.69 407 ARG A O 1
ATOM 3240 N N . LEU A 1 408 ? -11.477 -0.726 -8.526 1.00 98.56 408 LEU A N 1
ATOM 3241 C CA . LEU A 1 408 ? -10.216 -1.470 -8.653 1.00 98.56 408 LEU A CA 1
ATOM 3242 C C . LEU A 1 408 ? -9.636 -1.814 -7.276 1.00 98.56 408 LEU A C 1
ATOM 3244 O O . LEU A 1 408 ? -9.308 -2.972 -7.018 1.00 98.56 408 LEU A O 1
ATOM 3248 N N . LEU A 1 409 ? -9.560 -0.833 -6.373 1.00 98.06 409 LEU A N 1
ATOM 3249 C CA . LEU A 1 409 ? -9.015 -1.040 -5.034 1.00 98.06 409 LEU A CA 1
ATOM 3250 C C . LEU A 1 409 ? -9.871 -2.018 -4.215 1.00 98.06 409 LEU A C 1
ATOM 3252 O O . LEU A 1 409 ? -9.323 -2.882 -3.536 1.00 98.06 409 LEU A O 1
ATOM 3256 N N . VAL A 1 410 ? -11.201 -1.963 -4.341 1.00 97.62 410 VAL A N 1
ATOM 3257 C CA . VAL A 1 410 ? -12.100 -2.964 -3.743 1.00 97.62 410 VAL A CA 1
ATOM 3258 C C . VAL A 1 410 ? -11.851 -4.361 -4.308 1.00 97.62 410 VAL A C 1
ATOM 3260 O O . VAL A 1 410 ? -11.787 -5.310 -3.530 1.00 97.62 410 VAL A O 1
ATOM 3263 N N . GLY A 1 411 ? -11.667 -4.505 -5.624 1.00 97.19 411 GLY A N 1
ATOM 3264 C CA . GLY A 1 411 ? -11.332 -5.794 -6.241 1.00 97.19 411 GLY A CA 1
ATOM 3265 C C . GLY A 1 411 ? -10.031 -6.392 -5.691 1.00 97.19 411 GLY A C 1
ATOM 3266 O O . GLY A 1 411 ? -9.972 -7.584 -5.389 1.00 97.19 411 GLY A O 1
ATOM 3267 N N . LEU A 1 412 ? -9.009 -5.554 -5.482 1.00 97.19 412 LEU A N 1
ATOM 3268 C CA . LEU A 1 412 ? -7.747 -5.957 -4.853 1.00 97.19 412 LEU A CA 1
ATOM 3269 C C . LEU A 1 412 ? -7.934 -6.389 -3.394 1.00 97.19 412 LEU A C 1
ATOM 3271 O O . LEU A 1 412 ? -7.394 -7.416 -2.986 1.00 97.19 412 LEU A O 1
ATOM 3275 N N . LEU A 1 413 ? -8.678 -5.610 -2.607 1.00 95.69 413 LEU A N 1
ATOM 3276 C CA . LEU A 1 413 ? -8.899 -5.898 -1.190 1.00 95.69 413 LEU A CA 1
ATOM 3277 C C . LEU A 1 413 ? -9.721 -7.177 -1.008 1.00 95.69 413 LEU A C 1
ATOM 3279 O O . LEU A 1 413 ? -9.308 -8.031 -0.234 1.00 95.69 413 LEU A O 1
ATOM 3283 N N . LYS A 1 414 ? -10.784 -7.376 -1.799 1.00 94.44 414 LYS A N 1
ATOM 3284 C CA . LYS A 1 414 ? -11.565 -8.625 -1.815 1.00 94.44 414 LYS A CA 1
ATOM 3285 C C . LYS A 1 414 ? -10.725 -9.847 -2.204 1.00 94.44 414 LYS A C 1
ATOM 3287 O O . LYS A 1 414 ? -10.941 -10.921 -1.661 1.00 94.44 414 LYS A O 1
ATOM 3292 N N . PHE A 1 415 ? -9.760 -9.701 -3.116 1.00 94.38 415 PHE A N 1
ATOM 3293 C CA . PHE A 1 415 ? -8.825 -10.785 -3.447 1.00 94.38 415 PHE A CA 1
ATOM 3294 C C . PHE A 1 415 ? -7.877 -11.120 -2.293 1.00 94.38 415 PHE A C 1
ATOM 3296 O O . PHE A 1 415 ? -7.598 -12.286 -2.025 1.00 94.38 415 PHE A O 1
ATOM 3303 N N . LEU A 1 416 ? -7.351 -10.090 -1.629 1.00 92.19 416 LEU A N 1
ATOM 3304 C CA . LEU A 1 416 ? -6.426 -10.249 -0.511 1.00 92.19 416 LEU A CA 1
ATOM 3305 C C . LEU A 1 416 ? -7.101 -10.779 0.748 1.00 92.19 416 LEU A C 1
ATOM 3307 O O . LEU A 1 416 ? -6.430 -11.396 1.568 1.00 92.19 416 LEU A O 1
ATOM 3311 N N . GLU A 1 417 ? -8.395 -10.526 0.899 1.00 90.56 417 GLU A N 1
ATOM 3312 C CA . GLU A 1 417 ? -9.144 -10.788 2.116 1.00 90.56 417 GLU A CA 1
ATOM 3313 C C . GLU A 1 417 ? -8.975 -12.238 2.620 1.00 90.56 417 GLU A C 1
ATOM 3315 O O . GLU A 1 417 ? -8.363 -12.404 3.682 1.00 90.56 417 GLU A O 1
ATOM 3320 N N . PRO A 1 418 ? -9.325 -13.290 1.851 1.00 89.06 418 PRO A N 1
ATOM 3321 C CA . PRO A 1 418 ? -9.177 -14.669 2.316 1.00 89.06 418 PRO A CA 1
ATOM 3322 C C . PRO A 1 418 ? -7.706 -15.090 2.459 1.00 89.06 418 PRO A C 1
ATOM 3324 O O . PRO A 1 418 ? -7.377 -15.935 3.287 1.00 89.06 418 PRO A O 1
ATOM 3327 N N . LEU A 1 419 ? -6.796 -14.479 1.690 1.00 88.50 419 LEU A N 1
ATOM 3328 C CA . LEU A 1 419 ? -5.359 -14.785 1.715 1.00 88.50 419 LEU A CA 1
ATOM 3329 C C . LEU A 1 419 ? -4.653 -14.252 2.969 1.00 88.50 419 LEU A C 1
ATOM 3331 O O . LEU A 1 419 ? -3.576 -14.734 3.317 1.00 88.50 419 LEU A O 1
ATOM 3335 N N . LEU A 1 420 ? -5.222 -13.230 3.615 1.00 87.31 420 LEU A N 1
ATOM 3336 C CA . LEU A 1 420 ? -4.652 -12.558 4.786 1.00 87.31 420 LEU A CA 1
ATOM 3337 C C . LEU A 1 420 ? -5.305 -12.984 6.110 1.00 87.31 420 LEU A C 1
ATOM 3339 O O . LEU A 1 420 ? -4.894 -12.495 7.169 1.00 87.31 420 LEU A O 1
ATOM 3343 N N . ARG A 1 421 ? -6.295 -13.885 6.065 1.00 79.12 421 ARG A N 1
ATOM 3344 C CA . ARG A 1 421 ? -6.846 -14.539 7.262 1.00 79.12 421 ARG A CA 1
ATOM 3345 C C . ARG A 1 421 ? -5.895 -15.590 7.835 1.00 79.12 421 ARG A C 1
ATOM 3347 O O . ARG A 1 421 ? -5.831 -15.738 9.050 1.00 79.12 421 ARG A O 1
ATOM 3354 N N . ASP A 1 422 ? -5.158 -16.288 6.973 1.00 70.19 422 ASP A N 1
ATOM 3355 C CA . ASP A 1 422 ? -4.258 -17.368 7.380 1.00 70.19 422 ASP A CA 1
ATOM 3356 C C . ASP A 1 422 ? -2.982 -16.833 8.066 1.00 70.19 422 ASP A C 1
ATOM 3358 O O . ASP A 1 422 ? -2.387 -15.824 7.660 1.00 70.19 422 ASP A O 1
ATOM 3362 N N . VAL A 1 423 ? -2.565 -17.524 9.127 1.00 56.72 423 VAL A N 1
ATOM 3363 C CA . VAL A 1 423 ? -1.394 -17.199 9.952 1.00 56.72 423 VAL A CA 1
ATOM 3364 C C . VAL A 1 423 ? -0.099 -17.564 9.211 1.00 56.72 423 VAL A C 1
ATOM 3366 O O . VAL A 1 423 ? 0.908 -16.859 9.344 1.00 56.72 423 VAL A O 1
ATOM 3369 N N . GLU A 1 424 ? -0.125 -18.591 8.354 1.00 59.19 424 GLU A N 1
ATOM 3370 C CA . GLU A 1 424 ? 1.023 -19.017 7.542 1.00 59.19 424 GLU A CA 1
ATOM 3371 C C . GLU A 1 424 ? 1.142 -18.199 6.248 1.00 59.19 424 GLU A C 1
ATOM 3373 O O . GLU A 1 424 ? 0.810 -18.617 5.134 1.00 59.19 424 GLU A O 1
ATOM 3378 N N . ARG A 1 425 ? 1.648 -16.971 6.380 1.00 66.06 425 ARG A N 1
ATOM 3379 C CA . ARG A 1 425 ? 1.803 -16.070 5.232 1.00 66.06 425 ARG A CA 1
ATOM 3380 C C . ARG A 1 425 ? 2.852 -16.591 4.253 1.00 66.06 425 ARG A C 1
ATOM 3382 O O . ARG A 1 425 ? 4.058 -16.459 4.475 1.00 66.06 425 ARG A O 1
ATOM 3389 N N . ARG A 1 426 ? 2.394 -17.077 3.096 1.00 82.19 426 ARG A N 1
ATOM 3390 C CA . ARG A 1 426 ? 3.270 -17.360 1.948 1.00 82.19 426 ARG A CA 1
ATOM 3391 C C . ARG A 1 426 ? 4.064 -16.095 1.571 1.00 82.19 426 ARG A C 1
ATOM 3393 O O . ARG A 1 426 ? 3.483 -15.004 1.536 1.00 82.19 426 ARG A O 1
ATOM 3400 N N . PRO A 1 427 ? 5.356 -16.203 1.198 1.00 87.44 427 PRO A N 1
ATOM 3401 C CA . PRO A 1 427 ? 6.176 -15.040 0.838 1.00 87.44 427 PRO A CA 1
ATOM 3402 C C . PRO A 1 427 ? 5.575 -14.158 -0.268 1.00 87.44 427 PRO A C 1
ATOM 3404 O O . PRO A 1 427 ? 5.727 -12.937 -0.239 1.00 87.44 427 PRO A O 1
ATOM 3407 N N . SER A 1 428 ? 4.853 -14.759 -1.219 1.00 89.31 428 SER A N 1
ATOM 3408 C CA . SER A 1 428 ? 4.147 -14.048 -2.291 1.00 89.31 428 SER A CA 1
ATOM 3409 C C . SER A 1 428 ? 2.995 -13.185 -1.767 1.00 89.31 428 SER A C 1
ATOM 3411 O O . SER A 1 428 ? 2.867 -12.031 -2.169 1.00 89.31 428 SER A O 1
ATOM 3413 N N . VAL A 1 429 ? 2.202 -13.699 -0.824 1.00 90.31 429 VAL A N 1
ATOM 3414 C CA . VAL A 1 429 ? 1.102 -12.954 -0.192 1.00 90.31 429 VAL A CA 1
ATOM 3415 C C . VAL A 1 429 ? 1.654 -11.775 0.607 1.00 90.31 429 VAL A C 1
ATOM 3417 O O . VAL A 1 429 ? 1.143 -10.663 0.499 1.00 90.31 429 VAL A O 1
ATOM 3420 N N . HIS A 1 430 ? 2.758 -11.975 1.335 1.00 89.81 430 HIS A N 1
ATOM 3421 C CA . HIS A 1 430 ? 3.430 -10.889 2.057 1.00 89.81 430 HIS A CA 1
ATOM 3422 C C . HIS A 1 430 ? 3.966 -9.797 1.123 1.00 89.81 430 HIS A C 1
ATOM 3424 O O . HIS A 1 430 ? 3.877 -8.606 1.430 1.00 89.81 430 HIS A O 1
ATOM 3430 N N . LEU A 1 431 ? 4.513 -10.183 -0.033 1.00 92.88 431 LEU A N 1
ATOM 3431 C CA . LEU A 1 431 ? 4.981 -9.224 -1.030 1.00 92.88 431 LEU A CA 1
ATOM 3432 C C . LEU A 1 431 ? 3.818 -8.410 -1.613 1.00 92.88 431 LEU A C 1
ATOM 3434 O O . LEU A 1 431 ? 3.941 -7.191 -1.741 1.00 92.88 431 LEU A O 1
ATOM 3438 N N . LEU A 1 432 ? 2.690 -9.063 -1.907 1.00 93.62 432 LEU A N 1
ATOM 3439 C CA . LEU A 1 432 ? 1.489 -8.394 -2.402 1.00 93.62 432 LEU A CA 1
ATOM 3440 C C . LEU A 1 432 ? 0.893 -7.454 -1.341 1.00 93.62 432 LEU A C 1
ATOM 3442 O O . LEU A 1 432 ? 0.619 -6.298 -1.647 1.00 93.62 432 LEU A O 1
ATOM 3446 N N . TYR A 1 433 ? 0.816 -7.892 -0.078 1.00 93.25 433 TYR A N 1
ATOM 3447 C CA . TYR A 1 433 ? 0.424 -7.063 1.071 1.00 93.25 433 TYR A CA 1
ATOM 3448 C C . TYR A 1 433 ? 1.285 -5.797 1.186 1.00 93.25 433 TYR A C 1
ATOM 3450 O O . TYR A 1 433 ? 0.756 -4.690 1.301 1.00 93.25 433 TYR A O 1
ATOM 3458 N N . LYS A 1 434 ? 2.617 -5.930 1.084 1.00 93.50 434 LYS A N 1
ATOM 3459 C CA . LYS A 1 434 ? 3.539 -4.780 1.074 1.00 93.50 434 LYS A CA 1
ATOM 3460 C C . LYS A 1 434 ? 3.309 -3.853 -0.120 1.00 93.50 434 LYS A C 1
ATOM 3462 O O . LYS A 1 434 ? 3.424 -2.640 0.038 1.00 93.50 434 LYS A O 1
ATOM 3467 N N . GLY A 1 435 ? 3.013 -4.402 -1.298 1.00 95.25 435 GLY A N 1
ATOM 3468 C CA . GLY A 1 435 ? 2.638 -3.620 -2.479 1.00 95.25 435 GLY A CA 1
ATOM 3469 C C . GLY A 1 435 ? 1.377 -2.794 -2.228 1.00 95.25 435 GLY A C 1
ATOM 3470 O O . GLY A 1 435 ? 1.391 -1.581 -2.420 1.00 95.25 435 GLY A O 1
ATOM 3471 N N . THR A 1 436 ? 0.327 -3.424 -1.701 1.00 96.75 436 THR A N 1
ATOM 3472 C CA . THR A 1 436 ? -0.937 -2.759 -1.361 1.00 96.75 436 THR A CA 1
ATOM 3473 C C . THR A 1 436 ? -0.755 -1.683 -0.292 1.00 96.75 436 THR A C 1
ATOM 3475 O O . THR A 1 436 ? -1.291 -0.590 -0.447 1.00 96.75 436 THR A O 1
ATOM 3478 N N . LEU A 1 437 ? 0.052 -1.931 0.749 1.00 95.62 437 LEU A N 1
ATOM 3479 C CA . LEU A 1 437 ? 0.390 -0.904 1.743 1.00 95.62 437 LEU A CA 1
ATOM 3480 C C . LEU A 1 437 ? 1.043 0.324 1.104 1.00 95.62 437 LEU A C 1
ATOM 3482 O O . LEU A 1 437 ? 0.681 1.443 1.449 1.00 95.62 437 LEU A O 1
ATOM 3486 N N . LYS A 1 438 ? 1.976 0.139 0.161 1.00 95.94 438 LYS A N 1
ATOM 3487 C CA . LYS A 1 438 ? 2.606 1.267 -0.544 1.00 95.94 438 LYS A CA 1
ATOM 3488 C C . LYS A 1 438 ? 1.588 2.074 -1.340 1.00 95.94 438 LYS A C 1
ATOM 3490 O O . LYS A 1 438 ? 1.631 3.296 -1.282 1.00 95.94 438 LYS A O 1
ATOM 3495 N N . VAL A 1 439 ? 0.668 1.408 -2.040 1.00 97.88 439 VAL A N 1
ATOM 3496 C CA . VAL A 1 439 ? -0.413 2.091 -2.766 1.00 97.88 439 VAL A CA 1
ATOM 3497 C C . VAL A 1 439 ? -1.288 2.886 -1.799 1.00 97.88 439 VAL A C 1
ATOM 3499 O O . VAL A 1 439 ? -1.505 4.070 -2.024 1.00 97.88 439 VAL A O 1
ATOM 3502 N N . LEU A 1 440 ? -1.725 2.283 -0.689 1.00 98.06 440 LEU A N 1
ATOM 3503 C CA . LEU A 1 440 ? -2.529 2.972 0.325 1.00 98.06 440 LEU A CA 1
ATOM 3504 C C . LEU A 1 440 ? -1.790 4.161 0.959 1.00 98.06 440 LEU A C 1
ATOM 3506 O O . LEU A 1 440 ? -2.412 5.188 1.203 1.00 98.06 440 LEU A O 1
ATOM 3510 N N . LEU A 1 441 ? -0.478 4.058 1.193 1.00 96.19 441 LEU A N 1
ATOM 3511 C CA . LEU A 1 441 ? 0.338 5.162 1.714 1.00 96.19 441 LEU A CA 1
ATOM 3512 C C . LEU A 1 441 ? 0.476 6.309 0.706 1.00 96.19 441 LEU A C 1
ATOM 3514 O O . LEU A 1 441 ? 0.367 7.467 1.097 1.00 96.19 441 LEU A O 1
ATOM 3518 N N . VAL A 1 442 ? 0.668 5.999 -0.580 1.00 96.50 442 VAL A N 1
ATOM 3519 C CA . VAL A 1 442 ? 0.662 7.014 -1.647 1.00 96.50 442 VAL A CA 1
ATOM 3520 C C . VAL A 1 442 ? -0.705 7.691 -1.722 1.00 96.50 442 VAL A C 1
ATOM 3522 O O . VAL A 1 442 ? -0.772 8.911 -1.774 1.00 96.50 442 VAL A O 1
ATOM 3525 N N . LEU A 1 443 ? -1.802 6.930 -1.646 1.00 97.62 443 LEU A N 1
ATOM 3526 C CA . LEU A 1 443 ? -3.152 7.499 -1.612 1.00 97.62 443 LEU A CA 1
ATOM 3527 C C . LEU A 1 443 ? -3.378 8.370 -0.372 1.00 97.62 443 LEU A C 1
ATOM 3529 O O . LEU A 1 443 ? -3.961 9.437 -0.495 1.00 97.62 443 LEU A O 1
ATOM 3533 N N . LEU A 1 444 ? -2.899 7.959 0.804 1.00 95.88 444 LEU A N 1
ATOM 3534 C CA . LEU A 1 444 ? -3.007 8.758 2.026 1.00 95.88 444 LEU A CA 1
ATOM 3535 C C . LEU A 1 444 ? -2.247 10.084 1.913 1.00 95.88 444 LEU A C 1
ATOM 3537 O O . LEU A 1 444 ? -2.730 11.100 2.399 1.00 95.88 444 LEU A O 1
ATOM 3541 N N . HIS A 1 445 ? -1.074 10.081 1.282 1.00 93.12 445 HIS A N 1
ATOM 3542 C CA . HIS A 1 445 ? -0.256 11.282 1.129 1.00 93.12 445 HIS A CA 1
ATOM 3543 C C . HIS A 1 445 ? -0.770 12.202 0.007 1.00 93.12 445 HIS A C 1
ATOM 3545 O O . HIS A 1 445 ? -0.992 13.394 0.222 1.00 93.12 445 HIS A O 1
ATOM 3551 N N . ASP A 1 446 ? -0.995 11.649 -1.187 1.00 92.38 446 ASP A N 1
ATOM 3552 C CA . ASP A 1 446 ? -1.269 12.425 -2.402 1.00 92.38 446 ASP A CA 1
ATOM 3553 C C . ASP A 1 446 ? -2.765 12.640 -2.662 1.00 92.38 446 ASP A C 1
ATOM 3555 O O . ASP A 1 446 ? -3.127 13.597 -3.349 1.00 92.38 446 ASP A O 1
ATOM 3559 N N . TYR A 1 447 ? -3.642 11.783 -2.127 1.00 95.81 447 TYR A N 1
ATOM 3560 C CA . TYR A 1 447 ? -5.093 11.778 -2.370 1.00 95.81 447 TYR A CA 1
ATOM 3561 C C . TYR A 1 447 ? -5.921 11.440 -1.106 1.00 95.81 447 TYR A C 1
ATOM 3563 O O . TYR A 1 447 ? -6.815 10.588 -1.173 1.00 95.81 447 TYR A O 1
ATOM 3571 N N . PRO A 1 448 ? -5.669 12.066 0.062 1.00 95.19 448 PRO A N 1
ATOM 3572 C CA . PRO A 1 448 ? -6.353 11.703 1.303 1.00 95.19 448 PRO A CA 1
ATOM 3573 C C . PRO A 1 448 ? -7.875 11.873 1.228 1.00 95.19 448 PRO A C 1
ATOM 3575 O O . PRO A 1 448 ? -8.599 11.088 1.831 1.00 95.19 448 PRO A O 1
ATOM 3578 N N . GLU A 1 449 ? -8.387 12.835 0.453 1.00 95.06 449 GLU A N 1
ATOM 3579 C CA . GLU A 1 449 ? -9.830 13.039 0.277 1.00 95.06 449 GLU A CA 1
ATOM 3580 C C . GLU A 1 449 ? -10.517 11.821 -0.358 1.00 95.06 449 GLU A C 1
ATOM 3582 O O . GLU A 1 449 ? -11.633 11.476 0.017 1.00 95.06 449 GLU A O 1
ATOM 3587 N N . PHE A 1 450 ? -9.832 11.121 -1.269 1.00 97.25 450 PHE A N 1
ATOM 3588 C CA . PHE A 1 450 ? -10.354 9.903 -1.888 1.00 97.25 450 PHE A CA 1
ATOM 3589 C C . PHE A 1 450 ? -10.526 8.781 -0.856 1.00 97.25 450 PHE A C 1
ATOM 3591 O O . PHE A 1 450 ? -11.580 8.149 -0.792 1.00 97.25 450 PHE A O 1
ATOM 3598 N N . LEU A 1 451 ? -9.510 8.547 -0.016 1.00 97.56 451 LEU A N 1
ATOM 3599 C CA . LEU A 1 451 ? -9.614 7.562 1.066 1.00 97.56 451 LEU A CA 1
ATOM 3600 C C . LEU A 1 451 ? -10.661 7.974 2.106 1.00 97.56 451 LEU A C 1
ATOM 3602 O O . LEU A 1 451 ? -11.373 7.115 2.622 1.00 97.56 451 LEU A O 1
ATOM 3606 N N . CYS A 1 452 ? -10.774 9.273 2.379 1.00 95.56 452 CYS A N 1
ATOM 3607 C CA . CYS A 1 452 ? -11.708 9.834 3.346 1.00 95.56 452 CYS A CA 1
ATOM 3608 C C . CYS A 1 452 ? -13.166 9.628 2.914 1.00 95.56 452 CYS A C 1
ATOM 3610 O O . CYS A 1 452 ? -13.973 9.114 3.699 1.00 95.56 452 CYS A O 1
ATOM 3612 N N . ASP A 1 453 ? -13.486 9.975 1.667 1.00 96.44 453 ASP A N 1
ATOM 3613 C CA . ASP A 1 453 ? -14.840 9.900 1.118 1.00 96.44 453 ASP A CA 1
ATOM 3614 C C . ASP A 1 453 ? -15.298 8.438 0.935 1.00 96.44 453 ASP A C 1
ATOM 3616 O O . ASP A 1 453 ? -16.461 8.127 1.192 1.00 96.44 453 ASP A O 1
ATOM 3620 N N . TYR A 1 454 ? -14.388 7.518 0.581 1.00 97.81 454 TYR A N 1
ATOM 3621 C CA . TYR A 1 454 ? -14.682 6.084 0.393 1.00 97.81 454 TYR A CA 1
ATOM 3622 C C . TYR A 1 454 ? -14.301 5.185 1.583 1.00 97.81 454 TYR A C 1
ATOM 3624 O O . TYR A 1 454 ? -14.313 3.956 1.457 1.00 97.81 454 TYR A O 1
ATOM 3632 N N . HIS A 1 455 ? -13.979 5.757 2.750 1.00 97.69 455 HIS A N 1
ATOM 3633 C CA . HIS A 1 455 ? -13.503 4.990 3.911 1.00 97.69 455 HIS A CA 1
ATOM 3634 C C . HIS A 1 455 ? -14.459 3.853 4.308 1.00 97.69 455 HIS A C 1
ATOM 3636 O O . HIS A 1 455 ? -13.998 2.759 4.634 1.00 97.69 455 HIS A O 1
ATOM 3642 N N . PHE A 1 456 ? -15.776 4.097 4.246 1.00 97.44 456 PHE A N 1
ATOM 3643 C CA . PHE A 1 456 ? -16.811 3.127 4.599 1.00 97.44 456 PHE A CA 1
ATOM 3644 C C . PHE A 1 456 ? -16.742 1.898 3.686 1.00 97.44 456 PHE A C 1
ATOM 3646 O O . PHE A 1 456 ? -16.632 0.765 4.155 1.00 97.44 456 PHE A O 1
ATOM 3653 N N . THR A 1 457 ? -16.678 2.134 2.375 1.00 97.06 457 THR A N 1
ATOM 3654 C CA . THR A 1 457 ? -16.555 1.085 1.362 1.00 97.06 457 THR A CA 1
ATOM 3655 C C . THR A 1 457 ? -15.288 0.254 1.546 1.00 97.06 457 THR A C 1
ATOM 3657 O O . THR A 1 457 ? -15.339 -0.970 1.443 1.00 97.06 457 THR A O 1
ATOM 3660 N N . PHE A 1 458 ? -14.148 0.885 1.846 1.00 97.31 458 PHE A N 1
ATOM 3661 C CA . PHE A 1 458 ? -12.899 0.153 2.077 1.00 97.31 458 PHE A CA 1
ATOM 3662 C C . PHE A 1 458 ? -12.914 -0.627 3.394 1.00 97.31 458 PHE A C 1
ATOM 3664 O O . PHE A 1 458 ? -12.471 -1.774 3.424 1.00 97.31 458 PHE A O 1
ATOM 3671 N N . CYS A 1 459 ? -13.468 -0.067 4.470 1.00 96.00 459 CYS A N 1
ATOM 3672 C CA . CYS A 1 459 ? -13.568 -0.768 5.753 1.00 96.00 459 CYS A CA 1
ATOM 3673 C C . CYS A 1 459 ? -14.466 -2.013 5.684 1.00 96.00 459 CYS A C 1
ATOM 3675 O O . CYS A 1 459 ? -14.210 -2.959 6.425 1.00 96.00 459 CYS A O 1
ATOM 3677 N N . ASN A 1 460 ? -15.444 -2.049 4.770 1.00 94.50 460 ASN A N 1
ATOM 3678 C CA . ASN A 1 460 ? -16.277 -3.231 4.516 1.00 94.50 460 ASN A CA 1
ATOM 3679 C C . ASN A 1 460 ? -15.528 -4.395 3.849 1.00 94.50 460 ASN A C 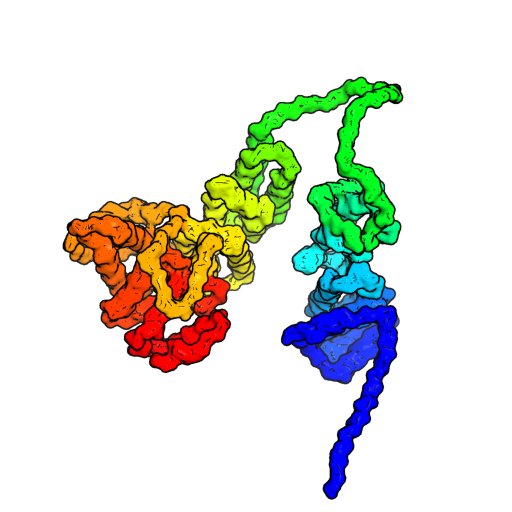1
ATOM 3681 O O . ASN A 1 460 ? -16.019 -5.518 3.886 1.00 94.50 460 ASN A O 1
ATOM 3685 N N . VAL A 1 461 ? -14.366 -4.152 3.230 1.00 93.56 461 VAL A N 1
ATOM 3686 C CA . VAL A 1 461 ? -13.618 -5.186 2.484 1.00 93.56 461 VAL A CA 1
ATOM 3687 C C . VAL A 1 461 ? -12.214 -5.457 3.027 1.00 93.56 461 VAL A C 1
ATOM 3689 O O . VAL A 1 461 ? -11.580 -6.421 2.610 1.00 93.56 461 VAL A O 1
ATOM 3692 N N . ILE A 1 462 ? -11.699 -4.625 3.940 1.00 92.81 462 ILE A N 1
ATOM 3693 C CA . ILE A 1 462 ? -10.409 -4.859 4.605 1.00 92.81 462 ILE A CA 1
ATOM 3694 C C . ILE A 1 462 ? -10.594 -5.895 5.728 1.00 92.81 462 ILE A C 1
ATOM 3696 O O . ILE A 1 462 ? -11.356 -5.615 6.665 1.00 92.81 462 ILE A O 1
ATOM 3700 N N . PRO A 1 463 ? -9.840 -7.017 5.722 1.00 84.44 463 PRO A N 1
ATOM 3701 C CA . PRO A 1 463 ? -9.864 -8.003 6.803 1.00 84.44 463 PRO A CA 1
ATOM 3702 C C . PRO A 1 463 ? -9.707 -7.383 8.186 1.00 84.44 463 PRO A C 1
ATOM 3704 O O . PRO A 1 463 ? -8.915 -6.455 8.374 1.00 84.44 463 PRO A O 1
ATOM 3707 N N . SER A 1 464 ? -10.384 -7.951 9.183 1.00 83.12 464 SER A N 1
ATOM 3708 C CA . SER A 1 464 ? -10.209 -7.572 10.593 1.00 83.12 464 SER A CA 1
ATOM 3709 C C . SER A 1 464 ? -8.762 -7.729 11.067 1.00 83.12 464 SER A C 1
ATOM 3711 O O . SER A 1 464 ? -8.286 -6.894 11.824 1.00 83.12 464 SER A O 1
ATOM 3713 N N . SER A 1 465 ? -8.020 -8.714 10.550 1.00 84.31 465 SER A N 1
ATOM 3714 C CA . SER A 1 465 ? -6.593 -8.914 10.850 1.00 84.31 465 SER A CA 1
ATOM 3715 C C . SER A 1 465 ? -5.676 -7.817 10.283 1.00 84.31 465 SER A C 1
ATOM 3717 O O . SER A 1 465 ? -4.550 -7.632 10.750 1.00 84.31 465 SER A O 1
ATOM 3719 N N . CYS A 1 466 ? -6.130 -7.063 9.276 1.00 90.50 466 CYS A N 1
ATOM 3720 C CA . CYS A 1 466 ? -5.330 -6.087 8.533 1.00 90.50 466 CYS A CA 1
ATOM 3721 C C . CYS A 1 466 ? -5.423 -4.678 9.128 1.00 90.50 466 CYS A C 1
ATOM 3723 O O . CYS A 1 466 ? -5.678 -3.691 8.431 1.00 90.50 466 CYS A O 1
ATOM 3725 N N . ILE A 1 467 ? -5.166 -4.587 10.432 1.00 92.38 467 ILE A N 1
ATOM 3726 C CA . ILE A 1 467 ? -5.310 -3.364 11.226 1.00 92.38 467 ILE A CA 1
ATOM 3727 C C . ILE A 1 467 ? -4.513 -2.186 10.641 1.00 92.38 467 ILE A C 1
ATOM 3729 O O . ILE A 1 467 ? -5.037 -1.082 10.551 1.00 92.38 467 ILE A O 1
ATOM 3733 N N . GLN A 1 468 ? -3.283 -2.405 10.160 1.00 93.62 468 GLN A N 1
ATOM 3734 C CA . GLN A 1 468 ? -2.467 -1.332 9.571 1.00 93.62 468 GLN A CA 1
ATOM 3735 C C . GLN A 1 468 ? -3.092 -0.746 8.292 1.00 93.62 468 GLN A C 1
ATOM 3737 O O . GLN A 1 468 ? -3.112 0.471 8.122 1.00 93.62 468 GLN A O 1
ATOM 3742 N N . MET A 1 469 ? -3.631 -1.587 7.401 1.00 95.50 469 MET A N 1
ATOM 3743 C CA . MET A 1 469 ? -4.315 -1.118 6.185 1.00 95.50 469 MET A CA 1
ATOM 3744 C C . MET A 1 469 ? -5.557 -0.305 6.538 1.00 95.50 469 MET A C 1
ATOM 3746 O O . MET A 1 469 ? -5.782 0.766 5.975 1.00 95.50 469 MET A O 1
ATOM 3750 N N . ARG A 1 470 ? -6.332 -0.802 7.507 1.00 96.50 470 ARG A N 1
ATOM 3751 C CA . ARG A 1 470 ? -7.513 -0.112 8.022 1.00 96.50 470 ARG A CA 1
ATOM 3752 C C . ARG A 1 470 ? -7.138 1.242 8.615 1.00 96.50 470 ARG A C 1
ATOM 3754 O O . ARG A 1 470 ? -7.751 2.243 8.265 1.00 96.50 470 ARG A O 1
ATOM 3761 N N . ASN A 1 471 ? -6.094 1.295 9.435 1.00 96.06 471 ASN A N 1
ATOM 3762 C CA . ASN A 1 471 ? -5.616 2.541 10.019 1.00 96.06 471 ASN A CA 1
ATOM 3763 C C . ASN A 1 471 ? -5.204 3.559 8.959 1.00 96.06 471 ASN A C 1
ATOM 3765 O O . ASN A 1 471 ? -5.605 4.709 9.077 1.00 96.06 471 ASN A O 1
ATOM 3769 N N . ILE A 1 472 ? -4.479 3.160 7.907 1.00 97.31 472 ILE A N 1
ATOM 3770 C CA . ILE A 1 472 ? -4.106 4.076 6.814 1.00 97.31 472 ILE A CA 1
ATOM 3771 C C . ILE A 1 472 ? -5.350 4.744 6.212 1.00 97.31 472 ILE A C 1
ATOM 3773 O O . ILE A 1 472 ? -5.368 5.962 6.054 1.00 97.31 472 ILE A O 1
ATOM 3777 N N . VAL A 1 473 ? -6.413 3.976 5.947 1.00 98.00 473 VAL A N 1
ATOM 3778 C CA . VAL A 1 473 ? -7.685 4.526 5.448 1.00 98.00 473 VAL A CA 1
ATOM 3779 C C . VAL A 1 473 ? -8.335 5.452 6.480 1.00 98.00 473 VAL A C 1
ATOM 3781 O O . VAL A 1 473 ? -8.730 6.566 6.145 1.00 98.00 473 VAL A O 1
ATOM 3784 N N . LEU A 1 474 ? -8.419 5.032 7.743 1.00 97.50 474 LEU A N 1
ATOM 3785 C CA . LEU A 1 474 ? -9.083 5.789 8.812 1.00 97.50 474 LEU A CA 1
ATOM 3786 C C . LEU A 1 474 ? -8.315 7.046 9.266 1.00 97.50 474 LEU A C 1
ATOM 3788 O O . LEU A 1 474 ? -8.909 7.926 9.888 1.00 97.50 474 LEU A O 1
ATOM 3792 N N . CYS A 1 475 ? -7.023 7.148 8.945 1.00 95.56 475 CYS A N 1
ATOM 3793 C CA . CYS A 1 475 ? -6.197 8.336 9.183 1.00 95.56 475 CYS A CA 1
ATOM 3794 C C . CYS A 1 475 ? -6.367 9.421 8.120 1.00 95.56 475 CYS A C 1
ATOM 3796 O O . CYS A 1 475 ? -5.869 10.528 8.307 1.00 95.56 475 CYS A O 1
ATOM 3798 N N . SER A 1 476 ? -7.023 9.113 6.999 1.00 94.94 476 SER A N 1
ATOM 3799 C CA . SER A 1 476 ? -7.243 10.097 5.945 1.00 94.94 476 SER A CA 1
ATOM 3800 C C . SER A 1 476 ? -8.137 11.244 6.427 1.00 94.94 476 SER A C 1
ATOM 3802 O O . SER A 1 476 ? -9.137 11.035 7.119 1.00 94.94 476 SER A O 1
ATOM 3804 N N . SER A 1 477 ? -7.763 12.471 6.070 1.00 92.25 477 SER A N 1
ATOM 3805 C CA . SER A 1 477 ? -8.510 13.688 6.391 1.00 92.25 477 SER A CA 1
ATOM 3806 C C . SER A 1 477 ? -8.403 14.704 5.252 1.00 92.25 477 SER A C 1
ATOM 3808 O O . SER A 1 477 ? -7.405 14.692 4.528 1.00 92.25 477 SER A O 1
ATOM 3810 N N . PRO A 1 478 ? -9.375 15.619 5.093 1.00 90.38 478 PRO A N 1
ATOM 3811 C CA . PRO A 1 478 ? -9.278 16.681 4.093 1.00 90.38 478 PRO A CA 1
ATOM 3812 C C . PRO A 1 478 ? -7.996 17.511 4.267 1.00 90.38 478 PRO A C 1
ATOM 3814 O O . PRO A 1 478 ? -7.670 17.889 5.393 1.00 90.38 478 PRO A O 1
ATOM 3817 N N . ARG A 1 479 ? -7.277 17.845 3.183 1.00 85.19 479 ARG A N 1
ATOM 3818 C CA . ARG A 1 479 ? -5.987 18.571 3.275 1.00 85.19 479 ARG A CA 1
ATOM 3819 C C . ARG A 1 479 ? -6.062 19.929 3.963 1.00 85.19 479 ARG A C 1
ATOM 3821 O O . ARG A 1 479 ? -5.105 20.348 4.608 1.00 85.19 479 ARG A O 1
ATOM 3828 N N . ASN A 1 480 ? -7.202 20.606 3.859 1.00 78.00 480 ASN A N 1
ATOM 3829 C CA . ASN A 1 480 ? -7.409 21.919 4.475 1.00 78.00 480 ASN A CA 1
ATOM 3830 C C . ASN A 1 480 ? -7.610 21.839 5.997 1.00 78.00 480 ASN A C 1
ATOM 3832 O O . ASN A 1 480 ? -7.717 22.864 6.668 1.00 78.00 480 ASN A O 1
ATOM 3836 N N . MET A 1 481 ? -7.672 20.629 6.550 1.00 79.25 481 MET A N 1
ATOM 3837 C CA . MET A 1 481 ? -7.944 20.402 7.953 1.00 79.25 481 MET A CA 1
ATOM 3838 C C . MET A 1 481 ? -6.650 20.249 8.752 1.00 79.25 481 MET A C 1
ATOM 3840 O O . MET A 1 481 ? -5.911 19.277 8.606 1.00 79.25 481 MET A O 1
ATOM 3844 N N . ARG A 1 482 ? -6.393 21.197 9.656 1.00 75.00 482 ARG A N 1
ATOM 3845 C CA . ARG A 1 482 ? -5.306 21.077 10.634 1.00 75.00 482 ARG A CA 1
ATOM 3846 C C . ARG A 1 482 ? -5.794 20.277 11.833 1.00 75.00 482 ARG A C 1
ATOM 3848 O O . ARG A 1 482 ? -6.667 20.731 12.568 1.00 75.00 482 ARG A O 1
ATOM 3855 N N . LEU A 1 483 ? -5.227 19.090 12.026 1.00 78.06 483 LEU A N 1
ATOM 3856 C CA . LEU A 1 483 ? -5.559 18.245 13.166 1.00 78.06 483 LEU A CA 1
ATOM 3857 C C . LEU A 1 483 ? -5.002 18.877 14.453 1.00 78.06 483 LEU A C 1
ATOM 3859 O O . LEU A 1 483 ? -3.791 19.101 14.537 1.00 78.06 483 LEU A O 1
ATOM 3863 N N . PRO A 1 484 ? -5.844 19.166 15.461 1.00 77.94 484 PRO A N 1
ATOM 3864 C CA . PRO A 1 484 ? -5.347 19.588 16.761 1.00 77.94 484 PRO A CA 1
ATOM 3865 C C . PRO A 1 484 ? -4.549 18.442 17.380 1.00 77.94 484 PRO A C 1
ATOM 3867 O O . PRO A 1 484 ? -4.867 17.270 17.166 1.00 77.94 484 PRO A O 1
ATOM 3870 N N . ASN A 1 485 ? -3.517 18.760 18.158 1.00 73.44 485 ASN A N 1
ATOM 3871 C CA . ASN A 1 485 ? -2.739 17.720 18.816 1.00 73.44 485 ASN A CA 1
ATOM 3872 C C . ASN A 1 485 ? -3.672 16.902 19.742 1.00 73.44 485 ASN A C 1
ATOM 3874 O O . ASN A 1 485 ? -4.323 17.490 20.614 1.00 73.44 485 ASN A O 1
ATOM 3878 N N . PRO A 1 486 ? -3.746 15.562 19.580 1.00 69.06 486 PRO A N 1
ATOM 3879 C CA . PRO A 1 486 ? -4.571 14.703 20.420 1.00 69.06 486 PRO A CA 1
ATOM 3880 C C . PRO A 1 486 ? -4.272 14.787 21.915 1.00 69.06 486 PRO A C 1
ATOM 3882 O O . PRO A 1 486 ? -5.036 14.269 22.713 1.00 69.06 486 PRO A O 1
ATOM 3885 N N . PHE A 1 487 ? -3.173 15.408 22.329 1.00 67.00 487 PHE A N 1
ATOM 3886 C CA . PHE A 1 487 ? -2.775 15.548 23.727 1.00 67.00 487 PHE A CA 1
ATOM 3887 C C . PHE A 1 487 ? -2.979 16.967 24.275 1.00 67.00 487 PHE A C 1
ATOM 3889 O O . PHE A 1 487 ? -2.668 17.220 25.436 1.00 67.00 487 PHE A O 1
ATOM 3896 N N . THR A 1 488 ? -3.545 17.892 23.491 1.00 66.00 488 THR A N 1
ATOM 3897 C CA . THR A 1 488 ? -3.912 19.222 23.995 1.00 66.00 488 THR A CA 1
ATOM 3898 C C . THR A 1 488 ? -5.104 19.116 24.966 1.00 66.00 488 THR A C 1
ATOM 3900 O O . THR A 1 488 ? -6.126 18.514 24.607 1.00 66.00 488 THR A O 1
ATOM 3903 N N . PRO A 1 489 ? -5.006 19.674 26.191 1.00 56.66 489 PRO A N 1
ATOM 3904 C CA . PRO A 1 489 ? -6.113 19.697 27.147 1.00 56.66 489 PRO A CA 1
ATOM 3905 C C . PRO A 1 489 ? -7.264 20.602 26.668 1.00 56.66 489 PRO A C 1
ATOM 3907 O O . PRO A 1 489 ? -7.028 21.614 26.014 1.00 56.66 489 PRO A O 1
ATOM 3910 N N . ASN A 1 490 ? -8.508 20.250 27.023 1.00 59.09 490 ASN A N 1
ATOM 3911 C CA . ASN A 1 490 ? -9.736 21.034 26.782 1.00 59.09 490 ASN A CA 1
ATOM 3912 C C . ASN A 1 490 ? -10.088 21.326 25.310 1.00 59.09 490 ASN A C 1
ATOM 3914 O O . ASN A 1 490 ? -10.565 22.411 24.974 1.00 59.09 490 ASN A O 1
ATOM 3918 N N . LEU A 1 491 ? -9.886 20.353 24.420 1.00 61.19 491 LEU A N 1
ATOM 3919 C CA . LEU A 1 491 ? -10.315 20.477 23.029 1.00 61.19 491 LEU A CA 1
ATOM 3920 C C . LEU A 1 491 ? -11.851 20.436 22.921 1.00 61.19 491 LEU A C 1
ATOM 3922 O O . LEU A 1 491 ? -12.454 19.400 23.186 1.00 61.19 491 LEU A O 1
ATOM 3926 N N . LYS A 1 492 ? -12.474 21.540 22.495 1.00 60.41 492 LYS A N 1
ATOM 3927 C CA . LYS A 1 492 ? -13.915 21.600 22.197 1.00 60.41 492 LYS A CA 1
ATOM 3928 C C . LYS A 1 492 ? -14.178 21.029 20.799 1.00 60.41 492 LYS A C 1
ATOM 3930 O O . LYS A 1 492 ? -13.738 21.614 19.812 1.00 60.41 492 LYS A O 1
ATOM 3935 N N . ILE A 1 493 ? -14.858 19.884 20.721 1.00 64.44 493 ILE A N 1
ATOM 3936 C CA . ILE A 1 493 ? -15.144 19.139 19.472 1.00 64.44 493 ILE A CA 1
ATOM 3937 C C . ILE A 1 493 ? -16.620 19.339 19.045 1.00 64.44 493 ILE A C 1
ATOM 3939 O O . ILE A 1 493 ? -17.041 18.900 17.980 1.00 64.44 493 ILE A O 1
ATOM 3943 N N . ASP A 1 494 ? -17.406 20.058 19.847 1.00 58.34 494 ASP A N 1
ATOM 3944 C CA . ASP A 1 494 ? -18.870 19.928 19.895 1.00 58.34 494 ASP A CA 1
ATOM 3945 C C . ASP A 1 494 ? -19.637 20.593 18.731 1.00 58.34 494 ASP A C 1
ATOM 3947 O O . ASP A 1 494 ? -20.852 20.460 18.659 1.00 58.34 494 ASP A O 1
ATOM 3951 N N . LEU A 1 495 ? -18.952 21.285 17.808 1.00 63.25 495 LEU A N 1
ATOM 3952 C CA . LEU A 1 495 ? -19.560 22.051 16.700 1.00 63.25 495 LEU A CA 1
ATOM 3953 C C . LEU A 1 495 ? -18.978 21.702 15.315 1.00 63.25 495 LEU A C 1
ATOM 3955 O O . LEU A 1 495 ? -18.937 22.542 14.416 1.00 63.25 495 LEU A O 1
ATOM 3959 N N . LEU A 1 496 ? -18.451 20.490 15.140 1.00 73.19 496 LEU A N 1
ATOM 3960 C CA . LEU A 1 496 ? -17.813 20.096 13.881 1.00 73.19 496 LEU A CA 1
ATOM 3961 C C . LEU A 1 496 ? -18.820 19.504 12.887 1.00 73.19 496 LEU A C 1
ATOM 3963 O O . LEU A 1 496 ? -19.659 18.710 13.300 1.00 73.19 496 LEU A O 1
ATOM 3967 N N . PRO A 1 497 ? -18.708 19.809 11.582 1.00 81.25 497 PRO A N 1
ATOM 3968 C CA . PRO A 1 497 ? -19.640 19.311 10.575 1.00 81.25 497 PRO A CA 1
ATOM 3969 C C . PRO A 1 497 ? -19.522 17.796 10.365 1.00 81.25 497 PRO A C 1
ATOM 3971 O O . PRO A 1 497 ? -18.483 17.184 10.648 1.00 81.25 497 PRO A O 1
ATOM 3974 N N . ALA A 1 498 ? -20.574 17.206 9.797 1.00 84.25 498 ALA A N 1
ATOM 3975 C CA . ALA A 1 498 ? -20.560 15.821 9.345 1.00 84.25 498 ALA A CA 1
ATOM 3976 C C . ALA A 1 498 ? -19.535 15.596 8.214 1.00 84.25 498 ALA A C 1
ATOM 3978 O O . ALA A 1 498 ? -19.394 16.432 7.314 1.00 84.25 498 ALA A O 1
ATOM 3979 N N . PRO A 1 499 ? -18.794 14.472 8.229 1.00 90.44 499 PRO A N 1
ATOM 3980 C CA . PRO A 1 499 ? -17.886 14.114 7.152 1.00 90.44 499 PRO A CA 1
ATOM 3981 C C . PRO A 1 499 ? -18.664 13.713 5.892 1.00 90.44 499 PRO A C 1
ATOM 3983 O O . PRO A 1 499 ? -19.703 13.057 5.963 1.00 90.44 499 PRO A O 1
ATOM 3986 N N . ARG A 1 500 ? -18.114 14.029 4.716 1.00 92.06 500 ARG A N 1
ATOM 3987 C CA . ARG A 1 500 ? -18.638 13.531 3.438 1.00 92.06 500 ARG A CA 1
ATOM 3988 C C . ARG A 1 500 ? -18.393 12.022 3.324 1.00 92.06 500 ARG A C 1
ATOM 3990 O O . ARG A 1 500 ? -17.311 11.537 3.654 1.00 92.06 500 ARG A O 1
ATOM 3997 N N . ILE A 1 501 ? -19.399 11.286 2.853 1.00 93.81 501 ILE A N 1
ATOM 3998 C CA . ILE A 1 501 ? -19.325 9.839 2.612 1.00 93.81 501 ILE A CA 1
ATOM 3999 C C . ILE A 1 501 ? -19.862 9.567 1.205 1.00 93.81 501 ILE A C 1
ATOM 4001 O O . ILE A 1 501 ? -21.031 9.817 0.926 1.00 93.81 501 ILE A O 1
ATOM 4005 N N . LEU A 1 502 ? -19.007 9.066 0.311 1.00 91.75 502 LEU A N 1
ATOM 4006 C CA . LEU A 1 502 ? -19.364 8.670 -1.056 1.00 91.75 502 LEU A CA 1
ATOM 4007 C C . LEU A 1 502 ? -19.655 7.166 -1.117 1.00 91.75 502 LEU A C 1
ATOM 4009 O O . LEU A 1 502 ? -19.004 6.409 -1.834 1.00 91.75 502 LEU A O 1
ATOM 4013 N N . ALA A 1 503 ? -20.623 6.724 -0.318 1.00 88.94 503 ALA A N 1
ATOM 4014 C CA . ALA A 1 503 ? -21.085 5.344 -0.287 1.00 88.94 503 ALA A CA 1
ATOM 4015 C C . ALA A 1 503 ? -22.578 5.293 0.044 1.00 88.94 503 ALA A C 1
ATOM 4017 O O . ALA A 1 503 ? -23.072 6.100 0.831 1.00 88.94 503 ALA A O 1
ATOM 4018 N N . GLU A 1 504 ? -23.281 4.310 -0.512 1.00 90.69 504 GLU A N 1
ATOM 4019 C CA . GLU A 1 504 ? -24.651 3.997 -0.108 1.00 90.69 504 GLU A CA 1
ATOM 4020 C C . GLU A 1 504 ? -24.624 3.244 1.228 1.00 90.69 504 GLU A C 1
ATOM 4022 O O . GLU A 1 504 ? -24.544 2.018 1.277 1.00 90.69 504 GLU A O 1
ATOM 4027 N N . VAL A 1 505 ? -24.632 3.994 2.334 1.00 93.19 505 VAL A N 1
ATOM 4028 C CA . VAL A 1 505 ? -24.544 3.437 3.697 1.00 93.19 505 VAL A CA 1
ATOM 4029 C C . VAL A 1 505 ? -25.695 2.471 3.992 1.00 93.19 505 VAL A C 1
ATOM 4031 O O . VAL A 1 505 ? -25.500 1.478 4.690 1.00 93.19 505 VAL A O 1
ATOM 4034 N N . ASP A 1 506 ? -26.878 2.728 3.438 1.00 93.75 506 ASP A N 1
ATOM 4035 C CA . ASP A 1 506 ? -28.092 1.951 3.682 1.00 93.75 506 ASP A CA 1
ATOM 4036 C C . ASP A 1 506 ? -28.297 0.777 2.708 1.00 93.75 506 ASP A C 1
ATOM 4038 O O . ASP A 1 506 ? -29.302 0.078 2.820 1.00 93.75 506 ASP A O 1
ATOM 4042 N N . ALA A 1 507 ? -27.355 0.514 1.793 1.00 93.88 507 ALA A N 1
ATOM 4043 C CA . ALA A 1 507 ? -27.479 -0.556 0.800 1.00 93.88 507 ALA A CA 1
ATOM 4044 C C . ALA A 1 507 ? -27.693 -1.939 1.443 1.00 93.88 507 ALA A C 1
ATOM 4046 O O . ALA A 1 507 ? -28.679 -2.604 1.136 1.00 93.88 507 ALA A O 1
ATOM 4047 N N . ALA A 1 508 ? -26.846 -2.330 2.403 1.00 94.38 508 ALA A N 1
ATOM 4048 C CA . ALA A 1 508 ? -26.980 -3.619 3.093 1.00 94.38 508 ALA A CA 1
ATOM 4049 C C . ALA A 1 508 ? -28.273 -3.705 3.930 1.00 94.38 508 ALA A C 1
ATOM 4051 O O . ALA A 1 508 ? -28.896 -4.757 4.020 1.00 94.38 508 ALA A O 1
ATOM 4052 N N . LEU A 1 509 ? -28.729 -2.584 4.505 1.00 95.75 509 LEU A N 1
ATOM 4053 C CA . LEU A 1 509 ? -29.986 -2.536 5.263 1.00 95.75 509 LEU A CA 1
ATOM 4054 C C . LEU A 1 509 ? -31.215 -2.700 4.359 1.00 95.75 509 LEU A C 1
ATOM 4056 O O . LEU A 1 509 ? -32.228 -3.243 4.800 1.00 95.75 509 LEU A O 1
ATOM 4060 N N . LYS A 1 510 ? -31.147 -2.204 3.118 1.00 94.94 510 LYS A N 1
ATOM 4061 C CA . LYS A 1 510 ? -32.193 -2.385 2.103 1.00 94.94 510 LYS A CA 1
ATOM 4062 C C . LYS A 1 510 ? -32.210 -3.816 1.572 1.00 94.94 510 LYS A C 1
ATOM 4064 O O . LYS A 1 510 ? -33.292 -4.374 1.426 1.00 94.94 510 LYS A O 1
ATOM 4069 N N . GLU A 1 511 ? -31.036 -4.391 1.316 1.00 93.38 511 GLU A N 1
ATOM 4070 C CA . GLU A 1 511 ? -30.879 -5.776 0.851 1.00 93.38 511 GLU A CA 1
ATOM 4071 C C . GLU A 1 511 ? -31.507 -6.771 1.840 1.00 93.38 511 GLU A C 1
ATOM 4073 O O . GLU A 1 511 ? -32.290 -7.626 1.438 1.00 93.38 511 GLU A O 1
ATOM 4078 N N . GLU A 1 512 ? -31.290 -6.557 3.139 1.00 92.06 512 GLU A N 1
ATOM 4079 C CA . GLU A 1 512 ? -31.845 -7.381 4.226 1.00 92.06 512 GLU A CA 1
ATOM 4080 C C . GLU A 1 512 ? -33.254 -6.957 4.684 1.00 92.06 512 GLU A C 1
ATOM 4082 O O . GLU A 1 512 ? -33.763 -7.429 5.706 1.00 92.06 512 GLU A O 1
ATOM 4087 N N . GLN A 1 513 ? -33.891 -6.022 3.965 1.00 93.38 513 GLN A N 1
ATOM 4088 C CA . GLN A 1 513 ? -35.226 -5.492 4.276 1.00 93.38 513 GLN A CA 1
ATOM 4089 C C . GLN A 1 513 ? -35.375 -4.998 5.730 1.00 93.38 513 GLN A C 1
ATOM 4091 O O . GLN A 1 513 ? -36.439 -5.111 6.335 1.00 93.38 513 GLN A O 1
ATOM 4096 N N . MET A 1 514 ? -34.304 -4.456 6.316 1.00 91.38 514 MET A N 1
ATOM 4097 C CA . MET A 1 514 ? -34.281 -3.990 7.708 1.00 91.38 514 MET A CA 1
ATOM 4098 C C . MET A 1 514 ? -34.429 -2.480 7.849 1.00 91.38 514 MET A C 1
ATOM 4100 O O . MET A 1 514 ? -34.802 -2.010 8.921 1.00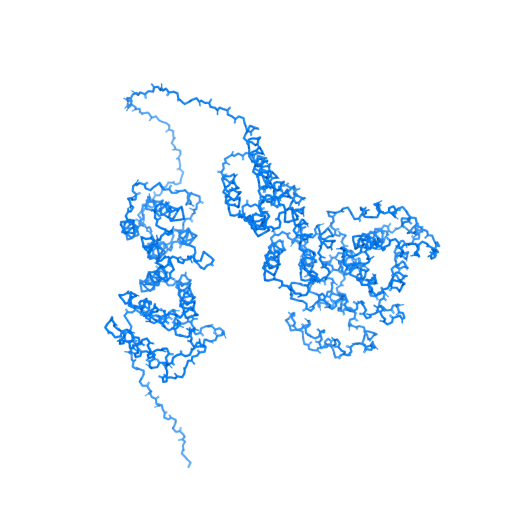 91.38 514 MET A O 1
ATOM 4104 N N . LYS A 1 515 ? -34.142 -1.710 6.792 1.00 94.25 515 LYS A N 1
ATOM 4105 C CA . LYS A 1 515 ? -34.129 -0.241 6.863 1.00 94.25 515 LYS A CA 1
ATOM 4106 C C . LYS A 1 515 ? -35.446 0.328 7.411 1.00 94.25 515 LYS A C 1
ATOM 4108 O O . LYS A 1 515 ? -35.409 1.156 8.311 1.00 94.25 515 LYS A O 1
ATOM 4113 N N . THR A 1 516 ? -36.588 -0.133 6.902 1.00 92.88 516 THR A N 1
ATOM 4114 C CA . THR A 1 516 ? -37.905 0.378 7.314 1.00 92.88 516 THR A CA 1
ATOM 4115 C C . THR A 1 516 ? -38.195 0.083 8.785 1.00 92.88 516 THR A C 1
ATOM 4117 O O . THR A 1 516 ? -38.519 1.002 9.526 1.00 92.88 516 THR A O 1
ATOM 4120 N N . HIS A 1 517 ? -37.994 -1.160 9.238 1.00 91.12 517 HIS A N 1
ATOM 4121 C CA . HIS A 1 517 ? -38.199 -1.528 10.647 1.00 91.12 517 HIS A CA 1
ATOM 4122 C C . HIS A 1 517 ? -37.237 -0.779 11.581 1.00 91.12 517 HIS A C 1
ATOM 4124 O O . HIS A 1 517 ? -37.591 -0.423 12.702 1.00 91.12 517 HIS A O 1
ATOM 4130 N N . LEU A 1 518 ? -36.016 -0.507 11.110 1.00 92.75 518 LEU A N 1
ATOM 4131 C CA . LEU A 1 518 ? -35.033 0.278 11.845 1.00 92.75 518 LEU A CA 1
ATOM 4132 C C . LEU A 1 518 ? -35.463 1.745 11.986 1.00 92.75 518 LEU A C 1
ATOM 4134 O O . LEU A 1 518 ? -35.366 2.299 13.078 1.00 92.75 518 LEU A O 1
ATOM 4138 N N . ASP A 1 519 ? -35.950 2.364 10.909 1.00 92.06 519 ASP A N 1
ATOM 4139 C CA . ASP A 1 519 ? -36.477 3.734 10.936 1.00 92.06 519 ASP A CA 1
ATOM 4140 C C . ASP A 1 519 ? -37.698 3.841 11.862 1.00 92.06 519 ASP A C 1
ATOM 4142 O O . ASP A 1 519 ? -37.795 4.773 12.664 1.00 92.06 519 ASP A O 1
ATOM 4146 N N . GLU A 1 520 ? -38.596 2.855 11.800 1.00 90.50 520 GLU A N 1
ATOM 4147 C CA . GLU A 1 520 ? -39.742 2.737 12.702 1.00 90.50 520 GLU A CA 1
ATOM 4148 C C . GLU A 1 520 ? -39.278 2.662 14.157 1.00 90.50 520 GLU A C 1
ATOM 4150 O O . GLU A 1 520 ? -39.682 3.509 14.956 1.00 90.50 520 GLU A O 1
ATOM 4155 N N . TYR A 1 521 ? -38.360 1.744 14.484 1.00 90.62 521 TYR A N 1
ATOM 4156 C CA . TYR A 1 521 ? -37.789 1.625 15.826 1.00 90.62 521 TYR A CA 1
ATOM 4157 C C . TYR A 1 521 ? -37.190 2.948 16.310 1.00 90.62 521 TYR A C 1
ATOM 4159 O O . TYR A 1 521 ? -37.475 3.356 17.429 1.00 90.62 521 TYR A O 1
ATOM 4167 N N . LEU A 1 522 ? -36.401 3.651 15.488 1.00 89.19 522 LEU A N 1
ATOM 4168 C CA . LEU A 1 522 ? -35.773 4.924 15.875 1.00 89.19 522 LEU A CA 1
ATOM 4169 C C . LEU A 1 522 ? -36.786 6.059 16.106 1.00 89.19 522 LEU A C 1
ATOM 4171 O O . LEU A 1 522 ? -36.475 7.013 16.817 1.00 89.19 522 LEU A O 1
ATOM 4175 N N . SER A 1 523 ? -37.985 5.957 15.526 1.00 85.81 523 SER A N 1
ATOM 4176 C CA . SER A 1 523 ? -39.070 6.937 15.679 1.00 85.81 523 SER A CA 1
ATOM 4177 C C . SER A 1 523 ? -40.026 6.642 16.846 1.00 85.81 523 SER A C 1
ATOM 4179 O O . SER A 1 523 ? -40.764 7.530 17.284 1.00 85.81 523 SER A O 1
ATOM 4181 N N . MET A 1 524 ? -40.030 5.409 17.367 1.00 82.56 524 MET A N 1
ATOM 4182 C CA . MET A 1 524 ? -40.940 4.985 18.435 1.00 82.56 524 MET A CA 1
ATOM 4183 C C . MET A 1 524 ? -40.601 5.640 19.779 1.00 82.56 524 MET A C 1
ATOM 4185 O O . MET A 1 524 ? -39.441 5.840 20.116 1.00 82.56 524 MET A O 1
ATOM 4189 N N . ARG A 1 525 ? -41.634 5.925 20.586 1.00 68.00 525 ARG A N 1
ATOM 4190 C CA . ARG A 1 525 ? -41.482 6.432 21.968 1.00 68.00 525 ARG A CA 1
ATOM 4191 C C . ARG A 1 525 ? -41.268 5.330 23.006 1.00 68.00 525 ARG A C 1
ATOM 4193 O O . ARG A 1 525 ? -40.756 5.602 24.087 1.00 68.00 525 ARG A O 1
ATOM 4200 N N . GLN A 1 526 ? -41.731 4.118 22.715 1.00 68.69 526 GLN A N 1
ATOM 4201 C CA . GLN A 1 526 ? -41.564 2.943 23.564 1.00 68.69 526 GLN A CA 1
ATOM 4202 C C . GLN A 1 526 ? -40.910 1.859 22.724 1.00 68.69 526 GLN A C 1
ATOM 4204 O O . GLN A 1 526 ? -41.411 1.526 21.654 1.00 68.69 526 GLN A O 1
ATOM 4209 N N . HIS A 1 527 ? -39.790 1.344 23.212 1.00 74.81 527 HIS A N 1
ATOM 4210 C CA . HIS A 1 527 ? -39.033 0.299 22.546 1.00 74.81 527 HIS A CA 1
ATOM 4211 C C . HIS A 1 527 ? -39.279 -1.007 23.287 1.00 74.81 527 HIS A C 1
ATOM 4213 O O . HIS A 1 527 ? -39.020 -1.101 24.490 1.00 74.81 527 HIS A O 1
ATOM 4219 N N . ASP A 1 528 ? -39.796 -2.003 22.582 1.00 71.56 528 ASP A N 1
ATOM 4220 C CA . ASP A 1 528 ? -39.793 -3.367 23.074 1.00 71.56 528 ASP A CA 1
ATOM 4221 C C . ASP A 1 528 ? -38.484 -4.063 22.670 1.00 71.56 528 ASP A C 1
ATOM 4223 O O . ASP A 1 528 ? -37.750 -3.643 21.772 1.00 71.56 528 ASP A O 1
ATOM 4227 N N . SER A 1 529 ? -38.145 -5.138 23.375 1.00 81.81 529 SER A N 1
ATOM 4228 C CA . SER A 1 529 ? -36.958 -5.929 23.045 1.00 81.81 529 SER A CA 1
ATOM 4229 C C . SER A 1 529 ? -37.196 -6.875 21.865 1.00 81.81 529 SER A C 1
ATOM 4231 O O . SER A 1 529 ? -36.263 -7.564 21.456 1.00 81.81 529 SER A O 1
ATOM 4233 N N . SER A 1 530 ? -38.415 -6.945 21.312 1.00 88.19 530 SER A N 1
ATOM 4234 C CA . SER A 1 530 ? -38.772 -7.907 20.262 1.00 88.19 530 SER A CA 1
ATOM 4235 C C . SER A 1 530 ? -37.985 -7.638 18.977 1.00 88.19 530 SER A C 1
ATOM 4237 O O . SER A 1 530 ? -37.270 -8.526 18.506 1.00 88.19 530 SER A O 1
ATOM 4239 N N . PHE A 1 531 ? -37.988 -6.386 18.506 1.00 90.25 531 PHE A N 1
ATOM 4240 C CA . PHE A 1 531 ? -37.214 -5.967 17.341 1.00 90.25 531 PHE A CA 1
ATOM 4241 C C . PHE A 1 531 ? -35.711 -6.150 17.562 1.00 90.25 531 PHE A C 1
ATOM 4243 O O . PHE A 1 531 ? -35.006 -6.624 16.679 1.00 90.25 531 PHE A O 1
ATOM 4250 N N . LEU A 1 532 ? -35.199 -5.819 18.750 1.00 92.31 532 LEU A N 1
ATOM 4251 C CA . LEU A 1 532 ? -33.769 -5.946 19.046 1.00 92.31 532 LEU A CA 1
ATOM 4252 C C . LEU A 1 532 ? -33.304 -7.413 19.081 1.00 92.31 532 LEU A C 1
ATOM 4254 O O . LEU A 1 532 ? -32.191 -7.727 18.650 1.00 92.31 532 LEU A O 1
ATOM 4258 N N . ASN A 1 533 ? -34.164 -8.321 19.547 1.00 93.00 533 ASN A N 1
ATOM 4259 C CA . ASN A 1 533 ? -33.921 -9.760 19.482 1.00 93.00 533 ASN A CA 1
ATOM 4260 C C . ASN A 1 533 ? -33.947 -10.277 18.039 1.00 93.00 533 ASN A C 1
ATOM 4262 O O . ASN A 1 533 ? -33.091 -11.082 17.669 1.00 93.00 533 ASN A O 1
ATOM 4266 N N . GLU A 1 534 ? -34.882 -9.800 17.215 1.00 92.44 534 GLU A N 1
ATOM 4267 C CA . GLU A 1 534 ? -34.912 -10.111 15.783 1.00 92.44 534 GLU A CA 1
ATOM 4268 C C . GLU A 1 534 ? -33.652 -9.589 15.076 1.00 92.44 534 GLU A C 1
ATOM 4270 O O . GLU A 1 534 ? -32.995 -10.331 14.343 1.00 92.44 534 GLU A O 1
ATOM 4275 N N . LEU A 1 535 ? -33.263 -8.344 15.359 1.00 93.38 535 LEU A N 1
ATOM 4276 C CA . LEU A 1 535 ? -32.074 -7.697 14.815 1.00 93.38 535 LEU A CA 1
ATOM 4277 C C . LEU A 1 535 ? -30.818 -8.522 15.108 1.00 93.38 535 LEU A C 1
ATOM 4279 O O . LEU A 1 535 ? -30.043 -8.800 14.198 1.00 93.38 535 LEU A O 1
ATOM 4283 N N . LYS A 1 536 ? -30.644 -8.988 16.351 1.00 94.25 536 LYS A N 1
ATOM 4284 C CA . LYS A 1 536 ? -29.536 -9.876 16.740 1.00 94.25 536 LYS A CA 1
ATOM 4285 C C . LYS A 1 536 ? -29.443 -11.126 15.857 1.00 94.25 536 LYS A C 1
ATOM 4287 O O . LYS A 1 536 ? -28.332 -11.524 15.516 1.00 94.25 536 LYS A O 1
ATOM 4292 N N . GLN A 1 537 ? -30.576 -11.727 15.487 1.00 93.62 537 GLN A N 1
ATOM 4293 C CA . GLN A 1 537 ? -30.603 -12.907 14.615 1.00 93.62 537 GLN A CA 1
ATOM 4294 C C . GLN A 1 537 ? -30.313 -12.547 13.155 1.00 93.62 537 GLN A C 1
ATOM 4296 O O . GLN A 1 537 ? -29.542 -13.244 12.503 1.00 93.62 537 GLN A O 1
ATOM 4301 N N . ARG A 1 538 ? -30.860 -11.431 12.656 1.00 94.44 538 ARG A N 1
ATOM 4302 C CA . ARG A 1 538 ? -30.637 -10.964 11.275 1.00 94.44 538 ARG A CA 1
ATOM 4303 C C . ARG A 1 538 ? -29.197 -10.528 10.989 1.00 94.44 538 ARG A C 1
ATOM 4305 O O . ARG A 1 538 ? -28.797 -10.466 9.835 1.00 94.44 538 ARG A O 1
ATOM 4312 N N . LEU A 1 539 ? -28.402 -10.229 12.017 1.00 96.00 539 LEU A N 1
ATOM 4313 C CA . LEU A 1 539 ? -26.977 -9.916 11.853 1.00 96.00 539 LEU A CA 1
ATOM 4314 C C . LEU A 1 539 ? -26.105 -11.149 11.550 1.00 96.00 539 LEU A C 1
ATOM 4316 O O . LEU A 1 539 ? -24.938 -10.981 11.181 1.00 96.00 539 LEU A O 1
ATOM 4320 N N . LEU A 1 540 ? -26.630 -12.365 11.723 1.00 95.69 540 LEU A N 1
ATOM 4321 C CA . LEU A 1 540 ? -25.912 -13.609 11.457 1.00 95.69 540 LEU A CA 1
ATOM 4322 C C . LEU A 1 540 ? -26.003 -14.001 9.979 1.00 95.69 540 LEU A C 1
ATOM 4324 O O . LEU A 1 540 ? -27.036 -13.844 9.336 1.00 95.69 540 LEU A O 1
ATOM 4328 N N . LEU A 1 541 ? -24.914 -14.564 9.462 1.00 94.62 541 LEU A N 1
ATOM 4329 C CA . LEU A 1 541 ? -24.887 -15.190 8.146 1.00 94.62 541 LEU A CA 1
ATOM 4330 C C . LEU A 1 541 ? -25.475 -16.608 8.201 1.00 94.62 541 LEU A C 1
ATOM 4332 O O . LEU A 1 541 ? -25.347 -17.296 9.222 1.00 94.62 541 LEU A O 1
ATOM 4336 N N . PRO A 1 542 ? -26.029 -17.106 7.081 1.00 91.75 542 PRO A N 1
ATOM 4337 C CA . PRO A 1 542 ? -26.289 -18.530 6.912 1.00 91.75 542 PRO A CA 1
ATOM 4338 C C . PRO A 1 542 ? -25.007 -19.354 7.112 1.00 91.75 542 PRO A C 1
ATOM 4340 O O . PRO A 1 542 ? -23.917 -18.937 6.715 1.00 91.75 542 PRO A O 1
ATOM 4343 N N . ALA A 1 543 ? -25.128 -20.562 7.673 1.00 87.88 543 ALA A N 1
ATOM 4344 C CA . ALA A 1 543 ? -23.973 -21.407 8.005 1.00 87.88 543 ALA A CA 1
ATOM 4345 C C . ALA A 1 543 ? -23.042 -21.684 6.805 1.00 87.88 543 ALA A C 1
ATOM 4347 O O . ALA A 1 543 ? -21.827 -21.707 6.964 1.00 87.88 543 ALA A O 1
ATOM 4348 N N . SER A 1 544 ? -23.598 -21.828 5.597 1.00 86.25 544 SER A N 1
ATOM 4349 C CA . SER A 1 544 ? -22.825 -22.028 4.362 1.00 86.25 544 SER A CA 1
ATOM 4350 C C . SER A 1 544 ? -21.943 -20.834 3.989 1.00 86.25 544 SER A C 1
ATOM 4352 O O . SER A 1 544 ? -20.888 -21.009 3.384 1.00 86.25 544 SER A O 1
ATOM 4354 N N . GLU A 1 545 ? -22.376 -19.618 4.321 1.00 89.94 545 GLU A N 1
ATOM 4355 C CA . GLU A 1 545 ? -21.643 -18.391 4.011 1.00 89.94 545 GLU A CA 1
ATOM 4356 C C . GLU A 1 545 ? -20.619 -18.064 5.095 1.00 89.94 545 GLU A C 1
ATOM 4358 O O . GLU A 1 545 ? -19.532 -17.581 4.771 1.00 89.94 545 GLU A O 1
ATOM 4363 N N . ALA A 1 546 ? -20.922 -18.399 6.352 1.00 89.06 546 ALA A N 1
ATOM 4364 C CA . ALA A 1 546 ? -20.058 -18.135 7.498 1.00 89.06 546 ALA A CA 1
ATOM 4365 C C . ALA A 1 546 ? -18.650 -18.738 7.340 1.00 89.06 546 ALA A C 1
ATOM 4367 O O . ALA A 1 546 ? -17.655 -18.051 7.588 1.00 89.06 546 ALA A O 1
ATOM 4368 N N . ASP A 1 547 ? -18.547 -19.977 6.846 1.00 84.31 547 ASP A N 1
ATOM 4369 C CA . ASP A 1 547 ? -17.257 -20.640 6.602 1.00 84.31 547 ASP A CA 1
ATOM 4370 C C . ASP A 1 547 ? -16.424 -19.886 5.554 1.00 84.31 547 ASP A C 1
ATOM 4372 O O . ASP A 1 547 ? -15.227 -19.643 5.730 1.00 84.31 547 ASP A O 1
ATOM 4376 N N . SER A 1 548 ? -17.070 -19.444 4.472 1.00 84.00 548 SER A N 1
ATOM 4377 C CA . SER A 1 548 ? -16.413 -18.681 3.405 1.00 84.00 548 SER A CA 1
ATOM 4378 C C . SER A 1 548 ? -16.040 -17.258 3.842 1.00 84.00 548 SER A C 1
ATOM 4380 O O . SER A 1 548 ? -14.986 -16.737 3.463 1.00 84.00 548 SER A O 1
ATOM 4382 N N . ALA A 1 549 ? -16.855 -16.639 4.699 1.00 84.25 549 ALA A N 1
ATOM 4383 C CA . ALA A 1 549 ? -16.637 -15.312 5.266 1.00 84.25 549 ALA A CA 1
ATOM 4384 C C . ALA A 1 549 ? -15.639 -15.322 6.437 1.00 84.25 549 ALA A C 1
ATOM 4386 O O . ALA A 1 549 ? -15.102 -14.275 6.794 1.00 84.25 549 ALA A O 1
ATOM 4387 N N . GLY A 1 550 ? -15.344 -16.492 7.016 1.00 86.25 550 GLY A N 1
ATOM 4388 C CA . GLY A 1 550 ? -14.455 -16.618 8.174 1.00 86.25 550 GLY A CA 1
ATOM 4389 C C . GLY A 1 550 ? -15.017 -15.953 9.432 1.00 86.25 550 GLY A C 1
ATOM 4390 O O . GLY A 1 550 ? -14.261 -15.639 10.350 1.00 86.25 550 GLY A O 1
ATOM 4391 N N . THR A 1 551 ? -16.324 -15.695 9.447 1.00 90.62 551 THR A N 1
ATOM 4392 C CA . THR A 1 551 ? -17.068 -15.074 10.542 1.00 90.62 551 THR A CA 1
ATOM 4393 C C . THR A 1 551 ? -18.536 -15.457 10.433 1.00 90.62 551 THR A C 1
ATOM 4395 O O . THR A 1 551 ? -19.059 -15.636 9.335 1.00 90.62 551 THR A O 1
ATOM 4398 N N . ARG A 1 552 ? -19.219 -15.556 11.574 1.00 94.56 552 ARG A N 1
ATOM 4399 C CA . ARG A 1 552 ? -20.662 -15.842 11.625 1.00 94.56 552 ARG A CA 1
ATOM 4400 C C . ARG A 1 552 ? -21.535 -14.615 11.372 1.00 94.56 552 ARG A C 1
ATOM 4402 O O . ARG A 1 552 ? -22.747 -14.759 11.276 1.00 94.56 552 ARG A O 1
ATOM 4409 N N . TYR A 1 553 ? -20.946 -13.425 11.286 1.00 95.38 553 TYR A N 1
ATOM 4410 C CA . TYR A 1 553 ? -21.676 -12.164 11.198 1.00 95.38 553 TYR A CA 1
ATOM 4411 C C . TYR A 1 553 ? -21.575 -11.528 9.816 1.00 95.38 553 TYR A C 1
ATOM 4413 O O . TYR A 1 553 ? -20.512 -11.507 9.195 1.00 95.38 553 TYR A O 1
ATOM 4421 N N . ASN A 1 554 ? -22.673 -10.922 9.367 1.00 95.31 554 ASN A N 1
ATOM 4422 C CA . ASN A 1 554 ? -22.689 -10.124 8.149 1.00 95.31 554 ASN A CA 1
ATOM 4423 C C . ASN A 1 554 ? -21.996 -8.776 8.428 1.00 95.31 554 ASN A C 1
ATOM 4425 O O . ASN A 1 554 ? -22.610 -7.807 8.875 1.00 95.31 554 ASN A O 1
ATOM 4429 N N . VAL A 1 555 ? -20.676 -8.723 8.220 1.00 94.00 555 VAL A N 1
ATOM 4430 C CA . VAL A 1 555 ? -19.846 -7.549 8.550 1.00 94.00 555 VAL A CA 1
ATOM 4431 C C . VAL A 1 555 ? -20.300 -6.273 7.820 1.00 94.00 555 VAL A C 1
ATOM 4433 O O . VAL A 1 555 ? -20.427 -5.245 8.493 1.00 94.00 555 VAL A O 1
ATOM 4436 N N . PRO A 1 556 ? -20.583 -6.283 6.497 1.00 95.19 556 PRO A N 1
ATOM 4437 C CA . PRO A 1 556 ? -21.152 -5.117 5.818 1.00 95.19 556 PRO A CA 1
ATOM 4438 C C . PRO A 1 556 ? -22.454 -4.628 6.457 1.00 95.19 556 PRO A C 1
ATOM 4440 O O . PRO A 1 556 ? -22.618 -3.424 6.645 1.00 95.19 556 PRO A O 1
ATOM 4443 N N . LEU A 1 557 ? -23.339 -5.546 6.854 1.00 96.88 557 LEU A N 1
ATOM 4444 C CA . LEU A 1 557 ? -24.605 -5.210 7.499 1.00 96.88 557 LEU A CA 1
ATOM 4445 C C . LEU A 1 557 ? -24.415 -4.583 8.881 1.00 96.88 557 LEU A C 1
ATOM 4447 O O . LEU A 1 557 ? -25.033 -3.561 9.170 1.00 96.88 557 LEU A O 1
ATOM 4451 N N . VAL A 1 558 ? -23.521 -5.139 9.708 1.00 97.62 558 VAL A N 1
ATOM 4452 C CA . VAL A 1 558 ? -23.162 -4.563 11.018 1.00 97.62 558 VAL A CA 1
ATOM 4453 C C . VAL A 1 558 ? -22.592 -3.152 10.843 1.00 97.62 558 VAL A C 1
ATOM 4455 O O . VAL A 1 558 ? -22.996 -2.228 11.550 1.00 97.62 558 VAL A O 1
ATOM 4458 N N . ASN A 1 559 ? -21.690 -2.954 9.877 1.00 97.38 559 ASN A N 1
ATOM 4459 C CA . ASN A 1 559 ? -21.110 -1.641 9.591 1.00 97.38 559 ASN A CA 1
ATOM 4460 C C . ASN A 1 559 ? -22.173 -0.634 9.117 1.00 97.38 559 ASN A C 1
ATOM 4462 O O . ASN A 1 559 ? -22.177 0.507 9.586 1.00 97.38 559 ASN A O 1
ATOM 4466 N N . SER A 1 560 ? -23.074 -1.052 8.221 1.00 97.88 560 SER A N 1
ATOM 4467 C CA . SER A 1 560 ? -24.198 -0.239 7.743 1.00 97.88 560 SER A CA 1
ATOM 4468 C C . SER A 1 560 ? -25.167 0.120 8.861 1.00 97.88 560 SER A C 1
ATOM 4470 O O . SER A 1 560 ? -25.508 1.291 8.984 1.00 97.88 560 SER A O 1
ATOM 4472 N N . LEU A 1 561 ? -25.557 -0.840 9.705 1.00 98.06 561 LEU A N 1
ATOM 4473 C CA . LEU A 1 561 ? -26.413 -0.610 10.871 1.00 98.06 561 LEU A CA 1
ATOM 4474 C C . LEU A 1 561 ? -25.809 0.458 11.784 1.00 98.06 561 LEU A C 1
ATOM 4476 O O . LEU A 1 561 ? -26.456 1.461 12.074 1.00 98.06 561 LEU A O 1
ATOM 4480 N N . VAL A 1 562 ? -24.555 0.264 12.204 1.00 98.19 562 VAL A N 1
ATOM 4481 C CA . VAL A 1 562 ? -23.888 1.169 13.147 1.00 98.19 562 VAL A CA 1
ATOM 4482 C C . VAL A 1 562 ? -23.768 2.573 12.572 1.00 98.19 562 VAL A C 1
ATOM 4484 O O . VAL A 1 562 ? -24.156 3.532 13.238 1.00 98.19 562 VAL A O 1
ATOM 4487 N N . LEU A 1 563 ? -23.263 2.707 11.340 1.00 97.44 563 LEU A N 1
ATOM 4488 C CA . LEU A 1 563 ? -23.098 4.023 10.733 1.00 97.44 563 LEU A CA 1
ATOM 4489 C C . LEU A 1 563 ? -24.455 4.690 10.487 1.00 97.44 563 LEU A C 1
ATOM 4491 O O . LEU A 1 563 ? -24.615 5.845 10.861 1.00 97.44 563 LEU A O 1
ATOM 4495 N N . TYR A 1 564 ? -25.434 3.980 9.923 1.00 96.88 564 TYR A N 1
ATOM 4496 C CA . TYR A 1 564 ? -26.758 4.535 9.633 1.00 96.88 564 TYR A CA 1
ATOM 4497 C C . TYR A 1 564 ? -27.470 5.037 10.895 1.00 96.88 564 TYR A C 1
ATOM 4499 O O . TYR A 1 564 ? -27.943 6.171 10.915 1.00 96.88 564 TYR A O 1
ATOM 4507 N N . VAL A 1 565 ? -27.486 4.239 11.968 1.00 96.06 565 VAL A N 1
ATOM 4508 C CA . VAL A 1 565 ? -28.073 4.639 13.258 1.00 96.06 565 VAL A CA 1
ATOM 4509 C C . VAL A 1 565 ? -27.370 5.880 13.818 1.00 96.06 565 VAL A C 1
ATOM 4511 O O . VAL A 1 565 ? -28.034 6.820 14.254 1.00 96.06 565 VAL A O 1
ATOM 4514 N N . GLY A 1 566 ? -26.035 5.931 13.740 1.00 94.38 566 GLY A N 1
ATOM 4515 C CA . GLY A 1 566 ? -25.272 7.113 14.145 1.00 94.38 566 GLY A CA 1
ATOM 4516 C C . GLY A 1 566 ? -25.579 8.354 13.300 1.00 94.38 566 GLY A C 1
ATOM 4517 O O . GLY A 1 566 ? -25.702 9.443 13.852 1.00 94.38 566 GLY A O 1
ATOM 4518 N N . LEU A 1 567 ? -25.765 8.201 11.982 1.00 92.56 567 LEU A N 1
ATOM 4519 C CA . LEU A 1 567 ? -26.170 9.298 11.092 1.00 92.56 567 LEU A CA 1
ATOM 4520 C C . LEU A 1 567 ? -27.524 9.883 11.506 1.00 92.56 567 LEU A C 1
ATOM 4522 O O . LEU A 1 567 ? -27.645 11.101 11.616 1.00 92.56 567 LEU A O 1
ATOM 4526 N N . GLN A 1 568 ? -28.519 9.028 11.769 1.00 90.94 568 GLN A N 1
ATOM 4527 C CA . GLN A 1 568 ? -29.851 9.468 12.202 1.00 90.94 568 GLN A CA 1
ATOM 4528 C C . GLN A 1 568 ? -29.797 10.192 13.554 1.00 90.94 568 GLN A C 1
ATOM 4530 O O . GLN A 1 568 ? -30.408 11.248 13.723 1.00 90.94 568 GLN A O 1
ATOM 4535 N N . ALA A 1 569 ? -29.013 9.671 14.501 1.00 89.88 569 ALA A N 1
ATOM 4536 C CA . ALA A 1 569 ? -28.833 10.290 15.811 1.00 89.88 569 ALA A CA 1
ATOM 4537 C C . ALA A 1 569 ? -28.147 11.669 15.732 1.00 89.88 569 ALA A C 1
ATOM 4539 O O . ALA A 1 569 ? -28.545 12.594 16.441 1.00 89.88 569 ALA A O 1
ATOM 4540 N N . VAL A 1 570 ? -27.140 11.826 14.864 1.00 88.81 570 VAL A N 1
ATOM 4541 C CA . VAL A 1 570 ? -26.449 13.109 14.644 1.00 88.81 570 VAL A CA 1
ATOM 4542 C C . VAL A 1 570 ? -27.368 14.120 13.955 1.00 88.81 570 VAL A C 1
ATOM 4544 O O . VAL A 1 570 ? -27.480 15.245 14.436 1.00 88.81 570 VAL A O 1
ATOM 4547 N N . GLN A 1 571 ? -28.076 13.719 12.893 1.00 85.44 571 GLN A N 1
ATOM 4548 C CA . GLN A 1 571 ? -28.987 14.607 12.157 1.00 85.44 571 GLN A CA 1
ATOM 4549 C C . GLN A 1 571 ? -30.093 15.182 13.050 1.00 85.44 571 GLN A C 1
ATOM 4551 O O . GLN A 1 571 ? -30.387 16.370 12.969 1.00 85.44 571 GLN A O 1
ATOM 4556 N N . GLN A 1 572 ? -30.681 14.373 13.938 1.00 77.38 572 GLN A N 1
ATOM 4557 C CA . GLN A 1 572 ? -31.705 14.867 14.865 1.00 77.38 572 GLN A CA 1
ATOM 4558 C C . GLN A 1 572 ? -31.139 15.766 15.968 1.00 77.38 572 GLN A C 1
ATOM 4560 O O . GLN A 1 572 ? -31.815 16.704 16.386 1.00 77.38 572 GLN A O 1
ATOM 4565 N N . ARG A 1 573 ? -29.901 15.519 16.422 1.00 74.69 573 ARG A N 1
ATOM 4566 C CA . ARG A 1 573 ? -29.218 16.400 17.384 1.00 74.69 573 ARG A CA 1
ATOM 4567 C C . ARG A 1 573 ? -28.972 17.789 16.793 1.00 74.69 573 ARG A C 1
ATOM 4569 O O . ARG A 1 573 ? -29.082 18.770 17.514 1.00 74.69 573 ARG A O 1
ATOM 4576 N N . GLU A 1 574 ? -28.641 17.865 15.506 1.00 72.12 574 GLU A N 1
ATOM 4577 C CA . GLU A 1 574 ? -28.406 19.126 14.789 1.00 72.12 574 GLU A CA 1
ATOM 4578 C C . GLU A 1 574 ? -29.710 19.868 14.431 1.00 72.12 574 GLU A C 1
ATOM 4580 O O . GLU A 1 574 ? -29.684 21.076 14.215 1.00 72.12 574 GLU A O 1
ATOM 4585 N N . ALA A 1 575 ? -30.849 19.166 14.380 1.00 69.62 575 ALA A N 1
ATOM 4586 C CA . ALA A 1 575 ? -32.134 19.704 13.928 1.00 69.62 575 ALA A CA 1
ATOM 4587 C C . ALA A 1 575 ? -33.025 20.311 15.033 1.00 69.62 575 ALA A C 1
ATOM 4589 O O . ALA A 1 575 ? -34.156 20.662 14.712 1.00 69.62 575 ALA A O 1
ATOM 4590 N N . GLU A 1 576 ? -32.548 20.404 16.287 1.00 58.06 576 GLU A N 1
ATOM 4591 C CA . GLU A 1 576 ? -33.219 20.966 17.486 1.00 58.06 576 GLU A CA 1
ATOM 4592 C C . GLU A 1 576 ? -34.679 21.427 17.273 1.00 58.06 576 GLU A C 1
ATOM 4594 O O . GLU A 1 576 ? -34.980 22.615 17.167 1.00 58.06 576 GLU A O 1
ATOM 4599 N N . ALA A 1 577 ? -35.610 20.469 17.231 1.00 46.53 577 ALA A N 1
ATOM 4600 C CA . ALA A 1 577 ? -37.037 20.736 17.341 1.00 46.53 577 ALA A CA 1
ATOM 4601 C C . ALA A 1 577 ? -37.513 20.222 18.703 1.00 46.53 577 ALA A C 1
ATOM 4603 O O . ALA A 1 577 ? -37.588 19.014 18.947 1.00 46.53 577 ALA A O 1
ATOM 4604 N N . GLU A 1 578 ? -37.808 21.155 19.608 1.00 42.84 578 GLU A N 1
ATOM 4605 C CA . GLU A 1 578 ? -38.408 20.877 20.911 1.00 42.84 578 GLU A CA 1
ATOM 4606 C C . GLU A 1 578 ? -39.698 20.053 20.728 1.00 42.84 578 GLU A C 1
ATOM 4608 O O . GLU A 1 578 ? -40.697 20.537 20.199 1.00 42.84 578 GLU A O 1
ATOM 4613 N N . GLY A 1 579 ? -39.678 18.784 21.155 1.00 50.75 579 GLY A N 1
ATOM 4614 C CA . GLY A 1 579 ? -40.881 17.944 21.256 1.00 50.75 579 GLY A CA 1
ATOM 4615 C C . GLY A 1 579 ? -40.874 16.608 20.503 1.00 50.75 579 GLY A C 1
ATOM 4616 O O . GLY A 1 579 ? -41.819 15.831 20.675 1.00 50.75 579 GLY A O 1
ATOM 4617 N N . GLN A 1 580 ? -39.841 16.282 19.718 1.00 53.00 580 GLN A N 1
ATOM 4618 C CA . GLN A 1 580 ? -39.675 14.944 19.126 1.00 53.00 580 GLN A CA 1
ATOM 4619 C C . GLN A 1 580 ? -38.755 14.061 19.984 1.00 53.00 580 GLN A C 1
ATOM 4621 O O . GLN A 1 580 ? -37.722 14.499 20.484 1.00 53.00 580 GLN A O 1
ATOM 4626 N N . TRP A 1 581 ? -39.174 12.811 20.208 1.00 55.25 581 TRP A N 1
ATOM 4627 C CA . TRP A 1 581 ? -38.381 11.810 20.925 1.00 55.25 581 TRP A CA 1
ATOM 4628 C C . TRP A 1 581 ? -37.059 11.574 20.190 1.00 55.25 581 TRP A C 1
ATOM 4630 O O . TRP A 1 581 ? -37.034 11.499 18.965 1.00 55.25 581 TRP A O 1
ATOM 4640 N N . ASN A 1 582 ? -35.963 11.514 20.942 1.00 70.12 582 ASN A N 1
ATOM 4641 C CA . ASN A 1 582 ? -34.627 11.676 20.389 1.00 70.12 582 ASN A CA 1
ATOM 4642 C C . ASN A 1 582 ? -34.097 10.333 19.861 1.00 70.12 582 ASN A C 1
ATOM 4644 O O . ASN A 1 582 ? -33.796 9.444 20.661 1.00 70.12 582 ASN A O 1
ATOM 4648 N N . ALA A 1 583 ? -33.918 10.186 18.543 1.00 76.75 583 ALA A N 1
ATOM 4649 C CA . ALA A 1 583 ? -33.299 8.999 17.942 1.00 76.75 583 ALA A CA 1
ATOM 4650 C C . ALA A 1 583 ? -31.910 8.710 18.527 1.00 76.75 583 ALA A C 1
ATOM 4652 O O . ALA A 1 583 ? -31.478 7.563 18.516 1.00 76.75 583 ALA A O 1
ATOM 4653 N N . ASN A 1 584 ? -31.229 9.706 19.108 1.00 83.25 584 ASN A N 1
ATOM 4654 C CA . ASN A 1 584 ? -30.015 9.491 19.894 1.00 83.25 584 ASN A CA 1
ATOM 4655 C C . ASN A 1 584 ? -30.242 8.562 21.103 1.00 83.25 584 ASN A C 1
ATOM 4657 O O . ASN A 1 584 ? -29.431 7.679 21.367 1.00 83.25 584 ASN A O 1
ATOM 4661 N N . VAL A 1 585 ? -31.355 8.727 21.825 1.00 86.81 585 VAL A N 1
ATOM 4662 C CA . VAL A 1 585 ? -31.703 7.875 22.974 1.00 86.81 585 VAL A CA 1
ATOM 4663 C C . VAL A 1 585 ? -32.018 6.459 22.497 1.00 86.81 585 VAL A C 1
ATOM 4665 O O . VAL A 1 585 ? -31.471 5.504 23.047 1.00 86.81 585 VAL A O 1
ATOM 4668 N N . ALA A 1 586 ? -32.828 6.323 21.442 1.00 89.81 586 ALA A N 1
ATOM 4669 C CA . ALA A 1 586 ? -33.154 5.027 20.843 1.00 89.81 586 ALA A CA 1
ATOM 4670 C C . ALA A 1 586 ? -31.898 4.304 20.315 1.00 89.81 586 ALA A C 1
ATOM 4672 O O . ALA A 1 586 ? -31.711 3.108 20.556 1.00 89.81 586 ALA A O 1
ATOM 4673 N N . ALA A 1 587 ? -31.001 5.040 19.651 1.00 92.31 587 ALA A N 1
ATOM 4674 C CA . ALA A 1 587 ? -29.712 4.553 19.168 1.00 92.31 587 ALA A CA 1
ATOM 4675 C C . ALA A 1 587 ? -28.820 4.064 20.315 1.00 92.31 587 ALA A C 1
ATOM 4677 O O . ALA A 1 587 ? -28.307 2.947 20.267 1.00 92.31 587 ALA A O 1
ATOM 4678 N N . LEU A 1 588 ? -28.672 4.861 21.379 1.00 91.56 588 LEU A N 1
ATOM 4679 C CA . LEU A 1 588 ? -27.872 4.478 22.541 1.00 91.56 588 LEU A CA 1
ATOM 4680 C C . LEU A 1 588 ? -28.451 3.243 23.246 1.00 91.56 588 LEU A C 1
ATOM 4682 O O . LEU A 1 588 ? -27.694 2.359 23.642 1.00 91.56 588 LEU A O 1
ATOM 4686 N N . GLN A 1 589 ? -29.779 3.143 23.370 1.00 91.62 589 GLN A N 1
ATOM 4687 C CA . GLN A 1 589 ? -30.448 1.956 23.916 1.00 91.62 589 GLN A CA 1
ATOM 4688 C C . GLN A 1 589 ? -30.183 0.709 23.066 1.00 91.62 589 GLN A C 1
ATOM 4690 O O . GLN A 1 589 ? -29.833 -0.338 23.611 1.00 91.62 589 GLN A O 1
ATOM 4695 N N . MET A 1 590 ? -30.273 0.829 21.740 1.00 94.44 590 MET A N 1
ATOM 4696 C CA . MET A 1 590 ? -29.944 -0.259 20.817 1.00 94.44 590 MET A CA 1
ATOM 4697 C C . MET A 1 590 ? -28.481 -0.685 20.954 1.00 94.44 590 MET A C 1
ATOM 4699 O O . MET A 1 590 ? -28.192 -1.875 21.072 1.00 94.44 590 MET A O 1
ATOM 4703 N N . PHE A 1 591 ? -27.549 0.270 20.983 1.00 96.19 591 PHE A N 1
ATOM 4704 C CA . PHE A 1 591 ? -26.129 -0.026 21.143 1.00 96.19 591 PHE A CA 1
ATOM 4705 C C . PHE A 1 591 ? -25.820 -0.682 22.488 1.00 96.19 591 PHE A C 1
ATOM 4707 O O . PHE A 1 591 ? -25.042 -1.632 22.513 1.00 96.19 591 PHE A O 1
ATOM 4714 N N . LYS A 1 592 ? -26.464 -0.255 23.581 1.00 94.25 592 LYS A N 1
ATOM 4715 C CA . LYS A 1 592 ? -26.359 -0.920 24.888 1.00 94.25 592 LYS A CA 1
ATOM 4716 C C . LYS A 1 592 ? -26.850 -2.361 24.822 1.00 94.25 592 LYS A C 1
ATOM 4718 O O . LYS A 1 592 ? -26.101 -3.261 25.196 1.00 94.25 592 LYS A O 1
ATOM 4723 N N . PHE A 1 593 ? -28.053 -2.578 24.285 1.00 94.50 593 PHE A N 1
ATOM 4724 C CA . PHE A 1 593 ? -28.628 -3.913 24.131 1.00 94.50 593 PHE A CA 1
ATOM 4725 C C . PHE A 1 593 ? -27.697 -4.828 23.328 1.00 94.50 593 PHE A C 1
ATOM 4727 O O . PHE A 1 593 ? -27.282 -5.870 23.826 1.00 94.50 593 PHE A O 1
ATOM 4734 N N . LEU A 1 594 ? -27.293 -4.409 22.124 1.00 96.00 594 LEU A N 1
ATOM 4735 C CA . LEU A 1 594 ? -26.420 -5.202 21.254 1.00 96.00 594 LEU A CA 1
ATOM 4736 C C . LEU A 1 594 ? -25.038 -5.424 21.875 1.00 96.00 594 LEU A C 1
ATOM 4738 O O . LEU A 1 594 ? -24.471 -6.505 21.729 1.00 96.00 594 LEU A O 1
ATOM 4742 N N . SER A 1 595 ? -24.497 -4.429 22.587 1.00 95.56 595 SER A N 1
ATOM 4743 C CA . SER A 1 595 ? -23.201 -4.561 23.254 1.00 95.56 595 SER A CA 1
ATOM 4744 C C . SER A 1 595 ? -23.207 -5.648 24.316 1.00 95.56 595 SER A C 1
ATOM 4746 O O . SER A 1 595 ? -22.177 -6.271 24.516 1.00 95.56 595 SER A O 1
ATOM 4748 N N . TRP A 1 596 ? -24.332 -5.921 24.972 1.00 92.44 596 TRP A N 1
ATOM 4749 C CA . TRP A 1 596 ? -24.414 -6.987 25.962 1.00 92.44 596 TRP A CA 1
ATOM 4750 C C . TRP A 1 596 ? -24.833 -8.318 25.331 1.00 92.44 596 TRP A C 1
ATOM 4752 O O . TRP A 1 596 ? -24.136 -9.319 25.498 1.00 92.44 596 TRP A O 1
ATOM 4762 N N . GLU A 1 597 ? -25.917 -8.300 24.555 1.00 95.00 597 GLU A N 1
ATOM 4763 C CA . GLU A 1 597 ? -26.619 -9.491 24.068 1.00 95.00 597 GLU A CA 1
ATOM 4764 C C . GLU A 1 597 ? -25.918 -10.227 22.925 1.00 95.00 597 GLU A C 1
ATOM 4766 O O . GLU A 1 597 ? -26.189 -11.413 22.705 1.00 95.00 597 GLU A O 1
ATOM 4771 N N . LEU A 1 598 ? -25.051 -9.556 22.163 1.00 96.44 598 LEU A N 1
ATOM 4772 C CA . LEU A 1 598 ? -24.225 -10.238 21.171 1.00 96.44 598 LEU A CA 1
ATOM 4773 C C . LEU A 1 598 ? -23.167 -11.101 21.861 1.00 96.44 598 LEU A C 1
ATOM 4775 O O . LEU A 1 598 ? -22.653 -10.769 22.933 1.00 96.44 598 LEU A O 1
ATOM 4779 N N . ASP A 1 599 ? -22.809 -12.208 21.214 1.00 95.88 599 ASP A N 1
ATOM 4780 C CA . ASP A 1 599 ? -21.686 -13.015 21.669 1.00 95.88 599 ASP A CA 1
ATOM 4781 C C . ASP A 1 599 ? -20.348 -12.275 21.467 1.00 95.88 599 ASP A C 1
ATOM 4783 O O . ASP A 1 599 ? -20.286 -11.165 20.932 1.00 95.88 599 ASP A O 1
ATOM 4787 N N . THR A 1 600 ? -19.247 -12.877 21.914 1.00 95.69 600 THR A N 1
ATOM 4788 C CA . THR A 1 600 ? -17.913 -12.257 21.864 1.00 95.69 600 THR A CA 1
ATOM 4789 C C . THR A 1 600 ? -17.514 -11.806 20.453 1.00 95.69 600 THR A C 1
ATOM 4791 O O . THR A 1 600 ? -16.850 -10.778 20.306 1.00 95.69 600 THR A O 1
ATOM 4794 N N . GLU A 1 601 ? -17.907 -12.552 19.419 1.00 95.50 601 GLU A N 1
ATOM 4795 C CA . GLU A 1 601 ? -17.591 -12.239 18.024 1.00 95.50 601 GLU A CA 1
ATOM 4796 C C . GLU A 1 601 ? -18.460 -11.085 17.511 1.00 95.50 601 GLU A C 1
ATOM 4798 O O . GLU A 1 601 ? -17.928 -10.098 16.999 1.00 95.50 601 GLU A O 1
ATOM 4803 N N . GLY A 1 602 ? -19.778 -11.149 17.722 1.00 96.69 602 GLY A N 1
ATOM 4804 C CA . GLY A 1 602 ? -20.705 -10.090 17.317 1.00 96.69 602 GLY A CA 1
ATOM 4805 C C . GLY A 1 602 ? -20.414 -8.767 18.017 1.00 96.69 602 GLY A C 1
ATOM 4806 O O . GLY A 1 602 ? -20.383 -7.713 17.376 1.00 96.69 602 GLY A O 1
ATOM 4807 N N . ARG A 1 603 ? -20.100 -8.819 19.318 1.00 97.38 603 ARG A N 1
ATOM 4808 C CA . ARG A 1 603 ? -19.693 -7.646 20.101 1.00 97.38 603 ARG A CA 1
ATOM 4809 C C . ARG A 1 603 ? -18.407 -7.032 19.555 1.00 97.38 603 ARG A C 1
ATOM 4811 O O . ARG A 1 603 ? -18.316 -5.812 19.434 1.00 97.38 603 ARG A O 1
ATOM 4818 N N . PHE A 1 604 ? -17.432 -7.856 19.168 1.00 96.38 604 PHE A N 1
ATOM 4819 C CA . PHE A 1 604 ? -16.208 -7.371 18.530 1.00 96.38 604 PHE A CA 1
ATOM 4820 C C . PHE A 1 604 ? -16.492 -6.658 17.198 1.00 96.38 604 PHE A C 1
ATOM 4822 O O . PHE A 1 604 ? -15.912 -5.598 16.946 1.00 96.38 604 PHE A O 1
ATOM 4829 N N . MET A 1 605 ? -17.401 -7.189 16.370 1.00 96.19 605 MET A N 1
ATOM 4830 C CA . MET A 1 605 ? -17.794 -6.552 15.104 1.00 96.19 605 MET A CA 1
ATOM 4831 C C . MET A 1 605 ? -18.523 -5.224 15.333 1.00 96.19 605 MET A C 1
ATOM 4833 O O . MET A 1 605 ? -18.166 -4.227 14.705 1.00 96.19 605 MET A O 1
ATOM 4837 N N . LEU A 1 606 ? -19.468 -5.179 16.280 1.00 98.06 606 LEU A N 1
ATOM 4838 C CA . LEU A 1 606 ? -20.193 -3.964 16.670 1.00 98.06 606 LEU A CA 1
ATOM 4839 C C . LEU A 1 606 ? -19.229 -2.855 17.118 1.00 98.06 606 LEU A C 1
ATOM 4841 O O . LEU A 1 606 ? -19.237 -1.749 16.574 1.00 98.06 606 LEU A O 1
ATOM 4845 N N . LEU A 1 607 ? -18.360 -3.162 18.084 1.00 98.12 607 LEU A N 1
ATOM 4846 C CA . LEU A 1 607 ? -17.395 -2.203 18.623 1.00 98.12 607 LEU A CA 1
ATOM 4847 C C . LEU A 1 607 ? -16.369 -1.783 17.563 1.00 98.12 607 LEU A C 1
ATOM 4849 O O . LEU A 1 607 ? -15.978 -0.618 17.495 1.00 98.12 607 LEU A O 1
ATOM 4853 N N . SER A 1 608 ? -15.966 -2.704 16.684 1.00 97.38 608 SER A N 1
ATOM 4854 C CA . SER A 1 608 ? -15.095 -2.388 15.552 1.00 97.38 608 SER A CA 1
ATOM 4855 C C . SER A 1 608 ? -15.751 -1.446 14.545 1.00 97.38 608 SER A C 1
ATOM 4857 O O . SER A 1 608 ? -15.069 -0.554 14.032 1.00 97.38 608 SER A O 1
ATOM 4859 N N . ALA A 1 609 ? -17.044 -1.617 14.269 1.00 98.06 609 ALA A N 1
ATOM 4860 C CA . ALA A 1 609 ? -17.813 -0.750 13.383 1.00 98.06 609 ALA A CA 1
ATOM 4861 C C . ALA A 1 609 ? -17.927 0.675 13.945 1.00 98.06 609 ALA A C 1
ATOM 4863 O O . ALA A 1 609 ? -17.740 1.639 13.198 1.00 98.06 609 ALA A O 1
ATOM 4864 N N . MET A 1 610 ? -18.126 0.814 15.263 1.00 98.56 610 MET A N 1
ATOM 4865 C CA . MET A 1 610 ? -18.094 2.113 15.953 1.00 98.56 610 MET A CA 1
ATOM 4866 C C . MET A 1 610 ? -16.695 2.734 15.897 1.00 98.56 610 MET A C 1
ATOM 4868 O O . MET A 1 610 ? -16.531 3.893 15.519 1.00 98.56 610 MET A O 1
ATOM 4872 N N . ALA A 1 611 ? -15.658 1.945 16.189 1.00 98.06 611 ALA A N 1
ATOM 4873 C CA . ALA A 1 611 ? -14.276 2.411 16.164 1.00 98.06 611 ALA A CA 1
ATOM 4874 C C . ALA A 1 611 ? -13.800 2.817 14.753 1.00 98.06 611 ALA A C 1
ATOM 4876 O O . ALA A 1 611 ? -12.876 3.621 14.626 1.00 98.06 611 ALA A O 1
ATOM 4877 N N . ASN A 1 612 ? -14.422 2.311 13.677 1.00 98.06 612 ASN A N 1
ATOM 4878 C CA . ASN A 1 612 ? -14.155 2.772 12.306 1.00 98.06 612 ASN A CA 1
ATOM 4879 C C . ASN A 1 612 ? -14.572 4.233 12.082 1.00 98.06 612 ASN A C 1
ATOM 4881 O O . ASN A 1 612 ? -14.076 4.872 11.158 1.00 98.06 612 ASN A O 1
ATOM 4885 N N . GLN A 1 613 ? -15.436 4.778 12.936 1.00 97.69 613 GLN A N 1
ATOM 4886 C CA . GLN A 1 613 ? -15.898 6.160 12.835 1.00 97.69 613 GLN A CA 1
ATOM 4887 C C . GLN A 1 613 ? -15.005 7.137 13.610 1.00 97.69 613 GLN A C 1
ATOM 4889 O O . GLN A 1 613 ? -15.124 8.344 13.428 1.00 97.69 613 GLN A O 1
ATOM 4894 N N . LEU A 1 614 ? -14.059 6.636 14.416 1.00 96.38 614 LEU A N 1
ATOM 4895 C CA . LEU A 1 614 ? -13.117 7.435 15.206 1.00 96.38 614 LEU A CA 1
ATOM 4896 C C . LEU A 1 614 ? -11.959 7.979 14.345 1.00 96.38 614 LEU A C 1
ATOM 4898 O O . LEU A 1 614 ? -10.803 7.579 14.502 1.00 96.38 614 LEU A O 1
ATOM 4902 N N . ARG A 1 615 ? -12.273 8.876 13.404 1.00 95.19 615 ARG A N 1
ATOM 4903 C CA . ARG A 1 615 ? -11.346 9.393 12.377 1.00 95.19 615 ARG A CA 1
ATOM 4904 C C . ARG A 1 615 ? -10.825 10.787 12.739 1.00 95.19 615 ARG A C 1
ATOM 4906 O O . ARG A 1 615 ? -10.458 11.035 13.879 1.00 95.19 615 ARG A O 1
ATOM 4913 N N . TYR A 1 616 ? -10.744 11.709 11.788 1.00 92.44 616 TYR A N 1
ATOM 4914 C CA . TYR A 1 616 ? -10.429 13.114 12.048 1.00 92.44 616 TYR A CA 1
ATOM 4915 C C . TYR A 1 616 ? -11.572 13.824 12.812 1.00 92.44 616 TYR A C 1
ATOM 4917 O O . TYR A 1 616 ? -12.680 13.289 12.865 1.00 92.44 616 TYR A O 1
ATOM 4925 N N . PRO A 1 617 ? -11.349 15.011 13.406 1.00 91.06 617 PRO A N 1
ATOM 4926 C CA . PRO A 1 617 ? -12.404 15.775 14.080 1.00 91.06 617 PRO A CA 1
ATOM 4927 C C . PRO A 1 617 ? -13.629 16.062 13.178 1.00 91.06 617 PRO A C 1
ATOM 4929 O O . PRO A 1 617 ? -13.541 16.821 12.217 1.00 91.06 617 PRO A O 1
ATOM 4932 N N . ASN A 1 618 ? -14.780 15.463 13.484 1.00 89.69 618 ASN A N 1
ATOM 4933 C CA . ASN A 1 618 ? -16.070 15.676 12.809 1.00 89.69 618 ASN A CA 1
ATOM 4934 C C . ASN A 1 618 ? -17.226 15.221 13.728 1.00 89.69 618 ASN A C 1
ATOM 4936 O O . ASN A 1 618 ? -16.957 14.594 14.761 1.00 89.69 618 ASN A O 1
ATOM 4940 N N . SER A 1 619 ? -18.486 15.505 13.370 1.00 89.31 619 SER A N 1
ATOM 4941 C CA . SER A 1 619 ? -19.641 15.155 14.219 1.00 89.31 619 SER A CA 1
ATOM 4942 C C . SER A 1 619 ? -19.780 13.649 14.473 1.00 89.31 619 SER A C 1
ATOM 4944 O O . SER A 1 619 ? -20.096 13.254 15.595 1.00 89.31 619 SER A O 1
ATOM 4946 N N . HIS A 1 620 ? -19.464 12.788 13.497 1.00 93.12 620 HIS A N 1
ATOM 4947 C CA . HIS A 1 620 ? -19.534 11.331 13.679 1.00 93.12 620 HIS A CA 1
ATOM 4948 C C . HIS A 1 620 ? -18.444 10.840 14.633 1.00 93.12 620 HIS A C 1
ATOM 4950 O O . HIS A 1 620 ? -18.732 10.079 15.552 1.00 93.12 620 HIS A O 1
ATOM 4956 N N . THR A 1 621 ? -17.199 11.296 14.454 1.00 94.19 621 THR A N 1
ATOM 4957 C CA . THR A 1 621 ? -16.088 10.969 15.361 1.00 94.19 621 THR A CA 1
ATOM 4958 C C . THR A 1 621 ? -16.453 11.331 16.797 1.00 94.19 621 THR A C 1
ATOM 4960 O O . THR A 1 621 ? -16.235 10.528 17.699 1.00 94.19 621 THR A O 1
ATOM 4963 N N . HIS A 1 622 ? -17.039 12.513 17.008 1.00 90.50 622 HIS A N 1
ATOM 4964 C CA . HIS A 1 622 ? -17.502 12.938 18.326 1.00 90.50 622 HIS A CA 1
ATOM 4965 C C . HIS A 1 622 ? -18.621 12.032 18.860 1.00 90.50 622 HIS A C 1
ATOM 4967 O O . HIS A 1 622 ? -18.500 11.521 19.969 1.00 90.50 622 HIS A O 1
ATOM 4973 N N . TYR A 1 623 ? -19.663 11.783 18.061 1.00 92.38 623 TYR A N 1
ATOM 4974 C CA . TYR A 1 623 ? -20.796 10.935 18.438 1.00 92.38 623 TYR A CA 1
ATOM 4975 C C . TYR A 1 623 ? -20.377 9.514 18.835 1.00 92.38 623 TYR A C 1
ATOM 4977 O O . TYR A 1 623 ? -20.797 8.994 19.868 1.00 92.38 623 TYR A O 1
ATOM 4985 N N . PHE A 1 624 ? -19.530 8.867 18.034 1.00 96.50 624 PHE A N 1
ATOM 4986 C CA . PHE A 1 624 ? -19.083 7.509 18.336 1.00 96.50 624 PHE A CA 1
ATOM 4987 C C . PHE A 1 624 ? -18.078 7.472 19.487 1.00 96.50 624 PHE A C 1
ATOM 4989 O O . PHE A 1 624 ? -18.092 6.511 20.252 1.00 96.50 624 PHE A O 1
ATOM 4996 N N . ALA A 1 625 ? -17.255 8.511 19.669 1.00 94.62 625 ALA A N 1
ATOM 4997 C CA . ALA A 1 625 ? -16.390 8.616 20.842 1.00 94.62 625 ALA A CA 1
ATOM 4998 C C . ALA A 1 625 ? -17.218 8.700 22.133 1.00 94.62 625 ALA A C 1
ATOM 5000 O O . ALA A 1 625 ? -16.975 7.929 23.061 1.00 94.62 625 ALA A O 1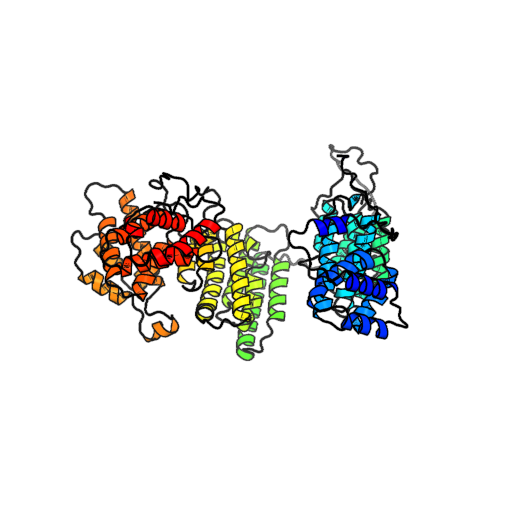
ATOM 5001 N N . THR A 1 626 ? -18.230 9.574 22.184 1.00 92.25 626 THR A N 1
ATOM 5002 C CA . THR A 1 626 ? -19.107 9.697 23.360 1.00 92.25 626 THR A CA 1
ATOM 5003 C C . THR A 1 626 ? -19.937 8.437 23.582 1.00 92.25 626 THR A C 1
ATOM 5005 O O . THR A 1 626 ? -20.026 7.974 24.713 1.00 92.25 626 THR A O 1
ATOM 5008 N N . THR A 1 627 ? -20.455 7.820 22.516 1.00 95.25 627 THR A N 1
ATOM 5009 C CA . THR A 1 627 ? -21.192 6.548 22.601 1.00 95.25 627 THR A CA 1
ATOM 5010 C C . THR A 1 627 ? -20.321 5.432 23.181 1.00 95.25 627 THR A C 1
ATOM 5012 O O . THR A 1 627 ? -20.756 4.736 24.093 1.00 95.25 627 THR A O 1
ATOM 5015 N N . ILE A 1 628 ? -19.077 5.274 22.710 1.00 97.25 628 ILE A N 1
ATOM 5016 C CA . ILE A 1 628 ? -18.145 4.262 23.235 1.00 97.25 628 ILE A CA 1
ATOM 5017 C C . ILE A 1 628 ? -17.819 4.523 24.712 1.00 97.25 628 ILE A C 1
ATOM 5019 O O . ILE A 1 628 ? -17.799 3.580 25.502 1.00 97.25 628 ILE A O 1
ATOM 5023 N N . LEU A 1 629 ? -17.589 5.783 25.098 1.00 94.62 629 LEU A N 1
ATOM 5024 C CA . LEU A 1 629 ? -17.337 6.146 26.496 1.00 94.62 629 LEU A CA 1
ATOM 5025 C C . LEU A 1 629 ? -18.560 5.846 27.379 1.00 94.62 629 LEU A C 1
ATOM 5027 O O . LEU A 1 629 ? -18.402 5.230 28.430 1.00 94.62 629 LEU A O 1
ATOM 5031 N N . SER A 1 630 ? -19.772 6.189 26.934 1.00 94.31 630 SER A N 1
ATOM 5032 C CA . SER A 1 630 ? -21.021 5.831 27.623 1.00 94.31 630 SER A CA 1
ATOM 5033 C C . SER A 1 630 ? -21.182 4.319 27.775 1.00 94.31 630 SER A C 1
ATOM 5035 O O . SER A 1 630 ? -21.458 3.846 28.872 1.00 94.31 630 SER A O 1
ATOM 5037 N N . LEU A 1 631 ? -20.945 3.535 26.716 1.00 95.94 631 LEU A N 1
ATOM 5038 C CA . LEU A 1 631 ? -20.989 2.069 26.797 1.00 95.94 631 LEU A CA 1
ATOM 5039 C C . LEU A 1 631 ? -19.969 1.508 27.795 1.00 95.94 631 LEU A C 1
ATOM 5041 O O . LEU A 1 631 ? -20.238 0.497 28.437 1.00 95.94 631 LEU A O 1
ATOM 5045 N N . PHE A 1 632 ? -18.808 2.148 27.942 1.00 95.94 632 PHE A N 1
ATOM 5046 C CA . PHE A 1 632 ? -17.805 1.721 28.911 1.00 95.94 632 PHE A CA 1
ATOM 5047 C C . PHE A 1 632 ? -18.215 2.039 30.354 1.00 95.94 632 PHE A C 1
ATOM 5049 O O . PHE A 1 632 ? -18.154 1.154 31.205 1.00 95.94 632 PHE A O 1
ATOM 5056 N N . TYR A 1 633 ? -18.615 3.281 30.645 1.00 93.62 633 TYR A N 1
ATOM 5057 C CA . TYR A 1 633 ? -18.898 3.711 32.021 1.00 93.62 633 TYR A CA 1
ATOM 5058 C C . TYR A 1 633 ? -20.255 3.236 32.539 1.00 93.62 633 TYR A C 1
ATOM 5060 O O . TYR A 1 633 ? -20.381 2.971 33.730 1.00 93.62 633 TYR A O 1
ATOM 5068 N N . GLU A 1 634 ? -21.252 3.099 31.665 1.00 92.56 634 GLU A N 1
ATOM 5069 C CA . GLU A 1 634 ? -22.618 2.718 32.048 1.00 92.56 634 GLU A CA 1
ATOM 5070 C C . GLU A 1 634 ? -22.855 1.199 32.001 1.00 92.56 634 GLU A C 1
ATOM 5072 O O . GLU A 1 634 ? -23.936 0.739 32.358 1.00 92.56 634 GLU A O 1
ATOM 5077 N N . SER A 1 635 ? -21.880 0.407 31.539 1.00 90.50 635 SER A N 1
ATOM 5078 C CA . SER A 1 635 ? -21.979 -1.056 31.533 1.00 90.50 635 SER A CA 1
ATOM 5079 C C . SER A 1 635 ? -21.542 -1.648 32.873 1.00 90.50 635 SER A C 1
ATOM 5081 O O . SER A 1 635 ? -20.436 -1.385 33.347 1.00 90.50 635 SER A O 1
ATOM 5083 N N . ASP A 1 636 ? -22.346 -2.556 33.420 1.00 88.81 636 ASP A N 1
ATOM 5084 C CA . ASP A 1 636 ? -21.967 -3.384 34.575 1.00 88.81 636 ASP A CA 1
ATOM 5085 C C . ASP A 1 636 ? -21.147 -4.621 34.167 1.00 88.81 636 ASP A C 1
ATOM 5087 O O . ASP A 1 636 ? -20.525 -5.290 34.993 1.00 88.81 636 ASP A O 1
ATOM 5091 N N . HIS A 1 637 ? -21.105 -4.930 32.871 1.00 90.44 637 HIS A N 1
ATOM 5092 C CA . HIS A 1 637 ? -20.481 -6.140 32.354 1.00 90.44 637 HIS A CA 1
ATOM 5093 C C . HIS A 1 637 ? -19.001 -5.920 32.020 1.00 90.44 637 HIS A C 1
ATOM 5095 O O . HIS A 1 637 ? -18.657 -5.206 31.074 1.00 90.44 637 HIS A O 1
ATOM 5101 N N . GLU A 1 638 ? -18.121 -6.601 32.762 1.00 91.50 638 GLU A N 1
ATOM 5102 C CA . GLU A 1 638 ? -16.657 -6.529 32.611 1.00 91.50 638 GLU A CA 1
ATOM 5103 C C . GLU A 1 638 ? -16.199 -6.884 31.184 1.00 91.50 638 GLU A C 1
ATOM 5105 O O . GLU A 1 638 ? -15.337 -6.209 30.623 1.00 91.50 638 GLU A O 1
ATOM 5110 N N . ILE A 1 639 ? -16.844 -7.870 30.548 1.00 93.81 639 ILE A N 1
ATOM 5111 C CA . ILE A 1 639 ? -16.511 -8.309 29.184 1.00 93.81 639 ILE A CA 1
ATOM 5112 C C . ILE A 1 639 ? -16.712 -7.207 28.133 1.00 93.81 639 ILE A C 1
ATOM 5114 O O . ILE A 1 639 ? -15.945 -7.117 27.175 1.00 93.81 639 ILE A O 1
ATOM 5118 N N . VAL A 1 640 ? -17.715 -6.339 28.309 1.00 95.38 640 VAL A N 1
ATOM 5119 C CA . VAL A 1 640 ? -17.970 -5.220 27.389 1.00 95.38 640 VAL A CA 1
ATOM 5120 C C . VAL A 1 640 ? -16.834 -4.204 27.505 1.00 95.38 640 VAL A C 1
ATOM 5122 O O . VAL A 1 640 ? -16.267 -3.794 26.491 1.00 95.38 640 VAL A O 1
ATOM 5125 N N . LYS A 1 641 ? -16.434 -3.870 28.739 1.00 95.38 641 LYS A N 1
ATOM 5126 C CA . LYS A 1 641 ? -15.315 -2.958 29.028 1.00 95.38 641 LYS A CA 1
ATOM 5127 C C . LYS A 1 641 ? -13.992 -3.496 28.478 1.00 95.38 641 LYS A C 1
ATOM 5129 O O . LYS A 1 641 ? -13.235 -2.757 27.843 1.00 95.38 641 LYS A O 1
ATOM 5134 N N . GLU A 1 642 ? -13.731 -4.789 28.675 1.00 94.56 642 GLU A N 1
ATOM 5135 C CA . GLU A 1 642 ? -12.539 -5.463 28.153 1.00 94.56 642 GLU A CA 1
ATOM 5136 C C . GLU A 1 642 ? -12.500 -5.420 26.619 1.00 94.56 642 GLU A C 1
ATOM 5138 O O . GLU A 1 642 ? -11.479 -5.046 26.038 1.00 94.56 642 GLU A O 1
ATOM 5143 N N . GLN A 1 643 ? -13.611 -5.735 25.943 1.00 96.12 643 GLN A N 1
ATOM 5144 C CA . GLN A 1 643 ? -13.654 -5.725 24.479 1.00 96.12 643 GLN A CA 1
ATOM 5145 C C . GLN A 1 643 ? -13.562 -4.315 23.884 1.00 96.12 643 GLN A C 1
ATOM 5147 O O . GLN A 1 643 ? -12.884 -4.154 22.868 1.00 96.12 643 GLN A O 1
ATOM 5152 N N . ILE A 1 644 ? -14.152 -3.292 24.520 1.00 97.12 644 ILE A N 1
ATOM 5153 C CA . ILE A 1 644 ? -13.938 -1.884 24.136 1.00 97.12 644 ILE A CA 1
ATOM 5154 C C . ILE A 1 644 ? -12.442 -1.566 24.195 1.00 97.12 644 ILE A C 1
ATOM 5156 O O . ILE A 1 644 ? -11.857 -1.106 23.213 1.00 97.12 644 ILE A O 1
ATOM 5160 N N . THR A 1 645 ? -11.802 -1.886 25.321 1.00 94.88 645 THR A N 1
ATOM 5161 C CA . THR A 1 645 ? -10.371 -1.638 25.520 1.00 94.88 645 THR A CA 1
ATOM 5162 C C . THR A 1 645 ? -9.520 -2.381 24.489 1.00 94.88 645 THR A C 1
ATOM 5164 O O . THR A 1 645 ? -8.611 -1.794 23.901 1.00 94.88 645 THR A O 1
ATOM 5167 N N . ARG A 1 646 ? -9.843 -3.648 24.201 1.00 93.69 646 ARG A N 1
ATOM 5168 C CA . ARG A 1 646 ? -9.161 -4.460 23.186 1.00 93.69 646 ARG A CA 1
ATOM 5169 C C . ARG A 1 646 ? -9.258 -3.842 21.791 1.00 93.69 646 ARG A C 1
ATOM 5171 O O . ARG A 1 646 ? -8.225 -3.702 21.143 1.00 93.69 646 ARG A O 1
ATOM 5178 N N . VAL A 1 647 ? -10.457 -3.450 21.350 1.00 95.69 647 VAL A N 1
ATOM 5179 C CA . VAL A 1 647 ? -10.684 -2.854 20.017 1.00 95.69 647 VAL A CA 1
ATOM 5180 C C . VAL A 1 647 ? -9.932 -1.530 19.857 1.00 95.69 647 VAL A C 1
ATOM 5182 O O . VAL A 1 647 ? -9.398 -1.247 18.782 1.00 95.69 647 VAL A O 1
ATOM 5185 N N . LEU A 1 648 ? -9.858 -0.715 20.914 1.00 94.25 648 LEU A N 1
ATOM 5186 C CA . LEU A 1 648 ? -9.097 0.535 20.881 1.00 94.25 648 LEU A CA 1
ATOM 5187 C C . LEU A 1 648 ? -7.583 0.276 20.861 1.00 94.25 648 LEU A C 1
ATOM 5189 O O . LEU A 1 648 ? -6.868 0.871 20.054 1.00 94.25 648 LEU A O 1
ATOM 5193 N N . LEU A 1 649 ? -7.088 -0.628 21.713 1.00 91.69 649 LEU A N 1
ATOM 5194 C CA . LEU A 1 649 ? -5.655 -0.896 21.836 1.00 91.69 649 LEU A CA 1
ATOM 5195 C C . LEU A 1 649 ? -5.079 -1.643 20.637 1.00 91.69 649 LEU A C 1
ATOM 5197 O O . LEU A 1 649 ? -4.010 -1.262 20.169 1.00 91.69 649 LEU A O 1
ATOM 5201 N N . GLU A 1 650 ? -5.753 -2.657 20.089 1.00 91.44 650 GLU A N 1
ATOM 5202 C CA . GLU A 1 650 ? -5.224 -3.419 18.944 1.00 91.44 650 GLU A CA 1
ATOM 5203 C C . GLU A 1 650 ? -4.919 -2.512 17.738 1.00 91.44 650 GLU A C 1
ATOM 5205 O O . GLU A 1 650 ? -3.941 -2.725 17.020 1.00 91.44 650 GLU A O 1
ATOM 5210 N N . ARG A 1 651 ? -5.699 -1.434 17.581 1.00 92.62 651 ARG A N 1
ATOM 5211 C CA . ARG A 1 651 ? -5.523 -0.409 16.546 1.00 92.62 651 ARG A CA 1
ATOM 5212 C C . ARG A 1 651 ? -4.337 0.523 16.792 1.00 92.62 651 ARG A C 1
ATOM 5214 O O . ARG A 1 651 ? -3.933 1.219 15.868 1.00 92.62 651 ARG A O 1
ATOM 5221 N N . LEU A 1 652 ? -3.753 0.523 17.987 1.00 88.81 652 LEU A N 1
ATOM 5222 C CA . LEU A 1 652 ? -2.636 1.394 18.372 1.00 88.81 652 LEU A CA 1
ATOM 5223 C C . LEU A 1 652 ? -1.307 0.650 18.547 1.00 88.81 652 LEU A C 1
ATOM 5225 O O . LEU A 1 652 ? -0.249 1.269 18.494 1.00 88.81 652 LEU A O 1
ATOM 5229 N N . ILE A 1 653 ? -1.338 -0.674 18.720 1.00 86.00 653 ILE A N 1
ATOM 5230 C CA . ILE A 1 653 ? -0.125 -1.507 18.838 1.00 86.00 653 ILE A CA 1
ATOM 5231 C C . ILE A 1 653 ? 0.596 -1.643 17.490 1.00 86.00 653 ILE A C 1
ATOM 5233 O O . ILE A 1 653 ? 1.805 -1.874 17.438 1.00 86.00 653 ILE A O 1
ATOM 5237 N N . VAL A 1 654 ? -0.138 -1.513 16.383 1.00 87.06 654 VAL A N 1
ATOM 5238 C CA . VAL A 1 654 ? 0.437 -1.584 15.037 1.00 87.06 654 VAL A CA 1
ATOM 5239 C C . VAL A 1 654 ? 1.292 -0.362 14.707 1.00 87.06 654 VAL A C 1
ATOM 5241 O O . VAL A 1 654 ? 1.182 0.689 15.333 1.00 87.06 654 VAL A O 1
ATOM 5244 N N . GLN A 1 655 ? 2.129 -0.482 13.676 1.00 85.12 655 GLN A N 1
ATOM 5245 C CA . GLN A 1 655 ? 2.889 0.652 13.149 1.00 85.12 655 GLN A CA 1
ATOM 5246 C C . GLN A 1 655 ? 1.959 1.788 12.693 1.00 85.12 655 GLN A C 1
ATOM 5248 O O . GLN A 1 655 ? 0.873 1.534 12.170 1.00 85.12 655 GLN A O 1
ATOM 5253 N N . GLN A 1 656 ? 2.428 3.026 12.864 1.00 84.25 656 GLN A N 1
ATOM 5254 C CA . GLN A 1 656 ? 1.753 4.247 12.418 1.00 84.25 656 GLN A CA 1
ATOM 5255 C C . GLN A 1 656 ? 1.399 4.202 10.915 1.00 84.25 656 GLN A C 1
ATOM 5257 O O . GLN A 1 656 ? 2.077 3.510 10.142 1.00 84.25 656 GLN A O 1
ATOM 5262 N N . PRO A 1 657 ? 0.362 4.944 10.477 1.00 91.19 657 PRO A N 1
ATOM 5263 C CA . PRO A 1 657 ? -0.375 5.988 11.211 1.00 91.19 657 PRO A CA 1
ATOM 5264 C C . PRO A 1 657 ? -1.494 5.446 12.127 1.00 91.19 657 PRO A C 1
ATOM 5266 O O . PRO A 1 657 ? -1.941 4.313 11.947 1.00 91.19 657 PRO A O 1
ATOM 5269 N N . HIS A 1 658 ? -1.959 6.247 13.100 1.00 91.44 658 HIS A N 1
ATOM 5270 C CA . HIS A 1 658 ? -3.151 5.934 13.913 1.00 91.44 658 HIS A CA 1
ATOM 5271 C C . HIS A 1 658 ? -4.225 7.031 13.814 1.00 91.44 658 HIS A C 1
ATOM 5273 O O . HIS A 1 658 ? -3.875 8.214 13.792 1.00 91.44 658 HIS A O 1
ATOM 5279 N N . PRO A 1 659 ? -5.525 6.670 13.772 1.00 94.31 659 PRO A N 1
ATOM 5280 C CA . PRO A 1 659 ? -6.598 7.651 13.634 1.00 94.31 659 PRO A CA 1
ATOM 5281 C C . PRO A 1 659 ? -6.672 8.623 14.814 1.00 94.31 659 PRO A C 1
ATOM 5283 O O . PRO A 1 659 ? -6.540 8.240 15.976 1.00 94.31 659 PRO A O 1
ATOM 5286 N N . TRP A 1 660 ? -6.942 9.891 14.515 1.00 92.06 660 TRP A N 1
ATOM 5287 C CA . TRP A 1 660 ? -6.972 10.962 15.509 1.00 92.06 660 TRP A CA 1
ATOM 5288 C C . TRP A 1 660 ? -8.025 10.735 16.611 1.00 92.06 660 TRP A C 1
ATOM 5290 O O . TRP A 1 660 ? -7.719 10.798 17.800 1.00 92.06 660 TRP A O 1
ATOM 5300 N N . GLY A 1 661 ? -9.260 10.416 16.225 1.00 92.12 661 GLY A N 1
ATOM 5301 C CA . GLY A 1 661 ? -10.386 10.212 17.134 1.00 92.12 661 GLY A CA 1
ATOM 5302 C C . GLY A 1 661 ? -10.213 8.974 18.001 1.00 92.12 661 GLY A C 1
ATOM 5303 O O . GLY A 1 661 ? -10.664 8.953 19.144 1.00 92.12 661 GLY A O 1
ATOM 5304 N N . LEU A 1 662 ? -9.499 7.968 17.493 1.00 94.19 662 LEU A N 1
ATOM 5305 C CA . LEU A 1 662 ? -9.135 6.775 18.247 1.00 94.19 662 LEU A CA 1
ATOM 5306 C C . LEU A 1 662 ? -8.210 7.130 19.420 1.00 94.19 662 LEU A C 1
ATOM 5308 O O . LEU A 1 662 ? -8.463 6.710 20.548 1.00 94.19 662 LEU A O 1
ATOM 5312 N N . LEU A 1 663 ? -7.181 7.950 19.169 1.00 90.69 663 LEU A N 1
ATOM 5313 C CA . LEU A 1 663 ? -6.261 8.434 20.204 1.00 90.69 663 LEU A CA 1
ATOM 5314 C C . LEU A 1 663 ? -6.983 9.283 21.255 1.00 90.69 663 LEU A C 1
ATOM 5316 O O . LEU A 1 663 ? -6.757 9.096 22.448 1.00 90.69 663 LEU A O 1
ATOM 5320 N N . ILE A 1 664 ? -7.872 10.183 20.823 1.00 88.25 664 ILE A N 1
ATOM 5321 C CA . ILE A 1 664 ? -8.685 11.009 21.730 1.00 88.25 664 ILE A CA 1
ATOM 5322 C C . ILE A 1 664 ? -9.584 10.143 22.608 1.00 88.25 664 ILE A C 1
ATOM 5324 O O . ILE A 1 664 ? -9.631 10.350 23.816 1.00 88.25 664 ILE A O 1
ATOM 5328 N N . THR A 1 665 ? -10.268 9.163 22.019 1.00 92.06 665 THR A N 1
ATOM 5329 C CA . THR A 1 665 ? -11.191 8.292 22.758 1.00 92.06 665 THR A CA 1
ATOM 5330 C C . THR A 1 665 ? -10.441 7.475 23.803 1.00 92.06 665 THR A C 1
ATOM 5332 O O . THR A 1 665 ? -10.858 7.437 24.957 1.00 92.06 665 THR A O 1
ATOM 5335 N N . LEU A 1 666 ? -9.286 6.892 23.445 1.00 90.75 666 LEU A N 1
ATOM 5336 C CA . LEU A 1 666 ? -8.450 6.196 24.424 1.00 90.75 666 LEU A CA 1
ATOM 5337 C C . LEU A 1 666 ? -7.943 7.150 25.511 1.00 90.75 666 LEU A C 1
ATOM 5339 O O . LEU A 1 666 ? -7.948 6.782 26.680 1.00 90.75 666 LEU A O 1
ATOM 5343 N N . ARG A 1 667 ? -7.523 8.369 25.150 1.00 86.81 667 ARG A N 1
ATOM 5344 C CA . ARG A 1 667 ? -7.070 9.381 26.113 1.00 86.81 667 ARG A CA 1
ATOM 5345 C C . ARG A 1 667 ? -8.159 9.718 27.133 1.00 86.81 667 ARG A C 1
ATOM 5347 O O . ARG A 1 667 ? -7.860 9.801 28.316 1.00 86.81 667 ARG A O 1
ATOM 5354 N N . GLU A 1 668 ? -9.393 9.940 26.691 1.00 87.81 668 GLU A N 1
ATOM 5355 C CA . GLU A 1 668 ? -10.510 10.218 27.605 1.00 87.81 668 GLU A CA 1
ATOM 5356 C C . GLU A 1 668 ? -10.874 9.002 28.463 1.00 87.81 668 GLU A C 1
ATOM 5358 O O . GLU A 1 668 ? -11.258 9.167 29.617 1.00 87.81 668 GLU A O 1
ATOM 5363 N N . LEU A 1 669 ? -10.684 7.788 27.943 1.00 89.81 669 LEU A N 1
ATOM 5364 C CA . LEU A 1 669 ? -10.883 6.561 28.706 1.00 89.81 669 LEU A CA 1
ATOM 5365 C C . LEU A 1 669 ? -9.857 6.420 29.845 1.00 89.81 669 LEU A C 1
ATOM 5367 O O . LEU A 1 669 ? -10.231 6.191 30.987 1.00 89.81 669 LEU A O 1
ATOM 5371 N N . ILE A 1 670 ? -8.565 6.613 29.555 1.00 87.94 670 ILE A N 1
ATOM 5372 C CA . ILE A 1 670 ? -7.483 6.444 30.546 1.00 87.94 670 ILE A CA 1
ATOM 5373 C C . ILE A 1 670 ? -7.370 7.600 31.550 1.00 87.94 670 ILE A C 1
ATOM 5375 O O . ILE A 1 670 ? -6.641 7.480 32.530 1.00 87.94 670 ILE A O 1
ATOM 5379 N N . LYS A 1 671 ? -8.035 8.733 31.300 1.00 85.50 671 LYS A N 1
ATOM 5380 C CA . LYS A 1 671 ? -8.076 9.874 32.229 1.00 85.50 671 LYS A CA 1
ATOM 5381 C C . LYS A 1 671 ? -9.005 9.650 33.421 1.00 85.50 671 LYS A C 1
ATOM 5383 O O . LYS A 1 671 ? -8.920 10.406 34.380 1.00 85.50 671 LYS A O 1
ATOM 5388 N N . ASN A 1 672 ? -9.928 8.700 33.327 1.00 85.50 672 ASN A N 1
ATOM 5389 C CA . ASN A 1 672 ? -10.913 8.444 34.366 1.00 85.50 672 ASN A CA 1
ATOM 5390 C C . ASN A 1 672 ? -10.453 7.286 35.255 1.00 85.50 672 ASN A C 1
ATOM 5392 O O . ASN A 1 672 ? -10.090 6.221 34.750 1.00 85.50 672 ASN A O 1
ATOM 5396 N N . ASP A 1 673 ? -10.532 7.472 36.570 1.00 84.38 673 ASP A N 1
ATOM 5397 C CA . ASP A 1 673 ? -10.113 6.476 37.560 1.00 84.38 673 ASP A CA 1
ATOM 5398 C C . ASP A 1 673 ? -10.851 5.137 37.400 1.00 84.38 673 ASP A C 1
ATOM 5400 O O . ASP A 1 673 ? -10.243 4.074 37.536 1.00 84.38 673 ASP A O 1
ATOM 5404 N N . GLY A 1 674 ? -12.120 5.161 36.969 1.00 85.44 674 GLY A N 1
ATOM 5405 C CA . GLY A 1 674 ? -12.923 3.953 36.748 1.00 85.44 674 GLY A CA 1
ATOM 5406 C C . GLY A 1 674 ? -12.360 3.002 35.678 1.00 85.44 674 GLY A C 1
ATOM 5407 O O . GLY A 1 674 ? -12.685 1.810 35.671 1.00 85.44 674 GLY A O 1
ATOM 5408 N N . PHE A 1 675 ? -11.488 3.482 34.782 1.00 88.88 675 PHE A N 1
ATOM 5409 C CA . PHE A 1 675 ? -10.744 2.618 33.859 1.00 88.88 675 PHE A CA 1
ATOM 5410 C C . PHE A 1 675 ? -9.643 1.822 34.575 1.00 88.88 675 PHE A C 1
ATOM 5412 O O . PHE A 1 675 ? -9.430 0.645 34.278 1.00 88.88 675 PHE A O 1
ATOM 5419 N N . TRP A 1 676 ? -8.948 2.440 35.528 1.00 89.50 676 TRP A N 1
ATOM 5420 C CA . TRP A 1 676 ? -7.833 1.817 36.245 1.00 89.50 676 TRP A CA 1
ATOM 5421 C C . TRP A 1 676 ? -8.287 0.849 37.342 1.00 89.50 676 TRP A C 1
ATOM 5423 O O . TRP A 1 676 ? -7.516 -0.026 37.732 1.00 89.50 676 TRP A O 1
ATOM 5433 N N . GLU A 1 677 ? -9.547 0.939 37.767 1.00 88.62 677 GLU A N 1
ATOM 5434 C CA . GLU A 1 677 ? -10.198 -0.020 38.669 1.00 88.62 677 GLU A CA 1
ATOM 5435 C C . GLU A 1 677 ? -10.481 -1.388 38.015 1.00 88.62 677 GLU A C 1
ATOM 5437 O O . GLU A 1 677 ? -10.775 -2.366 38.706 1.00 88.62 677 GLU A O 1
ATOM 5442 N N . GLN A 1 678 ? -10.390 -1.498 36.683 1.00 89.88 678 GLN A N 1
ATOM 5443 C CA . GLN A 1 678 ? -10.668 -2.749 35.973 1.00 89.88 678 GLN A CA 1
ATOM 5444 C C . GLN A 1 678 ? -9.569 -3.800 36.213 1.00 89.88 678 GLN A C 1
ATOM 5446 O O . GLN A 1 678 ? -8.375 -3.501 36.152 1.00 89.88 678 GLN A O 1
ATOM 5451 N N . LYS A 1 679 ? -9.946 -5.079 36.385 1.00 89.44 679 LYS A N 1
ATOM 5452 C CA . LYS A 1 679 ? -8.995 -6.164 36.721 1.00 89.44 679 LYS A CA 1
ATOM 5453 C C . LYS A 1 679 ? -7.896 -6.365 35.675 1.00 89.44 679 LYS A C 1
ATOM 5455 O O . LYS A 1 679 ? -6.785 -6.771 36.014 1.00 89.44 679 LYS A O 1
ATOM 5460 N N . TYR A 1 680 ? -8.193 -6.090 34.404 1.00 87.75 680 TYR A N 1
ATOM 5461 C CA . TYR A 1 680 ? -7.241 -6.229 33.301 1.00 87.75 680 TYR A CA 1
ATOM 5462 C C . TYR A 1 680 ? -6.301 -5.016 33.142 1.00 87.75 680 TYR A C 1
ATOM 5464 O O . TYR A 1 680 ? -5.278 -5.127 32.458 1.00 87.75 680 TYR A O 1
ATOM 5472 N N . ALA A 1 681 ? -6.597 -3.872 33.775 1.00 85.88 681 ALA A N 1
ATOM 5473 C CA . ALA A 1 681 ? -5.855 -2.621 33.601 1.00 85.88 681 ALA A CA 1
ATOM 5474 C C . ALA A 1 681 ? -4.341 -2.731 33.913 1.00 85.88 681 ALA A C 1
ATOM 5476 O O . ALA A 1 681 ? -3.531 -2.220 33.126 1.00 85.88 681 ALA A O 1
ATOM 5477 N N . PRO A 1 682 ? -3.895 -3.455 34.965 1.00 83.44 682 PRO A N 1
ATOM 5478 C CA . PRO A 1 682 ? -2.467 -3.626 35.249 1.00 83.44 682 PRO A CA 1
ATOM 5479 C C . PRO A 1 682 ? -1.684 -4.316 34.121 1.00 83.44 682 PRO A C 1
ATOM 5481 O O . PRO A 1 682 ? -0.525 -3.973 33.875 1.00 83.44 682 PRO A O 1
ATOM 5484 N N . TYR A 1 683 ? -2.309 -5.254 33.400 1.00 83.38 683 TYR A N 1
ATOM 5485 C CA . TYR A 1 683 ? -1.654 -6.033 32.342 1.00 83.38 683 TYR A CA 1
ATOM 5486 C C . TYR A 1 683 ? -1.433 -5.214 31.065 1.00 83.38 683 TYR A C 1
ATOM 5488 O O . TYR A 1 683 ? -0.432 -5.395 30.371 1.00 83.38 683 TYR A O 1
ATOM 5496 N N . ILE A 1 684 ? -2.329 -4.267 30.782 1.00 85.25 684 ILE A N 1
ATOM 5497 C CA . ILE A 1 684 ? -2.268 -3.405 29.592 1.00 85.25 684 ILE A CA 1
ATOM 5498 C C . ILE A 1 684 ? -1.537 -2.079 29.839 1.00 85.25 684 ILE A C 1
ATOM 5500 O O . ILE A 1 684 ? -1.196 -1.382 28.885 1.00 85.25 684 ILE A O 1
ATOM 5504 N N . LYS A 1 685 ? -1.207 -1.744 31.094 1.00 83.75 685 LYS A N 1
ATOM 5505 C CA . LYS A 1 685 ? -0.483 -0.513 31.465 1.00 83.75 685 LYS A CA 1
ATOM 5506 C C . LYS A 1 685 ? 0.817 -0.328 30.672 1.00 83.75 685 LYS A C 1
ATOM 5508 O O . LYS A 1 685 ? 1.076 0.751 30.140 1.00 83.75 685 LYS A O 1
ATOM 5513 N N . LYS A 1 686 ? 1.614 -1.394 30.520 1.00 79.31 686 LYS A N 1
ATOM 5514 C CA . LYS A 1 686 ? 2.860 -1.375 29.722 1.00 79.31 686 LYS A CA 1
ATOM 5515 C C . LYS A 1 686 ? 2.601 -1.136 28.233 1.00 79.31 686 LYS A C 1
ATOM 5517 O O . LYS A 1 686 ? 3.401 -0.481 27.569 1.00 79.31 686 LYS A O 1
ATOM 5522 N N . LEU A 1 687 ? 1.491 -1.657 27.716 1.00 80.00 687 LEU A N 1
ATOM 5523 C CA . LEU A 1 687 ? 1.094 -1.497 26.322 1.00 80.00 687 LEU A CA 1
ATOM 5524 C C . LEU A 1 687 ? 0.678 -0.052 26.030 1.00 80.00 687 LEU A C 1
ATOM 5526 O O . LEU A 1 687 ? 1.128 0.534 25.051 1.00 80.00 687 LEU A O 1
ATOM 5530 N N . ILE A 1 688 ? -0.102 0.553 26.928 1.00 80.25 688 ILE A N 1
ATOM 5531 C CA . ILE A 1 688 ? -0.483 1.970 26.855 1.00 80.25 688 ILE A CA 1
ATOM 5532 C C . ILE A 1 688 ? 0.765 2.860 26.920 1.00 80.25 688 ILE A C 1
ATOM 5534 O O . ILE A 1 688 ? 0.914 3.784 26.121 1.00 80.25 688 ILE A O 1
ATOM 5538 N N . GLN A 1 689 ? 1.717 2.542 27.804 1.00 78.44 689 GLN A N 1
ATOM 5539 C CA . GLN A 1 689 ? 3.007 3.238 27.866 1.00 78.44 689 GLN A CA 1
ATOM 5540 C C . GLN A 1 689 ? 3.816 3.093 26.569 1.00 78.44 689 GLN A C 1
ATOM 5542 O O . GLN A 1 689 ? 4.451 4.054 26.136 1.00 78.44 689 GLN A O 1
ATOM 5547 N N . PHE A 1 690 ? 3.801 1.916 25.935 1.00 76.69 690 PHE A N 1
ATOM 5548 C CA . PHE A 1 690 ? 4.441 1.703 24.636 1.00 76.69 690 PHE A CA 1
ATOM 5549 C C . PHE A 1 690 ? 3.815 2.585 23.548 1.00 76.69 690 PHE A C 1
ATOM 5551 O O . PHE A 1 690 ? 4.543 3.280 22.836 1.00 76.69 690 PHE A O 1
ATOM 5558 N N . VAL A 1 691 ? 2.480 2.632 23.476 1.00 73.88 691 VAL A N 1
ATOM 5559 C CA . VAL A 1 691 ? 1.754 3.512 22.548 1.00 73.88 691 VAL A CA 1
ATOM 5560 C C . VAL A 1 691 ? 2.129 4.974 22.801 1.00 73.88 691 VAL A C 1
ATOM 5562 O O . VAL A 1 691 ? 2.531 5.660 21.865 1.00 73.88 691 VAL A O 1
ATOM 5565 N N . ALA A 1 692 ? 2.114 5.437 24.054 1.00 71.94 692 ALA A N 1
ATOM 5566 C CA . ALA A 1 692 ? 2.469 6.815 24.404 1.00 71.94 692 ALA A CA 1
ATOM 5567 C C . ALA A 1 692 ? 3.908 7.193 23.996 1.00 71.94 692 ALA A C 1
ATOM 5569 O O . ALA A 1 692 ? 4.144 8.291 23.491 1.00 71.94 692 ALA A O 1
ATOM 5570 N N . ARG A 1 693 ? 4.874 6.275 24.150 1.00 71.69 693 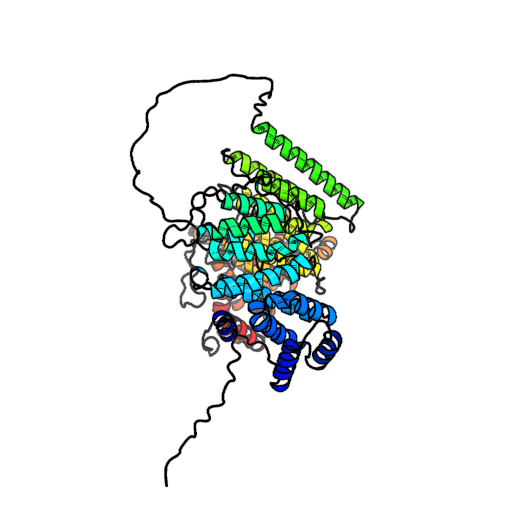ARG A N 1
ATOM 5571 C CA . ARG A 1 693 ? 6.275 6.498 23.738 1.00 71.69 693 ARG A CA 1
ATOM 5572 C C . ARG A 1 693 ? 6.432 6.664 22.227 1.00 71.69 693 ARG A C 1
ATOM 5574 O O . ARG A 1 693 ? 7.281 7.443 21.802 1.00 71.69 693 ARG A O 1
ATOM 5581 N N . SER A 1 694 ? 5.618 5.972 21.425 1.00 68.31 694 SER A N 1
ATOM 5582 C CA . SER A 1 694 ? 5.694 6.031 19.956 1.00 68.31 694 SER A CA 1
ATOM 5583 C C . SER A 1 694 ? 5.350 7.408 19.360 1.00 68.31 694 SER A C 1
ATOM 5585 O O . SER A 1 694 ? 5.677 7.668 18.205 1.00 68.31 694 SER A O 1
ATOM 5587 N N . TYR A 1 695 ? 4.758 8.309 20.152 1.00 65.81 695 TYR A N 1
ATOM 5588 C CA . TYR A 1 695 ? 4.370 9.669 19.758 1.00 65.81 695 TYR A CA 1
ATOM 5589 C C . TYR A 1 695 ? 5.363 10.768 20.177 1.00 65.81 695 TYR A C 1
ATOM 5591 O O . TYR A 1 695 ? 5.042 11.948 20.075 1.00 65.81 695 TYR A O 1
ATOM 5599 N N . GLY A 1 696 ? 6.578 10.405 20.609 1.00 48.34 696 GLY A N 1
ATOM 5600 C CA . GLY A 1 696 ? 7.658 11.371 20.832 1.00 48.34 696 GLY A CA 1
ATOM 5601 C C . GLY A 1 696 ? 7.506 12.205 22.108 1.00 48.34 696 GLY A C 1
ATOM 5602 O O . GLY A 1 696 ? 7.351 13.419 22.047 1.00 48.34 696 GLY A O 1
ATOM 5603 N N . GLY A 1 697 ? 7.637 11.555 23.269 1.00 43.31 697 GLY A N 1
ATOM 5604 C CA . GLY A 1 697 ? 8.020 12.233 24.513 1.00 43.31 697 GLY A CA 1
ATOM 5605 C C . GLY A 1 697 ? 6.908 12.988 25.243 1.00 43.31 697 GLY A C 1
ATOM 5606 O O . GLY A 1 697 ? 7.026 14.183 25.491 1.00 43.31 697 GLY A O 1
ATOM 5607 N N . LEU A 1 698 ? 5.880 12.275 25.701 1.00 36.72 698 LEU A N 1
ATOM 5608 C CA . LEU A 1 698 ? 5.156 12.694 26.901 1.00 36.72 698 LEU A CA 1
ATOM 5609 C C . LEU A 1 698 ? 5.904 12.130 28.112 1.00 36.72 698 LEU A C 1
ATOM 5611 O O . LEU A 1 698 ? 6.213 10.935 28.160 1.00 36.72 698 LEU A O 1
ATOM 5615 N N . LYS A 1 699 ? 6.230 13.003 29.074 1.00 35.28 699 LYS A N 1
ATOM 5616 C CA . LYS A 1 699 ? 6.700 12.589 30.400 1.00 35.28 699 LYS A CA 1
ATOM 5617 C C . LYS A 1 699 ? 5.756 11.512 30.961 1.00 35.28 699 LYS A C 1
ATOM 5619 O O . LYS A 1 699 ? 4.567 11.530 30.634 1.00 35.28 699 LYS A O 1
ATOM 5624 N N . PRO A 1 700 ? 6.250 10.600 31.814 1.00 36.22 700 PRO A N 1
ATOM 5625 C CA . PRO A 1 700 ? 5.461 9.538 32.443 1.00 36.22 700 PRO A CA 1
ATOM 5626 C C . PRO A 1 700 ? 4.378 10.041 33.428 1.00 36.22 700 PRO A C 1
ATOM 5628 O O . PRO A 1 700 ? 3.994 9.303 34.326 1.00 36.22 700 PRO A O 1
ATOM 5631 N N . ASP A 1 701 ? 3.845 11.249 33.232 1.00 41.12 701 ASP A N 1
ATOM 5632 C CA . ASP A 1 701 ? 2.857 11.892 34.098 1.00 41.12 701 ASP A CA 1
ATOM 5633 C C . ASP A 1 701 ? 1.399 11.651 33.651 1.00 41.12 701 ASP A C 1
ATOM 5635 O O . ASP A 1 701 ? 0.469 12.122 34.286 1.00 41.12 701 ASP A O 1
ATOM 5639 N N . ILE A 1 702 ? 1.168 10.885 32.574 1.00 41.62 702 ILE A N 1
ATOM 5640 C CA . ILE A 1 702 ? -0.184 10.418 32.174 1.00 41.62 702 ILE A CA 1
ATOM 5641 C C . ILE A 1 702 ? -0.573 9.128 32.926 1.00 41.62 702 ILE A C 1
ATOM 5643 O O . ILE A 1 702 ? -1.680 8.620 32.798 1.00 41.62 702 ILE A O 1
ATOM 5647 N N . VAL A 1 703 ? 0.353 8.562 33.703 1.00 37.66 703 VAL A N 1
ATOM 5648 C CA . VAL A 1 703 ? 0.194 7.256 34.361 1.00 37.66 703 VAL A CA 1
ATOM 5649 C C . VAL A 1 703 ? 0.478 7.342 35.875 1.00 37.66 703 VAL A C 1
ATOM 5651 O O . VAL A 1 703 ? 0.571 6.315 36.551 1.00 37.66 703 VAL A O 1
ATOM 5654 N N . SER A 1 704 ? 0.646 8.561 36.400 1.00 31.59 704 SER A N 1
ATOM 5655 C CA . SER A 1 704 ? 0.954 8.865 37.804 1.00 31.59 704 SER A CA 1
ATOM 5656 C C . SER A 1 704 ? -0.188 9.592 38.526 1.00 31.59 704 SER A C 1
ATOM 5658 O O . SER A 1 704 ? 0.056 10.451 39.371 1.00 31.59 704 SER A O 1
ATOM 5660 N N . THR A 1 705 ? -1.423 9.205 38.225 1.00 35.16 705 THR A N 1
ATOM 5661 C CA . THR A 1 705 ? -2.555 9.325 39.151 1.00 35.16 705 THR A CA 1
ATOM 5662 C C . THR A 1 705 ? -3.171 7.953 39.303 1.00 35.16 705 THR A C 1
ATOM 5664 O O . THR A 1 705 ? -3.456 7.347 38.242 1.00 35.16 705 THR A O 1
#

Sequence (705 aa):
MIPSNKVSVHGQESCEVFPLNIGTLVAAVERKENPIPAPPSEVQDKISFIMNNVSAANIESKEKEFTESLSIQYYPWFAQYVVMKRVSTERKFHALYLNFLDKVNSRPLYKEIVQATYDNCKVLLGSELIKSSSEERSLLKNLGSWLGKVTIGRNHVLRAREIDPKSLILDAYEKGLLIAIIPFTTKVLESCQSSIVYQPPNPWTMSILGLLAEIYSMPQLKMNLMFDIEVFFKNLGVDIKHVKPTSFLKGRTREVDGNPDFSNKDFGVAQGSQPHMINELESEYISPHNRAELTTNAAGHSKSLSQIMTVTVRSLLKDASDKKTALNPLPYFRFFINLLLDSSSPGPMEDGANYQVLIDFANAFHALQPLNIPAFSFAWLELVSHRSFMPKLLSLNGQKGWPYFQRLLVGLLKFLEPLLRDVERRPSVHLLYKGTLKVLLVLLHDYPEFLCDYHFTFCNVIPSSCIQMRNIVLCSSPRNMRLPNPFTPNLKIDLLPAPRILAEVDAALKEEQMKTHLDEYLSMRQHDSSFLNELKQRLLLPASEADSAGTRYNVPLVNSLVLYVGLQAVQQREAEAEGQWNANVAALQMFKFLSWELDTEGRFMLLSAMANQLRYPNSHTHYFATTILSLFYESDHEIVKEQITRVLLERLIVQQPHPWGLLITLRELIKNDGFWEQKYAPYIKKLIQFVARSYGGLKPDIVST

Foldseek 3Di:
DDDDDDDDDDDDDDPPPQVFDLPLLVVVQVPDPDHQDADPPVLVVQLVVLVVPQDPVCLLVSLVSNVVRDDLSCLLVVLLCCLRRPQLRPLVCLVRVVVSCVSNVDPSSLVSNLVSLLVSLVSLLPDPCLQPDPRSLSSLLSSLLNNLCSAQLVQHDDDVVSPDLQVSCLVCQAELNLVRSLSSPLSSCLSLLNGPQRQPPRVSNLVNLLQLLQVLPDPQFDPVSVVSNCVSCVSSVHDSVPRHHDCSCPPRHHDDPSRPGGDDDDPPDDDDDDDDDDDDDDDDDDDDDDDDDPPDDLVVVLVVVLVVLVVLLVVLLVQCVVCVLNDDLVVVLVVLVVVLVVLLDDDPDDPVSNQSNLLSSLVSLLSVFCVSRVNNNVSSLCNLLPPSRVVVLCPPPPRVSLVSNLSNLLSLLQNLAVQLVDPPRDPVSVVSVVSNLVSLQCCQVVPLVSLQQALLVNVLRHHPNPLASNQSSQQRDDPVDDFDDLPDPPDDLPDFAAGHHPDPLCPLVVVLVNPVVLVVLLQDPDHDCPVLVVVLVSQADDPVVCVVNVHRGSLSNLLSSLVVLLVQQLVQVVVDDPPGDHSLVSSLVSLLCQCPVHDLRSNLSNLLSLVSQCAGRHSSLVSSLVSLVCSQPVDPDLSSVVSNVVSLLVSQLDDDDGGSSSSNSVLVLLQDVVNCPRPCNVVCVVSVVVSVVVVPDDDPVSPVD

InterPro domains:
  IPR007196 CCR4-Not complex component, Not1, C-terminal [PF04054] (352-681)
  IPR032191 CCR4-NOT transcription complex subunit 1, CAF1-binding domain [PF16415] (37-255)
  IPR040398 CCR4-NOT transcription complex subunit 1 [PTHR13162] (302-697)